Protein AF-A0A1F9MCH3-F1 (afdb_monomer_lite)

Foldseek 3Di:
DAPDDQDFDQLFDDPNWTFAQFFEFAFAEADFPQQWDWDDDPPDIDIDGLEPFQFGTKTKTFSDRPLVVVLVLQVQLSVQLQVLQVPDPPKAWPDATLQGYTRMYPHVCYPVVSVVSSCVSCVVSPHDFPPRIFMETARLQQSQDPDPQWGQGPNDIDGLVRLLVVVVVVVVVGQYAYYENSDDLDPVCLLSLLVSCVVCVSRHFYEYPPQLLLALVSLVVSLVSNSGQEYEQALQQQQFLQRSLLSQVSSVVSNGAYEQAADSWHDLDLVSLLSLRLQQIDDPPDRRHRYYHQYHSRDPSSSVNSVVSSVQSVCVNVVPQPDDADDQQKFFQDWFWDWDATPSRDTAIKIWTAIPVGDIFIDTHGDDDDPLPNGAFADPSVLLRVLRVVLCVVVVRGGHGLNRDDALLVSLLSVLLVQLLQCVVVPVDPLPDDLVSSLSSSRNSPGNHSRNSHNVSQSVLVSNCNNHSHDSSVSSNVSSVVCVVVVNSNDVCVSCVVSSVSNVVVPDDPPDPPDDDDDDDDDD

Radius of gyration: 24.43 Å; chains: 1; bounding box: 65×58×86 Å

pLDDT: mean 90.42, std 13.96, range [26.66, 98.81]

Sequence (524 aa):
MSEYSIPLPTTACRDGIEITVPLPVRNTIQGGAHGVIKAKVGNRTLKYVMSDLSIQERHLIPLTYDMRTNQEMANTIQDVAMNLIFSKEGMRVMGTCNEGGIGAFFRSWGELGAWKILAEAVEEAGYTLGREVCFGVDGAADRFYKGNGVYELDGRSFDTMQLMEYYESMLDTYPILYAEDLFASRKEAWRHWSEFTSRFGERVFVSLDDVATTNARLVRPLIAEKTGNMLLLKMNQIGTMLEGWRAAETAHHAGWLTISSHRSTSSIDFMEVEVALALSLRRPGLGRCVFAKWGGAKLIERAMRYAMAQQWVEDFAAGVALFEPLSPDTRIQMFKGYPAPLNTGDLTLGVRIRLSNGFEINAVVPAGTSTGETEACLVPVVDAVRNVDQLVSELHLVGMRLGDVPDQLTLTQRLLATELQEASRIGQIKPDDSVGKLQEAAELKRCLGANTLLGITVAYNRLIAVKEGKPSWLSLREAGQKLDRDGLTLCDEAFYEPIIASLRQTHHPSSRGTRLFGAAGTEL

Secondary structure (DSSP, 8-state):
--S-PPP----EEETTEEE-PPEE-EEEEE-GGGGEEEEEETTEEEEEE----SSSEEEEEE--S-HHHHHHHHHHHHHHHHHHHHHSTT-EEEEE-TTSSEEEE-GGGHHHHHHHHHHHHHHHTT--BTTTEEEEEE--GGGTEEETTEEEETTEEEEHHHHHHHHHHHHHHS-EEEEE--S--SGGGHHHHHHHHHHHTTTSEEEESTTTTT-HHHHHHHHHTT--SEEEE-HHHH-SHHHHHHHHHHHHHTT-EEEEE--SS--S--HHHHHHHHHHPBBTTB-SEEEEE---SS-HHHHHHHHHHHHHHHHHHHT--SSPPPPTT-BEEEEEEEEEE-TTS-EEEEEEEEETTS-EEEEE-------SSSSPPPPPHHHHHHHHHHHHHHTT-TT-BGGGPPPHHHHHHHHHHHHHHHHHHTTS--TTS-HHHHHHHHHHTTTT-HHHHHHHHHHHHHHHHHHHTS-HHHHHHHHHHHHHHTT-SS-HHHHHHHHHHHHHHHH---S-------------

Structure (mmCIF, N/CA/C/O backbone):
data_AF-A0A1F9MCH3-F1
#
_entry.id   AF-A0A1F9MCH3-F1
#
loop_
_atom_site.group_PDB
_atom_site.id
_atom_site.type_symbol
_atom_site.label_atom_id
_atom_site.label_alt_id
_atom_site.label_comp_id
_atom_site.label_asym_id
_atom_site.label_entity_id
_atom_site.label_seq_id
_atom_site.pdbx_PDB_ins_code
_atom_site.Cartn_x
_atom_site.Cartn_y
_atom_site.Cartn_z
_atom_site.occupancy
_atom_site.B_iso_or_equiv
_atom_site.auth_seq_id
_atom_site.auth_comp_id
_atom_site.auth_asym_id
_atom_site.auth_atom_id
_atom_site.pdbx_PDB_model_num
ATOM 1 N N . MET A 1 1 ? -10.302 -9.631 -26.297 1.00 28.20 1 MET A N 1
ATOM 2 C CA . MET A 1 1 ? -9.765 -10.440 -25.183 1.00 28.20 1 MET A CA 1
ATOM 3 C C . MET A 1 1 ? -8.267 -10.250 -25.242 1.00 28.20 1 MET A C 1
ATOM 5 O O . MET A 1 1 ? -7.679 -10.692 -26.220 1.00 28.20 1 MET A O 1
ATOM 9 N N . SER A 1 2 ? -7.705 -9.455 -24.332 1.00 36.19 2 SER A N 1
ATOM 10 C CA . SER A 1 2 ? -6.273 -9.150 -24.331 1.00 36.19 2 SER A CA 1
ATOM 11 C C . SER A 1 2 ? -5.467 -10.428 -24.084 1.00 36.19 2 SER A C 1
ATOM 13 O O . SER A 1 2 ? -5.915 -11.311 -23.356 1.00 36.19 2 SER A O 1
ATOM 15 N N . GLU A 1 3 ? -4.284 -10.537 -24.693 1.00 37.62 3 GLU A N 1
ATOM 16 C CA . GLU A 1 3 ? -3.355 -11.668 -24.502 1.00 37.62 3 GLU A CA 1
ATOM 17 C C . GLU A 1 3 ? -2.856 -11.805 -23.048 1.00 37.62 3 GLU A C 1
ATOM 19 O O . GLU A 1 3 ? -2.223 -12.797 -22.701 1.00 37.62 3 GLU A O 1
ATOM 24 N N . TYR A 1 4 ? -3.198 -10.853 -22.173 1.00 48.34 4 TYR A N 1
ATOM 25 C CA . TYR A 1 4 ? -2.735 -10.759 -20.794 1.00 48.34 4 TYR A CA 1
ATOM 26 C C . TYR A 1 4 ? -3.910 -10.723 -19.804 1.00 48.34 4 TYR A C 1
ATOM 28 O O . TYR A 1 4 ? -4.140 -9.736 -19.108 1.00 48.34 4 TYR A O 1
ATOM 36 N N . SER A 1 5 ? -4.684 -11.806 -19.721 1.00 56.81 5 SER A N 1
ATOM 37 C CA . SER A 1 5 ? -5.561 -12.023 -18.565 1.00 56.81 5 SER A CA 1
ATOM 38 C C . SER A 1 5 ? -4.737 -12.627 -17.430 1.00 56.81 5 SER A C 1
ATOM 40 O O . SER A 1 5 ? -4.220 -13.731 -17.594 1.00 56.81 5 SER A O 1
ATOM 42 N N . ILE A 1 6 ? -4.635 -11.958 -16.277 1.00 62.38 6 ILE A N 1
ATOM 43 C CA . ILE A 1 6 ? -4.077 -12.603 -15.081 1.00 62.38 6 ILE A CA 1
ATOM 44 C C . ILE A 1 6 ? -5.036 -13.730 -14.687 1.00 62.38 6 ILE A C 1
ATOM 46 O O . ILE A 1 6 ? -6.193 -13.444 -14.352 1.00 62.38 6 ILE A O 1
ATOM 50 N N . PRO A 1 7 ? -4.611 -15.004 -14.720 1.00 61.69 7 PRO A N 1
ATOM 51 C CA . PRO A 1 7 ? -5.435 -16.066 -14.180 1.00 61.69 7 PRO A CA 1
ATOM 52 C C . PRO A 1 7 ? -5.555 -15.815 -12.681 1.00 61.69 7 PRO A C 1
ATOM 54 O O . PRO A 1 7 ? -4.545 -15.800 -12.002 1.00 61.69 7 PRO A O 1
ATOM 57 N N . LEU A 1 8 ? -6.764 -15.611 -12.160 1.00 67.38 8 LEU A N 1
ATOM 58 C CA . LEU A 1 8 ? -7.015 -15.494 -10.720 1.00 67.38 8 LEU A CA 1
ATOM 59 C C . LEU A 1 8 ? -7.551 -16.841 -10.205 1.00 67.38 8 LEU A C 1
ATOM 61 O O . LEU A 1 8 ? -8.775 -17.005 -10.109 1.00 67.38 8 LEU A O 1
ATOM 65 N N . PRO A 1 9 ? -6.694 -17.849 -9.945 1.00 70.75 9 PRO A N 1
ATOM 66 C CA . PRO A 1 9 ? -7.133 -19.094 -9.345 1.00 70.75 9 PRO A CA 1
ATOM 67 C C . PRO A 1 9 ? -7.581 -18.833 -7.910 1.00 70.75 9 PRO A C 1
ATOM 69 O O . PRO A 1 9 ? -7.033 -17.985 -7.204 1.00 70.75 9 PRO A O 1
ATOM 72 N N . THR A 1 10 ? -8.569 -19.591 -7.461 1.00 72.19 10 THR A N 1
ATOM 73 C CA . THR A 1 10 ? -8.873 -19.681 -6.035 1.00 72.19 10 THR A CA 1
ATOM 74 C C . THR A 1 10 ? -7.747 -20.487 -5.384 1.00 72.19 10 THR A C 1
ATOM 76 O O . THR A 1 10 ? -7.558 -21.650 -5.731 1.00 72.19 10 THR A O 1
ATOM 79 N N . THR A 1 11 ? -6.965 -19.869 -4.494 1.00 75.69 11 THR A N 1
ATOM 80 C CA . THR A 1 11 ? -5.840 -20.547 -3.820 1.00 75.69 11 THR A CA 1
ATOM 81 C C . THR A 1 11 ? -6.299 -21.322 -2.590 1.00 75.69 11 THR A C 1
ATOM 83 O O . THR A 1 11 ? -5.688 -22.326 -2.249 1.00 75.69 11 THR A O 1
ATOM 86 N N . ALA A 1 12 ? -7.393 -20.903 -1.947 1.00 82.81 12 ALA A N 1
ATOM 87 C CA . ALA A 1 12 ? -8.096 -21.718 -0.961 1.00 82.81 12 ALA A CA 1
ATOM 88 C C . ALA A 1 12 ? -9.597 -21.426 -0.927 1.00 82.81 12 ALA A C 1
ATOM 90 O O . ALA A 1 12 ? -10.050 -20.343 -1.296 1.00 82.81 12 ALA A O 1
ATOM 91 N N . CYS A 1 13 ? -10.364 -22.396 -0.434 1.00 84.06 13 CYS A N 1
ATOM 92 C CA . CYS A 1 13 ? -11.791 -22.257 -0.192 1.00 84.06 13 CYS A CA 1
ATOM 93 C C . CYS A 1 13 ? -12.176 -22.968 1.105 1.00 84.06 13 CYS A C 1
ATOM 95 O O . CYS A 1 13 ? -11.816 -24.128 1.305 1.00 84.06 13 CYS A O 1
ATOM 97 N N . ARG A 1 14 ? -12.951 -22.297 1.956 1.00 84.94 14 ARG A N 1
ATOM 98 C CA . ARG A 1 14 ? -13.562 -22.889 3.149 1.00 84.94 14 ARG A CA 1
ATOM 99 C C . ARG A 1 14 ? -14.854 -22.159 3.489 1.00 84.94 14 ARG A C 1
ATOM 101 O O . ARG A 1 14 ? -14.906 -20.945 3.370 1.00 84.94 14 ARG A O 1
ATOM 108 N N . ASP A 1 15 ? -15.892 -22.889 3.896 1.00 83.94 15 ASP A N 1
ATOM 109 C CA . ASP A 1 15 ? -17.178 -22.320 4.340 1.00 83.94 15 ASP A CA 1
ATOM 110 C C . ASP A 1 15 ? -17.803 -21.323 3.333 1.00 83.94 15 ASP A C 1
ATOM 112 O O . ASP A 1 15 ? -18.439 -20.340 3.704 1.00 83.94 15 ASP A O 1
ATOM 116 N N . GLY A 1 16 ? -17.604 -21.565 2.029 1.00 81.69 16 GLY A N 1
ATOM 117 C CA . GLY A 1 16 ? -18.075 -20.690 0.943 1.00 81.69 16 GLY A CA 1
ATOM 118 C C . GLY A 1 16 ? -17.246 -19.414 0.732 1.00 81.69 16 GLY A C 1
ATOM 119 O O . GLY A 1 16 ? -17.613 -18.573 -0.086 1.00 81.69 16 GLY A O 1
ATOM 120 N N . ILE A 1 17 ? -16.135 -19.268 1.452 1.00 82.44 17 ILE A N 1
ATOM 121 C CA . ILE A 1 17 ? -15.179 -18.169 1.340 1.00 82.44 17 ILE A CA 1
ATOM 122 C C . ILE A 1 17 ? -14.028 -18.625 0.441 1.00 82.44 17 ILE A C 1
ATOM 124 O O . ILE A 1 17 ? -13.216 -19.461 0.837 1.00 82.44 17 ILE A O 1
ATOM 128 N N . GLU A 1 18 ? -13.954 -18.062 -0.764 1.00 85.38 18 GLU A N 1
ATOM 129 C CA . GLU A 1 18 ? -12.861 -18.276 -1.715 1.00 85.38 18 GLU A CA 1
ATOM 130 C C . GLU A 1 18 ? -11.826 -17.155 -1.618 1.00 85.38 18 GLU A C 1
ATOM 132 O O . GLU A 1 18 ? -12.166 -15.979 -1.778 1.00 85.38 18 GLU A O 1
ATOM 137 N N . ILE A 1 19 ? -10.562 -17.516 -1.410 1.00 85.69 19 ILE A N 1
ATOM 138 C CA . ILE A 1 19 ? -9.448 -16.581 -1.259 1.00 85.69 19 ILE A CA 1
ATOM 139 C C . ILE A 1 19 ? -8.332 -16.879 -2.258 1.00 85.69 19 ILE A C 1
ATOM 141 O O . ILE A 1 19 ? -8.078 -18.037 -2.598 1.00 85.69 19 ILE A O 1
ATOM 145 N N . THR A 1 20 ? -7.665 -15.821 -2.713 1.00 85.88 20 THR A N 1
ATOM 146 C CA . THR A 1 20 ? -6.521 -15.875 -3.625 1.00 85.88 20 THR A CA 1
ATOM 147 C C . THR A 1 20 ? -5.362 -15.102 -3.012 1.00 85.88 20 THR A C 1
ATOM 149 O O . THR A 1 20 ? -5.500 -13.916 -2.727 1.00 85.88 20 THR A O 1
ATOM 152 N N . VAL A 1 21 ? -4.202 -15.735 -2.835 1.00 91.31 21 VAL A N 1
ATOM 153 C CA . VAL A 1 21 ? -2.968 -15.000 -2.518 1.00 91.31 21 VAL A CA 1
ATOM 154 C C . VAL A 1 21 ? -2.639 -14.069 -3.699 1.00 91.31 21 VAL A C 1
ATOM 156 O O . VAL A 1 21 ? -2.574 -14.554 -4.827 1.00 91.31 21 VAL A O 1
ATOM 159 N N . PRO A 1 22 ? -2.443 -12.753 -3.499 1.00 92.69 22 PRO A N 1
ATOM 160 C CA . PRO A 1 22 ? -2.123 -11.843 -4.599 1.00 92.69 22 PRO A CA 1
ATOM 161 C C . PRO A 1 22 ? -0.779 -12.177 -5.258 1.00 92.69 22 PRO A C 1
ATOM 163 O O . PRO A 1 22 ? 0.162 -12.593 -4.578 1.00 92.69 22 PRO A O 1
ATOM 166 N N . LEU A 1 23 ? -0.656 -11.937 -6.567 1.00 93.38 23 LEU A N 1
ATOM 167 C CA . LEU A 1 23 ? 0.608 -12.143 -7.274 1.00 93.38 23 LEU A CA 1
ATOM 168 C C . LEU A 1 23 ? 1.670 -11.128 -6.816 1.00 93.38 23 LEU A C 1
ATOM 170 O O . LEU A 1 23 ? 1.394 -9.927 -6.751 1.00 93.38 23 LEU A O 1
ATOM 174 N N . PRO A 1 24 ? 2.902 -11.568 -6.532 1.00 96.38 24 PRO A N 1
ATOM 175 C CA . PRO A 1 24 ? 3.982 -10.664 -6.161 1.00 96.38 24 PRO A CA 1
ATOM 176 C C . PRO A 1 24 ? 4.469 -9.782 -7.313 1.00 96.38 24 PRO A C 1
ATOM 178 O O . PRO A 1 24 ? 4.864 -10.284 -8.364 1.00 96.38 24 PRO A O 1
ATOM 181 N N . VAL A 1 25 ? 4.545 -8.476 -7.062 1.00 97.56 25 VAL A N 1
ATOM 182 C CA . VAL A 1 25 ? 5.267 -7.493 -7.880 1.00 97.56 25 VAL A CA 1
ATOM 183 C C . VAL A 1 25 ? 6.598 -7.219 -7.175 1.00 97.56 25 VAL A C 1
ATOM 185 O O . VAL A 1 25 ? 6.687 -6.425 -6.235 1.00 97.56 25 VAL A O 1
ATOM 188 N N . ARG A 1 26 ? 7.634 -7.980 -7.550 1.00 97.38 26 ARG A N 1
ATOM 189 C CA . ARG A 1 26 ? 8.919 -8.047 -6.836 1.00 97.38 26 ARG A CA 1
ATOM 190 C C . ARG A 1 26 ? 9.861 -6.967 -7.336 1.00 97.38 26 ARG A C 1
ATOM 192 O O . ARG A 1 26 ? 10.309 -7.040 -8.471 1.00 97.38 26 ARG A O 1
ATOM 199 N N . ASN A 1 27 ? 10.215 -6.002 -6.492 1.00 96.56 27 ASN A N 1
ATOM 200 C CA . ASN A 1 27 ? 11.208 -4.988 -6.856 1.00 96.56 27 ASN A CA 1
ATOM 201 C C . ASN A 1 27 ? 12.592 -5.634 -7.050 1.00 96.56 27 ASN A C 1
ATOM 203 O O . ASN A 1 27 ? 13.122 -6.247 -6.122 1.00 96.56 27 ASN A O 1
ATOM 207 N N . THR A 1 28 ? 13.167 -5.524 -8.250 1.00 97.75 28 THR A N 1
ATOM 208 C CA . THR A 1 28 ? 14.389 -6.249 -8.631 1.00 97.75 28 THR A CA 1
ATOM 209 C C . THR A 1 28 ? 15.549 -5.331 -8.990 1.00 97.75 28 THR A C 1
ATOM 211 O O . THR A 1 28 ? 16.670 -5.646 -8.604 1.00 97.75 28 THR A O 1
ATOM 214 N N . ILE A 1 29 ? 15.328 -4.195 -9.658 1.00 97.94 29 ILE A N 1
ATOM 215 C CA . ILE A 1 29 ? 16.367 -3.175 -9.911 1.00 97.94 29 ILE A CA 1
ATOM 216 C C . ILE A 1 29 ? 15.822 -1.805 -9.501 1.00 97.94 29 ILE A C 1
ATOM 218 O O . ILE A 1 29 ? 14.765 -1.390 -9.982 1.00 97.94 29 ILE A O 1
ATOM 222 N N . GLN A 1 30 ? 16.559 -1.098 -8.639 1.00 96.50 30 GLN A N 1
ATOM 223 C CA . GLN A 1 30 ? 16.132 0.168 -8.034 1.00 96.50 30 GLN A CA 1
ATOM 224 C C . GLN A 1 30 ? 16.917 1.360 -8.585 1.00 96.50 30 GLN A C 1
ATOM 226 O O . GLN A 1 30 ? 18.144 1.325 -8.669 1.00 96.50 30 GLN A O 1
ATOM 231 N N . GLY A 1 31 ? 16.192 2.431 -8.902 1.00 95.69 31 GLY A N 1
ATOM 232 C CA . GLY A 1 31 ? 16.708 3.735 -9.314 1.00 95.69 31 GLY A CA 1
ATOM 233 C C . GLY A 1 31 ? 16.027 4.871 -8.549 1.00 95.69 31 GLY A C 1
ATOM 234 O O . GLY A 1 31 ? 15.468 4.672 -7.465 1.00 95.69 31 GLY A O 1
ATOM 235 N N . GLY A 1 32 ? 16.088 6.085 -9.089 1.00 93.88 32 GLY A N 1
ATOM 236 C CA . GLY A 1 32 ? 15.402 7.253 -8.541 1.00 93.88 32 GLY A CA 1
ATOM 237 C C . GLY A 1 32 ? 15.717 7.499 -7.059 1.00 93.88 32 GLY A C 1
ATOM 238 O O . GLY A 1 32 ? 16.860 7.392 -6.607 1.00 93.88 32 GLY A O 1
ATOM 239 N N . ALA A 1 33 ? 14.690 7.821 -6.267 1.00 90.94 33 ALA A N 1
ATOM 240 C CA . ALA A 1 33 ? 14.856 8.055 -4.831 1.00 90.94 33 ALA A CA 1
ATOM 241 C C . ALA A 1 33 ? 15.245 6.783 -4.055 1.00 90.94 33 ALA A C 1
ATOM 243 O O . ALA A 1 33 ? 15.881 6.884 -3.003 1.00 90.94 33 ALA A O 1
ATOM 244 N N . HIS A 1 34 ? 14.886 5.607 -4.571 1.00 91.25 34 HIS A N 1
ATOM 245 C CA . HIS A 1 34 ? 15.158 4.315 -3.943 1.00 91.25 34 HIS A CA 1
ATOM 246 C C . HIS A 1 34 ? 16.593 3.825 -4.195 1.00 91.25 34 HIS A C 1
ATOM 248 O O . HIS A 1 34 ? 17.137 3.053 -3.406 1.00 91.25 34 HIS A O 1
ATOM 254 N N . GLY A 1 35 ? 17.256 4.368 -5.217 1.00 90.88 35 GLY A N 1
ATOM 255 C CA . GLY A 1 35 ? 18.688 4.225 -5.466 1.00 90.88 35 GLY A CA 1
ATOM 256 C C . GLY A 1 35 ? 19.572 5.119 -4.588 1.00 90.88 35 GLY A C 1
ATOM 257 O O . GLY A 1 35 ? 20.766 5.220 -4.856 1.00 90.88 35 GLY A O 1
ATOM 258 N N . VAL A 1 36 ? 19.040 5.796 -3.559 1.00 89.81 36 VAL A N 1
ATOM 259 C CA . VAL A 1 36 ? 19.819 6.685 -2.678 1.00 89.81 36 VAL A CA 1
ATOM 260 C C . VAL A 1 36 ? 19.619 6.329 -1.208 1.00 89.81 36 VAL A C 1
ATOM 262 O O . VAL A 1 36 ? 18.553 6.550 -0.636 1.00 89.81 36 VAL A O 1
ATOM 265 N N . ILE A 1 37 ? 20.691 5.893 -0.547 1.00 84.94 37 ILE A N 1
ATOM 266 C CA . ILE A 1 37 ? 20.712 5.708 0.907 1.00 84.94 37 ILE A CA 1
ATOM 267 C C . ILE A 1 37 ? 21.066 7.037 1.575 1.00 84.94 37 ILE A C 1
ATOM 269 O O . ILE A 1 37 ? 22.016 7.723 1.186 1.00 84.94 37 ILE A O 1
ATOM 273 N N . LYS A 1 38 ? 20.300 7.414 2.601 1.00 84.12 38 LYS A N 1
ATOM 274 C CA . LYS A 1 38 ? 20.529 8.627 3.394 1.00 84.12 38 LYS A CA 1
ATOM 275 C C . LYS A 1 38 ? 20.913 8.242 4.816 1.00 84.12 38 LYS A C 1
ATOM 277 O O . LYS A 1 38 ? 20.255 7.404 5.418 1.00 84.12 38 LYS A O 1
ATOM 282 N N . ALA A 1 39 ? 21.930 8.899 5.364 1.00 80.12 39 ALA A N 1
ATOM 283 C CA . ALA A 1 39 ? 22.324 8.749 6.763 1.00 80.12 39 ALA A CA 1
ATOM 284 C C . ALA A 1 39 ? 22.441 10.124 7.426 1.00 80.12 39 ALA A C 1
ATOM 286 O O . ALA A 1 39 ? 23.048 11.042 6.868 1.00 80.12 39 ALA A O 1
ATOM 287 N N . LYS A 1 40 ? 21.869 10.279 8.623 1.00 79.56 40 LYS A N 1
ATOM 288 C CA . LYS A 1 40 ? 22.028 11.496 9.428 1.00 79.56 40 LYS A CA 1
ATOM 289 C C . LYS A 1 40 ? 23.280 11.381 10.297 1.00 79.56 40 LYS A C 1
ATOM 291 O O . LYS A 1 40 ? 23.423 10.425 11.050 1.00 79.56 40 LYS A O 1
ATOM 296 N N . VAL A 1 41 ? 24.170 12.368 10.209 1.00 78.62 41 VAL A N 1
ATOM 297 C CA . VAL A 1 41 ? 25.375 12.489 11.043 1.00 78.62 41 VAL A CA 1
ATOM 298 C C . VAL A 1 41 ? 25.389 13.889 11.651 1.00 78.62 41 VAL A C 1
ATOM 300 O O . VAL A 1 41 ? 25.722 14.873 10.983 1.00 78.62 41 VAL A O 1
ATOM 303 N N . GLY A 1 42 ? 24.958 13.989 12.911 1.00 84.62 42 GLY A N 1
ATOM 304 C CA . GLY A 1 42 ? 24.634 15.274 13.535 1.00 84.62 42 GLY A CA 1
ATOM 305 C C . GLY A 1 42 ? 23.578 16.023 12.713 1.00 84.62 42 GLY A C 1
ATOM 306 O O . GLY A 1 42 ? 22.545 15.459 12.359 1.00 84.62 42 GLY A O 1
ATOM 307 N N . ASN A 1 43 ? 23.873 17.269 12.337 1.00 86.75 43 ASN A N 1
ATOM 308 C CA . ASN A 1 43 ? 22.985 18.101 11.512 1.00 86.75 43 ASN A CA 1
ATOM 309 C C . ASN A 1 43 ? 23.170 17.897 9.994 1.00 86.75 43 ASN A C 1
ATOM 311 O O . ASN A 1 43 ? 22.543 18.593 9.197 1.00 86.75 43 ASN A O 1
ATOM 315 N N . ARG A 1 44 ? 24.047 16.979 9.562 1.00 85.56 44 ARG A N 1
ATOM 316 C CA . ARG A 1 44 ? 24.317 16.716 8.140 1.00 85.56 44 ARG A CA 1
ATOM 317 C C . ARG A 1 44 ? 23.581 15.463 7.680 1.00 85.56 44 ARG A C 1
ATOM 319 O O . ARG A 1 44 ? 23.518 14.474 8.402 1.00 85.56 44 ARG A O 1
ATOM 326 N N . THR A 1 45 ? 23.082 15.483 6.446 1.00 84.88 45 THR A N 1
ATOM 327 C CA . THR A 1 45 ? 22.590 14.278 5.762 1.00 84.88 45 THR A CA 1
ATOM 328 C C . THR A 1 45 ? 23.620 13.845 4.728 1.00 84.88 45 THR A C 1
ATOM 330 O O . THR A 1 45 ? 23.849 14.552 3.747 1.00 84.88 45 THR A O 1
ATOM 333 N N . LEU A 1 46 ? 24.252 12.697 4.957 1.00 86.69 46 LEU A N 1
ATOM 334 C CA . LEU A 1 46 ? 25.066 12.017 3.957 1.00 86.69 46 LEU A CA 1
ATOM 335 C C . LEU A 1 46 ? 24.139 11.318 2.960 1.00 86.69 46 LEU A C 1
ATOM 337 O O . LEU A 1 46 ? 23.113 10.759 3.352 1.00 86.69 46 LEU A O 1
ATOM 341 N N . LYS A 1 47 ? 24.498 11.362 1.676 1.00 89.00 47 LYS A N 1
ATOM 342 C CA . LYS A 1 47 ? 23.794 10.663 0.597 1.00 89.00 47 LYS A CA 1
ATOM 343 C C . LYS A 1 47 ? 24.768 9.707 -0.073 1.00 89.00 47 LYS A C 1
ATOM 345 O O . LYS A 1 47 ? 25.827 10.138 -0.523 1.00 89.00 47 LYS A O 1
ATOM 350 N N . TYR A 1 48 ? 24.395 8.440 -0.142 1.00 88.50 48 TYR A N 1
ATOM 351 C CA . TYR A 1 48 ? 25.120 7.410 -0.864 1.00 88.50 48 TYR A CA 1
ATOM 352 C C . TYR A 1 48 ? 24.274 6.958 -2.052 1.00 88.50 48 TYR A C 1
ATOM 354 O O . TYR A 1 48 ? 23.183 6.417 -1.873 1.00 88.50 48 TYR A O 1
ATOM 362 N N . VAL A 1 49 ? 24.750 7.249 -3.263 1.00 93.31 49 VAL A N 1
ATOM 363 C CA . VAL A 1 49 ? 24.053 6.924 -4.512 1.00 93.31 49 VAL A CA 1
ATOM 364 C C . VAL A 1 49 ? 24.426 5.504 -4.925 1.00 93.31 49 VAL A C 1
ATOM 366 O O . VAL A 1 49 ? 25.595 5.206 -5.169 1.00 93.31 49 VAL A O 1
ATOM 369 N N . MET A 1 50 ? 23.422 4.638 -4.978 1.00 94.88 50 MET A N 1
ATOM 370 C CA . MET A 1 50 ? 23.525 3.227 -5.342 1.00 94.88 50 MET A CA 1
ATOM 371 C C . MET A 1 50 ? 23.125 2.947 -6.789 1.00 94.88 50 MET A C 1
ATOM 373 O O . MET A 1 50 ? 23.469 1.883 -7.295 1.00 94.88 50 MET A O 1
ATOM 377 N N . SER A 1 51 ? 22.437 3.876 -7.454 1.00 95.56 51 SER A N 1
ATOM 378 C CA . SER A 1 51 ? 22.090 3.758 -8.870 1.00 95.56 51 SER A CA 1
ATOM 379 C C . SER A 1 51 ? 22.082 5.111 -9.578 1.00 95.56 51 SER A C 1
ATOM 381 O O . SER A 1 51 ? 21.808 6.137 -8.958 1.00 95.56 51 SER A O 1
ATOM 383 N N . ASP A 1 52 ? 22.404 5.096 -10.871 1.00 94.75 52 ASP A N 1
ATOM 384 C CA . ASP A 1 52 ? 22.295 6.225 -11.801 1.00 94.75 52 ASP A CA 1
ATOM 385 C C . ASP A 1 52 ? 20.994 6.223 -12.619 1.00 94.75 52 ASP A C 1
ATOM 387 O O . ASP A 1 52 ? 20.776 7.130 -13.418 1.00 94.75 52 ASP A O 1
ATOM 391 N N . LEU A 1 53 ? 20.125 5.236 -12.402 1.00 95.81 53 LEU A N 1
ATOM 392 C CA . LEU A 1 53 ? 18.850 5.103 -13.093 1.00 95.81 53 LEU A CA 1
ATOM 393 C C . LEU A 1 53 ? 17.816 6.106 -12.573 1.00 95.81 53 LEU A C 1
ATOM 395 O O . LEU A 1 53 ? 17.748 6.391 -11.374 1.00 95.81 53 LEU A O 1
ATOM 399 N N . SER A 1 54 ? 16.971 6.599 -13.474 1.00 95.12 54 SER A N 1
ATOM 400 C CA . SER A 1 54 ? 15.965 7.623 -13.180 1.00 95.12 54 SER A CA 1
ATOM 401 C C . SER A 1 54 ? 14.624 7.010 -12.756 1.00 95.12 54 SER A C 1
ATOM 403 O O . SER A 1 54 ? 14.035 7.477 -11.781 1.00 95.12 54 SER A O 1
ATOM 405 N N . ILE A 1 55 ? 14.174 5.939 -13.428 1.00 96.44 55 ILE A N 1
ATOM 406 C CA . ILE A 1 55 ? 12.972 5.171 -13.054 1.00 96.44 55 ILE A CA 1
ATOM 407 C C . ILE A 1 55 ? 13.207 4.470 -11.715 1.00 96.44 55 ILE A C 1
ATOM 409 O O . ILE A 1 55 ? 14.234 3.799 -11.524 1.00 96.44 55 ILE A O 1
ATOM 413 N N . GLN A 1 56 ? 12.241 4.612 -10.805 1.00 96.44 56 GLN A N 1
ATOM 414 C CA . GLN A 1 56 ? 12.375 4.219 -9.407 1.00 96.44 56 GLN A CA 1
ATOM 415 C C . GLN A 1 56 ? 12.474 2.706 -9.217 1.00 96.44 56 GLN A C 1
ATOM 417 O O . GLN A 1 56 ? 13.368 2.248 -8.500 1.00 96.44 56 GLN A O 1
ATOM 422 N N . GLU A 1 57 ? 11.617 1.923 -9.873 1.00 97.69 57 GLU A N 1
ATOM 423 C CA . GLU A 1 57 ? 11.605 0.469 -9.695 1.00 97.69 57 GLU A CA 1
ATOM 424 C C . GLU A 1 57 ? 11.319 -0.282 -10.993 1.00 97.69 57 GLU A C 1
ATOM 426 O O . GLU A 1 57 ? 10.507 0.129 -11.825 1.00 97.69 57 GLU A O 1
ATOM 431 N N . ARG A 1 58 ? 11.994 -1.424 -11.135 1.00 98.12 58 ARG A N 1
ATOM 432 C CA . ARG A 1 58 ? 11.747 -2.427 -12.175 1.00 98.12 58 ARG A CA 1
ATOM 433 C C . ARG A 1 58 ? 11.456 -3.740 -11.489 1.00 98.12 58 ARG A C 1
ATOM 435 O O . ARG A 1 58 ? 12.273 -4.213 -10.688 1.00 98.12 58 ARG A O 1
ATOM 442 N N . HIS A 1 59 ? 10.301 -4.310 -11.794 1.00 98.50 59 HIS A N 1
ATOM 443 C CA . HIS A 1 59 ? 9.788 -5.472 -11.093 1.00 98.50 59 HIS A CA 1
ATOM 444 C C . HIS A 1 59 ? 9.868 -6.734 -11.931 1.00 98.50 59 HIS A C 1
ATOM 446 O O . HIS A 1 59 ? 9.625 -6.710 -13.137 1.00 98.50 59 HIS A O 1
ATOM 452 N N . LEU A 1 60 ? 10.112 -7.849 -11.251 1.00 98.12 60 LEU A N 1
ATOM 453 C CA . LEU A 1 60 ? 9.756 -9.177 -11.731 1.00 98.12 60 LEU A CA 1
ATOM 454 C C . LEU A 1 60 ? 8.370 -9.551 -11.205 1.00 98.12 60 LEU A C 1
ATOM 456 O O . LEU A 1 60 ? 8.058 -9.344 -10.031 1.00 98.12 60 LEU A O 1
ATOM 460 N N . ILE A 1 61 ? 7.566 -10.171 -12.058 1.00 97.75 61 ILE A N 1
ATOM 461 C CA . ILE A 1 61 ? 6.261 -10.736 -11.714 1.00 97.75 61 ILE A CA 1
ATOM 462 C C . ILE A 1 61 ? 6.273 -12.209 -12.137 1.00 97.75 61 ILE A C 1
ATOM 464 O O . ILE A 1 61 ? 5.858 -12.525 -13.255 1.00 97.75 61 ILE A O 1
ATOM 468 N N . PRO A 1 62 ? 6.792 -13.126 -11.298 1.00 97.06 62 PRO A N 1
ATOM 469 C CA . PRO A 1 62 ? 6.685 -14.555 -11.566 1.00 97.06 62 PRO A CA 1
ATOM 470 C C . PRO A 1 62 ? 5.213 -14.985 -11.509 1.00 97.06 62 PRO A C 1
ATOM 472 O O . PRO A 1 62 ? 4.538 -14.780 -10.498 1.00 97.06 62 PRO A O 1
ATOM 475 N N . LEU A 1 63 ? 4.711 -15.585 -12.588 1.00 94.69 63 LEU A N 1
ATOM 476 C CA . LEU A 1 63 ? 3.302 -15.940 -12.788 1.00 94.69 63 LEU A CA 1
ATOM 477 C C . LEU A 1 63 ? 2.941 -17.272 -12.111 1.00 94.69 63 LEU A C 1
ATOM 479 O O . LEU A 1 63 ? 2.397 -18.187 -12.727 1.00 94.69 63 LEU A O 1
ATOM 483 N N . THR A 1 64 ? 3.249 -17.377 -10.819 1.00 93.31 64 THR A N 1
ATOM 484 C CA . THR A 1 64 ? 2.893 -18.514 -9.964 1.00 93.31 64 THR A CA 1
ATOM 485 C C . THR A 1 64 ? 2.325 -18.039 -8.631 1.00 93.31 64 THR A C 1
ATOM 487 O O . THR A 1 64 ? 2.821 -17.086 -8.025 1.00 93.31 64 THR A O 1
ATOM 490 N N . TYR A 1 65 ? 1.279 -18.733 -8.182 1.00 91.62 65 TYR A N 1
ATOM 491 C CA . TYR A 1 65 ? 0.584 -18.490 -6.917 1.00 91.62 65 TYR A CA 1
ATOM 492 C C . TYR A 1 65 ? 1.163 -19.295 -5.746 1.00 91.62 65 TYR A C 1
ATOM 494 O O . TYR A 1 65 ? 0.761 -19.077 -4.606 1.00 91.62 65 TYR A O 1
ATOM 502 N N . ASP A 1 66 ? 2.125 -20.185 -6.005 1.00 94.06 66 ASP A N 1
ATOM 503 C CA . ASP A 1 66 ? 2.925 -20.806 -4.951 1.00 94.06 66 ASP A CA 1
ATOM 504 C C . ASP A 1 66 ? 4.050 -19.845 -4.544 1.00 94.06 66 ASP A C 1
ATOM 506 O O . ASP A 1 66 ? 4.981 -19.593 -5.314 1.00 94.06 66 ASP A O 1
ATOM 510 N N . MET A 1 67 ? 3.961 -19.261 -3.347 1.00 95.44 67 MET A N 1
ATOM 511 C CA . MET A 1 67 ? 4.880 -18.208 -2.900 1.00 95.44 67 MET A CA 1
ATOM 512 C C . MET A 1 67 ? 6.286 -18.737 -2.623 1.00 95.44 67 MET A C 1
ATOM 514 O O . MET A 1 67 ? 7.242 -17.963 -2.718 1.00 95.44 67 MET A O 1
ATOM 518 N N . ARG A 1 68 ? 6.438 -20.040 -2.349 1.00 94.75 68 ARG A N 1
ATOM 519 C CA . ARG A 1 68 ? 7.751 -20.697 -2.304 1.00 94.75 68 ARG A CA 1
ATOM 520 C C . ARG A 1 68 ? 8.423 -20.669 -3.675 1.00 94.75 68 ARG A C 1
ATOM 522 O O . ARG A 1 68 ? 9.494 -20.078 -3.797 1.00 94.75 68 ARG A O 1
ATOM 529 N N . THR A 1 69 ? 7.775 -21.220 -4.699 1.00 97.19 69 THR A N 1
ATOM 530 C CA . THR A 1 69 ? 8.286 -21.206 -6.077 1.00 97.19 69 THR A CA 1
ATOM 531 C C . THR A 1 69 ? 8.497 -19.771 -6.560 1.00 97.19 69 THR A C 1
ATOM 533 O O . THR A 1 69 ? 9.548 -19.454 -7.105 1.00 97.19 69 THR A O 1
ATOM 536 N N . ASN A 1 70 ? 7.557 -18.856 -6.289 1.00 97.19 70 ASN A N 1
ATOM 537 C CA . ASN A 1 70 ? 7.695 -17.438 -6.637 1.00 97.19 70 ASN A CA 1
ATOM 538 C C . ASN A 1 70 ? 8.969 -16.815 -6.037 1.00 97.19 70 ASN A C 1
ATOM 540 O O . ASN A 1 70 ? 9.699 -16.095 -6.719 1.00 97.19 70 ASN A O 1
ATOM 544 N N . GLN A 1 71 ? 9.241 -17.094 -4.758 1.00 97.25 71 GLN A N 1
ATOM 545 C CA . GLN A 1 71 ? 10.418 -16.598 -4.050 1.00 97.25 71 GLN A CA 1
ATOM 546 C C . GLN A 1 71 ? 11.718 -17.197 -4.603 1.00 97.25 71 GLN A C 1
ATOM 548 O O . GLN A 1 71 ? 12.710 -16.474 -4.708 1.00 97.25 71 GLN A O 1
ATOM 553 N N . GLU A 1 72 ? 11.724 -18.483 -4.957 1.00 97.75 72 GLU A N 1
ATOM 554 C CA . GLU A 1 72 ? 12.859 -19.156 -5.600 1.00 97.75 72 GLU A CA 1
ATOM 555 C C . GLU A 1 72 ? 13.146 -18.553 -6.980 1.00 97.75 72 GLU A C 1
ATOM 557 O O . GLU A 1 72 ? 14.268 -18.110 -7.219 1.00 97.75 72 GLU A O 1
ATOM 562 N N . MET A 1 73 ? 12.125 -18.414 -7.834 1.00 98.50 73 MET A N 1
ATOM 563 C CA . MET A 1 73 ? 12.238 -17.765 -9.146 1.00 98.50 73 MET A CA 1
ATOM 564 C C . MET A 1 73 ? 12.819 -16.353 -9.025 1.00 98.50 73 MET A C 1
ATOM 566 O O . MET A 1 73 ? 13.825 -16.037 -9.659 1.00 98.50 73 MET A O 1
ATOM 570 N N . ALA A 1 74 ? 12.227 -15.510 -8.172 1.00 98.12 74 ALA A N 1
ATOM 571 C CA . ALA A 1 74 ? 12.671 -14.130 -7.991 1.00 98.12 74 ALA A CA 1
ATOM 572 C C . ALA A 1 74 ? 14.109 -14.045 -7.451 1.00 98.12 74 ALA A C 1
ATOM 574 O O . ALA A 1 74 ? 14.882 -13.200 -7.900 1.00 98.12 74 ALA A O 1
ATOM 575 N N . ASN A 1 75 ? 14.489 -14.928 -6.520 1.00 97.56 75 ASN A N 1
ATOM 576 C CA . ASN A 1 75 ? 15.854 -14.991 -6.001 1.00 97.56 75 ASN A CA 1
ATOM 577 C C . ASN A 1 75 ? 16.864 -15.387 -7.078 1.00 97.56 75 ASN A C 1
ATOM 579 O O . ASN A 1 75 ? 17.889 -14.715 -7.190 1.00 97.56 75 ASN A O 1
ATOM 583 N N . THR A 1 76 ? 16.574 -16.442 -7.843 1.00 98.56 76 THR A N 1
ATOM 584 C CA . THR A 1 76 ? 17.463 -16.947 -8.894 1.00 98.56 76 THR A CA 1
ATOM 585 C C . THR A 1 76 ? 17.659 -15.899 -9.983 1.00 98.56 76 THR A C 1
ATOM 587 O O . THR A 1 76 ? 18.796 -15.573 -10.309 1.00 98.56 76 THR A O 1
ATOM 590 N N . ILE A 1 77 ? 16.576 -15.302 -10.492 1.00 98.75 77 ILE A N 1
ATOM 591 C CA . ILE A 1 77 ? 16.666 -14.271 -11.539 1.00 98.75 77 ILE A CA 1
ATOM 592 C C . ILE A 1 77 ? 17.440 -13.052 -11.025 1.00 98.75 77 ILE A C 1
ATOM 594 O O . ILE A 1 77 ? 18.277 -12.508 -11.741 1.00 98.75 77 ILE A O 1
ATOM 598 N N . GLN A 1 78 ? 17.215 -12.630 -9.776 1.00 98.31 78 GLN A N 1
ATOM 599 C CA . GLN A 1 78 ? 17.954 -11.508 -9.199 1.00 98.31 78 GLN A CA 1
ATOM 600 C C . GLN A 1 78 ? 19.455 -11.817 -9.040 1.00 98.31 78 GLN A C 1
ATOM 602 O O . GLN A 1 78 ? 20.278 -10.934 -9.279 1.00 98.31 78 GLN A O 1
ATOM 607 N N . ASP A 1 79 ? 19.834 -13.047 -8.677 1.00 97.94 79 ASP A N 1
ATOM 608 C CA . ASP A 1 79 ? 21.244 -13.459 -8.594 1.00 97.94 79 ASP A CA 1
ATOM 609 C C . ASP A 1 79 ? 21.919 -13.478 -9.969 1.00 97.94 79 ASP A C 1
ATOM 611 O O . ASP A 1 79 ? 23.025 -12.950 -10.123 1.00 97.94 79 ASP A O 1
ATOM 615 N N . VAL A 1 80 ? 21.232 -14.007 -10.984 1.00 98.56 80 VAL A N 1
ATOM 616 C CA . VAL A 1 80 ? 21.703 -13.987 -12.376 1.00 98.56 80 VAL A CA 1
ATOM 617 C C . VAL A 1 80 ? 21.840 -12.547 -12.877 1.00 98.56 80 VAL A C 1
ATOM 619 O O . VAL A 1 80 ? 22.882 -12.187 -13.419 1.00 98.56 80 VAL A O 1
ATOM 622 N N . ALA A 1 81 ? 20.857 -11.680 -12.613 1.00 98.44 81 ALA A N 1
ATOM 623 C CA . ALA A 1 81 ? 20.926 -10.265 -12.971 1.00 98.44 81 ALA A CA 1
ATOM 624 C C . ALA A 1 81 ? 22.129 -9.566 -12.318 1.00 98.44 81 ALA A C 1
ATOM 626 O O . ALA A 1 81 ? 22.843 -8.822 -12.986 1.00 98.44 81 ALA A O 1
ATOM 627 N N . MET A 1 82 ? 22.407 -9.825 -11.034 1.00 97.56 82 MET A N 1
ATOM 628 C CA . MET A 1 82 ? 23.602 -9.287 -10.370 1.00 97.56 82 MET A CA 1
ATOM 629 C C . MET A 1 82 ? 24.896 -9.770 -11.033 1.00 97.56 82 MET A C 1
ATOM 631 O O . MET A 1 82 ? 25.804 -8.962 -11.236 1.00 97.56 82 MET A O 1
ATOM 635 N N . ASN A 1 83 ? 24.982 -11.053 -11.395 1.00 98.00 83 ASN A N 1
ATOM 636 C CA . ASN A 1 83 ? 26.146 -11.609 -12.088 1.00 98.00 83 ASN A CA 1
ATOM 637 C C . ASN A 1 83 ? 26.343 -10.968 -13.473 1.00 98.00 83 ASN A C 1
ATOM 639 O O . ASN A 1 83 ? 27.443 -10.530 -13.815 1.00 98.00 83 ASN A O 1
ATOM 643 N N . LEU A 1 84 ? 25.261 -10.815 -14.240 1.00 98.38 84 LEU A N 1
ATOM 644 C CA . LEU A 1 84 ? 25.284 -10.141 -15.535 1.00 98.38 84 LEU A CA 1
ATOM 645 C C . LEU A 1 84 ? 25.778 -8.696 -15.403 1.00 98.38 84 LEU A C 1
ATOM 647 O O . LEU A 1 84 ? 26.741 -8.330 -16.073 1.00 98.38 84 LEU A O 1
ATOM 651 N N . ILE A 1 85 ? 25.218 -7.904 -14.483 1.00 98.19 85 ILE A N 1
ATOM 652 C CA . ILE A 1 85 ? 25.663 -6.519 -14.224 1.00 98.19 85 ILE A CA 1
ATOM 653 C C . ILE A 1 85 ? 27.144 -6.481 -13.833 1.00 98.19 85 ILE A C 1
ATOM 655 O O . ILE A 1 85 ? 27.865 -5.573 -14.236 1.00 98.19 85 ILE A O 1
ATOM 659 N N . PHE A 1 86 ? 27.613 -7.446 -13.041 1.00 96.31 86 PHE A N 1
ATOM 660 C CA . PHE A 1 86 ? 29.014 -7.517 -12.631 1.00 96.31 86 PHE A CA 1
ATOM 661 C C . PHE A 1 86 ? 29.958 -7.856 -13.797 1.00 96.31 86 PHE A C 1
ATOM 663 O O . PHE A 1 86 ? 31.082 -7.359 -13.842 1.00 96.31 86 PHE A O 1
ATOM 670 N N . SER A 1 87 ? 29.508 -8.688 -14.738 1.00 95.94 87 SER A N 1
ATOM 671 C CA . SER A 1 87 ? 30.321 -9.179 -15.858 1.00 95.94 87 SER A CA 1
ATOM 672 C C . SER A 1 87 ? 30.409 -8.223 -17.056 1.00 95.94 87 SER A C 1
ATOM 674 O O . SER A 1 87 ? 31.364 -8.303 -17.831 1.00 95.94 87 SER A O 1
ATOM 676 N N . LYS A 1 88 ? 29.431 -7.327 -17.242 1.00 95.81 88 LYS A N 1
ATOM 677 C CA . LYS A 1 88 ? 29.360 -6.442 -18.416 1.00 95.81 88 LYS A CA 1
ATOM 678 C C . LYS A 1 88 ? 30.207 -5.188 -18.206 1.00 95.81 88 LYS A C 1
ATOM 680 O O . LYS A 1 88 ? 30.079 -4.472 -17.211 1.00 95.81 88 LYS A O 1
ATOM 685 N N . GLU A 1 89 ? 31.046 -4.875 -19.189 1.00 94.94 89 GLU A N 1
ATOM 686 C CA . GLU A 1 89 ? 31.865 -3.664 -19.160 1.00 94.94 89 GLU A CA 1
ATOM 687 C C . GLU A 1 89 ? 30.993 -2.397 -19.084 1.00 94.94 89 GLU A C 1
ATOM 689 O O . GLU A 1 89 ? 29.988 -2.247 -19.786 1.00 94.94 89 GLU A O 1
ATOM 694 N N . GLY A 1 90 ? 31.387 -1.468 -18.210 1.00 92.81 90 GLY A N 1
ATOM 695 C CA . GLY A 1 90 ? 30.686 -0.201 -17.996 1.00 92.81 90 GLY A CA 1
ATOM 696 C C . GLY A 1 90 ? 29.569 -0.253 -16.952 1.00 92.81 90 GLY A C 1
ATOM 697 O O . GLY A 1 90 ? 29.085 0.809 -16.562 1.00 92.81 90 GLY A O 1
ATOM 698 N N . MET A 1 91 ? 29.214 -1.433 -16.440 1.00 97.19 91 MET A N 1
ATOM 699 C CA . MET A 1 91 ? 28.259 -1.588 -15.343 1.00 97.19 91 MET A CA 1
ATOM 700 C C . MET A 1 91 ? 28.957 -1.804 -13.994 1.00 97.19 91 MET A C 1
ATOM 702 O O . MET A 1 91 ? 30.147 -2.117 -13.926 1.00 97.19 91 MET A O 1
ATOM 706 N N . ARG A 1 92 ? 28.237 -1.578 -12.888 1.00 96.56 92 ARG A N 1
ATOM 707 C CA . ARG A 1 92 ? 28.742 -1.865 -11.535 1.00 96.56 92 ARG A CA 1
ATOM 708 C C . ARG A 1 92 ? 27.613 -2.132 -10.548 1.00 96.56 92 ARG A C 1
ATOM 710 O O . ARG A 1 92 ? 26.799 -1.245 -10.304 1.00 96.56 92 ARG A O 1
ATOM 717 N N . VAL A 1 93 ? 27.644 -3.292 -9.897 1.00 96.56 93 VAL A N 1
ATOM 718 C CA . VAL A 1 93 ? 26.783 -3.603 -8.745 1.00 96.56 93 VAL A CA 1
ATOM 719 C C . VAL A 1 93 ? 27.252 -2.819 -7.518 1.00 96.56 93 VAL A C 1
ATOM 721 O O . VAL A 1 93 ? 28.441 -2.802 -7.201 1.00 96.56 93 VAL A O 1
ATOM 724 N N . MET A 1 94 ? 26.316 -2.180 -6.820 1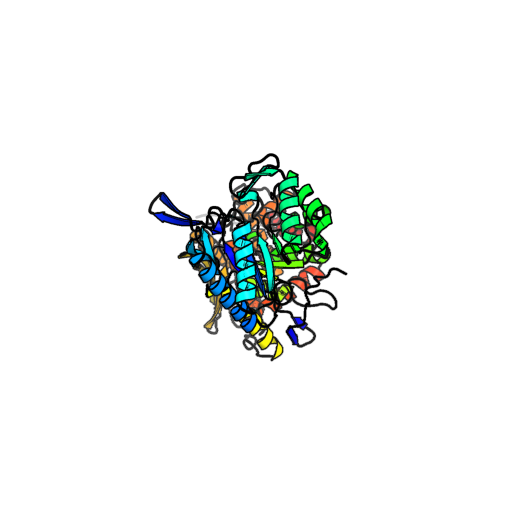.00 95.44 94 MET A N 1
ATOM 725 C CA . MET A 1 94 ? 26.566 -1.460 -5.567 1.00 95.44 94 MET A CA 1
ATOM 726 C C . MET A 1 94 ? 26.062 -2.230 -4.344 1.00 95.44 94 MET A C 1
ATOM 728 O O . MET A 1 94 ? 26.566 -2.018 -3.244 1.00 95.44 94 MET A O 1
ATOM 732 N N . GLY A 1 95 ? 25.081 -3.117 -4.528 1.00 93.12 95 GLY A N 1
ATOM 733 C CA . GLY A 1 95 ? 24.523 -3.968 -3.480 1.00 93.12 95 GLY A CA 1
ATOM 734 C C . GLY A 1 95 ? 23.002 -4.044 -3.558 1.00 93.12 95 GLY A C 1
ATOM 735 O O . GLY A 1 95 ? 22.409 -3.842 -4.617 1.00 93.12 95 GLY A O 1
ATOM 736 N N . THR A 1 96 ? 22.377 -4.328 -2.421 1.00 92.25 96 THR A N 1
ATOM 737 C CA . THR A 1 96 ? 20.919 -4.376 -2.267 1.00 92.25 96 THR A CA 1
ATOM 738 C C . THR A 1 96 ? 20.415 -3.071 -1.654 1.00 92.25 96 THR A C 1
ATOM 740 O O . THR A 1 96 ? 20.941 -2.615 -0.641 1.00 92.25 96 THR A O 1
ATOM 743 N N . CYS A 1 97 ? 19.407 -2.464 -2.274 1.00 91.81 97 CYS A N 1
ATOM 744 C CA . CYS A 1 97 ? 18.750 -1.250 -1.795 1.00 91.81 97 CYS A CA 1
ATOM 745 C C . CYS A 1 97 ? 17.665 -1.573 -0.741 1.00 91.81 97 CYS A C 1
ATOM 747 O O . CYS A 1 97 ? 17.352 -2.734 -0.480 1.00 91.81 97 CYS A O 1
ATOM 749 N N . ASN A 1 98 ? 17.073 -0.542 -0.123 1.00 86.88 98 ASN A N 1
ATOM 750 C CA . ASN A 1 98 ? 16.186 -0.668 1.052 1.00 86.88 98 ASN A CA 1
ATOM 751 C C . ASN A 1 98 ? 14.906 -1.499 0.836 1.00 86.88 98 ASN A C 1
ATOM 753 O O . ASN A 1 98 ? 14.239 -1.868 1.807 1.00 86.88 98 ASN A O 1
ATOM 757 N N . GLU A 1 99 ? 14.526 -1.770 -0.411 1.00 91.00 99 GLU A N 1
ATOM 758 C CA . GLU A 1 99 ? 13.345 -2.582 -0.730 1.00 91.00 99 GLU A CA 1
ATOM 759 C C . GLU A 1 99 ? 13.708 -3.962 -1.262 1.00 91.00 99 GLU A C 1
ATOM 761 O O . GLU A 1 99 ? 12.813 -4.747 -1.554 1.00 91.00 99 GLU A O 1
ATOM 766 N N . GLY A 1 100 ? 14.998 -4.291 -1.327 1.00 92.38 100 GLY A N 1
ATOM 767 C CA . GLY A 1 100 ? 15.482 -5.619 -1.676 1.00 92.38 100 GLY A CA 1
ATOM 768 C C . GLY A 1 100 ? 15.841 -5.805 -3.142 1.00 92.38 100 GLY A C 1
ATOM 769 O O . GLY A 1 100 ? 16.236 -6.911 -3.502 1.00 92.38 100 GLY A O 1
ATOM 770 N N . GLY A 1 101 ? 15.744 -4.760 -3.966 1.00 95.62 101 GLY A N 1
ATOM 771 C CA . GLY A 1 101 ? 16.234 -4.768 -5.340 1.00 95.62 101 GLY A CA 1
ATOM 772 C C . GLY A 1 101 ? 17.720 -4.409 -5.435 1.00 95.62 101 GLY A C 1
ATOM 773 O O . GLY A 1 101 ? 18.358 -3.980 -4.470 1.00 95.62 101 GLY A O 1
ATOM 774 N N . ILE A 1 102 ? 18.287 -4.609 -6.618 1.00 97.62 102 ILE A N 1
ATOM 775 C CA . ILE A 1 102 ? 19.683 -4.333 -6.947 1.00 97.62 102 ILE A CA 1
ATOM 776 C C . ILE A 1 102 ? 19.867 -2.824 -7.124 1.00 97.62 102 ILE A C 1
ATOM 778 O O . ILE A 1 102 ? 19.194 -2.204 -7.948 1.00 97.62 102 ILE A O 1
ATOM 782 N N . GLY A 1 103 ? 20.821 -2.250 -6.395 1.00 97.06 103 GLY A N 1
ATOM 783 C CA . GLY A 1 103 ? 21.408 -0.955 -6.722 1.00 97.06 103 GLY A CA 1
ATOM 784 C C . GLY A 1 103 ? 22.611 -1.160 -7.635 1.00 97.06 103 GLY A C 1
ATOM 785 O O . GLY A 1 103 ? 23.556 -1.867 -7.265 1.00 97.06 103 GLY A O 1
ATOM 786 N N . ALA A 1 104 ? 22.588 -0.566 -8.825 1.00 97.25 104 ALA A N 1
ATOM 787 C CA . ALA A 1 104 ? 23.687 -0.651 -9.778 1.00 97.25 104 ALA A CA 1
ATOM 788 C C . ALA A 1 104 ? 23.811 0.603 -10.649 1.00 97.25 104 ALA A C 1
ATOM 790 O O . ALA A 1 104 ? 22.833 1.313 -10.887 1.00 97.25 104 ALA A O 1
ATOM 791 N N . PHE A 1 105 ? 25.030 0.831 -11.140 1.00 97.44 105 PHE A N 1
ATOM 792 C CA . PHE A 1 105 ? 25.330 1.821 -12.169 1.00 97.44 105 PHE A CA 1
ATOM 793 C C . PHE A 1 105 ? 25.310 1.165 -13.547 1.00 97.44 105 PHE A C 1
ATOM 795 O O . PHE A 1 105 ? 26.036 0.192 -13.763 1.00 97.44 105 PHE A O 1
ATOM 802 N N . PHE A 1 106 ? 24.541 1.736 -14.470 1.00 96.69 106 PHE A N 1
ATOM 803 C CA . PHE A 1 106 ? 24.436 1.288 -15.862 1.00 96.69 106 PHE A CA 1
ATOM 804 C C . PHE A 1 106 ? 25.196 2.201 -16.834 1.00 96.69 106 PHE A C 1
ATOM 806 O O . PHE A 1 106 ? 25.532 1.786 -17.944 1.00 96.69 106 PHE A O 1
ATOM 813 N N . ARG A 1 107 ? 25.548 3.423 -16.416 1.00 92.12 107 ARG A N 1
ATOM 814 C CA . ARG A 1 107 ? 26.322 4.402 -17.192 1.00 92.12 107 ARG A CA 1
ATOM 815 C C . ARG A 1 107 ? 25.751 4.587 -18.601 1.00 92.12 107 ARG A C 1
ATOM 817 O O . ARG A 1 107 ? 24.588 4.930 -18.758 1.00 92.12 107 ARG A O 1
ATOM 824 N N . SER A 1 108 ? 26.553 4.340 -19.638 1.00 90.81 108 SER A N 1
ATOM 825 C CA . SER A 1 108 ? 26.153 4.485 -21.041 1.00 90.81 108 SER A CA 1
ATOM 826 C C . SER A 1 108 ? 25.052 3.517 -21.477 1.00 90.81 108 SER A C 1
ATOM 828 O O . SER A 1 108 ? 24.470 3.725 -22.538 1.00 90.81 108 SER A O 1
ATOM 830 N N . TRP A 1 109 ? 24.773 2.464 -20.701 1.00 94.56 109 TRP A N 1
ATOM 831 C CA . TRP A 1 109 ? 23.666 1.553 -20.979 1.00 94.56 109 TRP A CA 1
ATOM 832 C C . TRP A 1 109 ? 22.303 2.131 -20.568 1.00 94.56 109 TRP A C 1
ATOM 834 O O . TRP A 1 109 ? 21.306 1.811 -21.218 1.00 94.56 109 TRP A O 1
ATOM 844 N N . GLY A 1 110 ? 22.266 2.974 -19.529 1.00 94.31 110 GLY A N 1
ATOM 845 C CA . GLY A 1 110 ? 21.058 3.642 -19.035 1.00 94.31 110 GLY A CA 1
ATOM 846 C C . GLY A 1 110 ? 19.885 2.709 -18.701 1.00 94.31 110 GLY A C 1
ATOM 847 O O . GLY A 1 110 ? 20.046 1.510 -18.454 1.00 94.31 110 GLY A O 1
ATOM 848 N N . GLU A 1 111 ? 18.687 3.280 -18.744 1.00 95.00 111 GLU A N 1
ATOM 849 C CA . GLU A 1 111 ? 17.382 2.660 -18.518 1.00 95.00 111 GLU A CA 1
ATOM 850 C C . GLU A 1 111 ? 17.170 1.402 -19.364 1.00 95.00 111 GLU A C 1
ATOM 852 O O . GLU A 1 111 ? 16.858 0.331 -18.840 1.00 95.00 111 GLU A O 1
ATOM 857 N N . LEU A 1 112 ? 17.395 1.505 -20.678 1.00 94.19 112 LEU A N 1
ATOM 858 C CA . LEU A 1 112 ? 17.231 0.382 -21.606 1.00 94.19 112 LEU A CA 1
ATOM 859 C C . LEU A 1 112 ? 18.192 -0.766 -21.289 1.00 94.19 112 LEU A C 1
ATOM 861 O O . LEU A 1 112 ? 17.850 -1.930 -21.487 1.00 94.19 112 LEU A O 1
ATOM 865 N N . GLY A 1 113 ? 19.389 -0.454 -20.792 1.00 96.50 113 GLY A N 1
ATOM 866 C CA . GLY A 1 113 ? 20.343 -1.442 -20.313 1.00 96.50 113 GLY A CA 1
ATOM 867 C C . GLY A 1 113 ? 19.815 -2.267 -19.152 1.00 96.50 113 GLY A C 1
ATOM 868 O O . GLY A 1 113 ? 19.942 -3.488 -19.173 1.00 96.50 113 GLY A O 1
ATOM 869 N N . ALA A 1 114 ? 19.186 -1.613 -18.176 1.00 97.44 114 ALA A N 1
ATOM 870 C CA . ALA A 1 114 ? 18.595 -2.292 -17.028 1.00 97.44 114 ALA A CA 1
ATOM 871 C C . ALA A 1 114 ? 17.508 -3.290 -17.447 1.00 97.44 114 ALA A C 1
ATOM 873 O O . ALA A 1 114 ? 17.489 -4.418 -16.959 1.00 97.44 114 ALA A O 1
ATOM 874 N N . TRP A 1 115 ? 16.659 -2.915 -18.405 1.00 98.06 115 TRP A N 1
ATOM 875 C CA . TRP A 1 115 ? 15.627 -3.803 -18.944 1.00 98.06 115 TRP A CA 1
ATOM 876 C C . TRP A 1 115 ? 16.193 -4.972 -19.753 1.00 98.06 115 TRP A C 1
ATOM 878 O O . TRP A 1 115 ? 15.746 -6.104 -19.581 1.00 98.06 115 TRP A O 1
ATOM 888 N N . LYS A 1 116 ? 17.222 -4.726 -20.575 1.00 97.88 116 LYS A N 1
ATOM 889 C CA . LYS A 1 116 ? 17.920 -5.786 -21.323 1.00 97.88 116 LYS A CA 1
ATOM 890 C C . LYS A 1 116 ? 18.548 -6.815 -20.393 1.00 97.88 116 LYS A C 1
ATOM 892 O O . LYS A 1 116 ? 18.392 -8.006 -20.621 1.00 97.88 116 LYS A O 1
ATOM 897 N N . ILE A 1 117 ? 19.216 -6.352 -19.337 1.00 98.50 117 ILE A N 1
ATOM 898 C CA . ILE A 1 117 ? 19.803 -7.225 -18.319 1.00 98.50 117 ILE A CA 1
ATOM 899 C C . ILE A 1 117 ? 18.727 -8.036 -17.608 1.00 98.50 117 ILE A C 1
ATOM 901 O O . ILE A 1 117 ? 18.922 -9.223 -17.380 1.00 98.50 117 ILE A O 1
ATOM 905 N N . LEU A 1 118 ? 17.593 -7.420 -17.265 1.00 98.31 118 LEU A N 1
ATOM 906 C CA . LEU A 1 118 ? 16.509 -8.134 -16.599 1.00 98.31 118 LEU A CA 1
ATOM 907 C C . LEU A 1 118 ? 15.926 -9.235 -17.498 1.00 98.31 118 LEU A C 1
ATOM 909 O O . LEU A 1 118 ? 15.683 -10.338 -17.021 1.00 98.31 118 LEU A O 1
ATOM 913 N N . ALA A 1 119 ? 15.753 -8.962 -18.795 1.00 98.62 119 ALA A N 1
ATOM 914 C CA . ALA A 1 119 ? 15.313 -9.957 -19.772 1.00 98.62 119 ALA A CA 1
ATOM 915 C C . ALA A 1 119 ? 16.346 -11.081 -19.969 1.00 98.62 119 ALA A C 1
ATOM 917 O O . ALA A 1 119 ? 15.980 -12.251 -19.904 1.00 98.62 119 ALA A O 1
ATOM 918 N N . GLU A 1 120 ? 17.631 -10.743 -20.133 1.00 98.56 120 GLU A N 1
ATOM 919 C CA . GLU A 1 120 ? 18.732 -11.719 -20.224 1.00 98.56 120 GLU A CA 1
ATOM 920 C C . GLU A 1 120 ? 18.786 -12.604 -18.966 1.00 98.56 120 GLU A C 1
ATOM 922 O O . GLU A 1 120 ? 18.925 -13.819 -19.072 1.00 98.56 120 GLU A O 1
ATOM 927 N N . ALA A 1 121 ? 18.571 -12.020 -17.782 1.00 98.75 121 ALA A N 1
ATOM 928 C CA . ALA A 1 121 ? 18.573 -12.745 -16.517 1.00 98.75 121 ALA A CA 1
ATOM 929 C C . ALA A 1 121 ? 17.408 -13.731 -16.366 1.00 98.75 121 ALA A C 1
ATOM 931 O O . ALA A 1 121 ? 17.591 -14.784 -15.761 1.00 98.75 121 ALA A O 1
ATOM 932 N N . VAL A 1 122 ? 16.218 -13.402 -16.881 1.00 98.81 122 VAL A N 1
ATOM 933 C CA . VAL A 1 122 ? 15.063 -14.318 -16.870 1.00 98.81 122 VAL A CA 1
ATOM 934 C C . VAL A 1 122 ? 15.377 -15.571 -17.688 1.00 98.81 122 VAL A C 1
ATOM 936 O O . VAL A 1 122 ? 15.208 -16.683 -17.186 1.00 98.81 122 VAL A O 1
ATOM 939 N N . GLU A 1 123 ? 15.900 -15.385 -18.900 1.00 98.50 123 GLU A N 1
ATOM 940 C CA . GLU A 1 123 ? 16.219 -16.482 -19.818 1.00 98.50 123 GLU A CA 1
ATOM 941 C C . GLU A 1 123 ? 17.413 -17.318 -19.323 1.00 98.50 123 GLU A C 1
ATOM 943 O O . GLU A 1 123 ? 17.354 -18.547 -19.326 1.00 98.50 123 GLU A O 1
ATOM 948 N N . GLU A 1 124 ? 18.483 -16.686 -18.822 1.00 98.69 124 GLU A N 1
ATOM 949 C CA . GLU A 1 124 ? 19.646 -17.399 -18.266 1.00 98.69 124 GLU A CA 1
ATOM 950 C C . GLU A 1 124 ? 19.310 -18.140 -16.958 1.00 98.69 124 GLU A C 1
ATOM 952 O O . GLU A 1 124 ? 19.875 -19.199 -16.681 1.00 98.69 124 GLU A O 1
ATOM 957 N N . ALA A 1 125 ? 18.331 -17.653 -16.187 1.00 98.56 125 ALA A N 1
ATOM 958 C CA . ALA A 1 125 ? 17.778 -18.375 -15.042 1.00 98.56 125 ALA A CA 1
ATOM 959 C C . ALA A 1 125 ? 16.898 -19.581 -15.439 1.00 98.56 125 ALA A C 1
ATOM 961 O O . ALA A 1 125 ? 16.468 -20.327 -14.557 1.00 98.56 125 ALA A O 1
ATOM 962 N N . GLY A 1 126 ? 16.650 -19.793 -16.737 1.00 98.38 126 GLY A N 1
ATOM 963 C CA . GLY A 1 126 ? 15.893 -20.927 -17.266 1.00 98.38 126 GLY A CA 1
ATOM 964 C C . GLY A 1 126 ? 14.376 -20.729 -17.290 1.00 98.38 126 GLY A C 1
ATOM 965 O O . GLY A 1 126 ? 13.651 -21.718 -17.390 1.00 98.38 126 GLY A O 1
ATOM 966 N N . TYR A 1 127 ? 13.891 -19.486 -17.201 1.00 98.56 127 TYR A N 1
ATOM 967 C CA . TYR A 1 127 ? 12.465 -19.152 -17.258 1.00 98.56 127 TYR A CA 1
ATOM 968 C C . TYR A 1 127 ? 12.118 -18.433 -18.561 1.00 98.56 127 TYR A C 1
ATOM 970 O O . TYR A 1 127 ? 12.950 -17.740 -19.133 1.00 98.56 127 TYR A O 1
ATOM 978 N N . THR A 1 128 ? 10.866 -18.551 -19.006 1.00 97.88 128 THR A N 1
ATOM 979 C CA . THR A 1 128 ? 10.402 -17.890 -20.237 1.00 97.88 128 THR A CA 1
ATOM 980 C C . THR A 1 128 ? 9.748 -16.539 -19.942 1.00 97.88 128 THR A C 1
ATOM 982 O O . THR A 1 128 ? 8.694 -16.481 -19.288 1.00 97.88 128 THR A O 1
ATOM 985 N N . LEU A 1 129 ? 10.313 -15.452 -20.475 1.00 96.38 129 LEU A N 1
ATOM 986 C CA . LEU A 1 129 ? 9.727 -14.113 -20.384 1.00 96.38 129 LEU A CA 1
ATOM 987 C C . LEU A 1 129 ? 8.368 -14.047 -21.117 1.00 96.38 129 LEU A C 1
ATOM 989 O O . LEU A 1 129 ? 8.203 -14.562 -22.219 1.00 96.38 129 LEU A O 1
ATOM 993 N N . GLY A 1 130 ? 7.359 -13.447 -20.484 1.00 93.31 130 GLY A N 1
ATOM 994 C CA . GLY A 1 130 ? 5.985 -13.333 -20.993 1.00 93.31 130 GLY A CA 1
ATOM 995 C C . GLY A 1 130 ? 5.093 -14.551 -20.735 1.00 93.31 130 GLY A C 1
ATOM 996 O O . GLY A 1 130 ? 3.876 -14.440 -20.856 1.00 93.31 130 GLY A O 1
ATOM 997 N N . ARG A 1 131 ? 5.665 -15.695 -20.329 1.00 93.12 131 ARG A N 1
ATOM 998 C CA . ARG A 1 131 ? 4.906 -16.910 -19.976 1.00 93.12 131 ARG A CA 1
ATOM 999 C C . ARG A 1 131 ? 5.025 -17.282 -18.503 1.00 93.12 131 ARG A C 1
ATOM 1001 O O . ARG A 1 131 ? 4.025 -17.602 -17.874 1.00 93.12 131 ARG A O 1
ATOM 1008 N N . GLU A 1 132 ? 6.239 -17.269 -17.965 1.00 96.38 132 GLU A N 1
ATOM 1009 C CA . GLU A 1 132 ? 6.521 -17.642 -16.571 1.00 96.38 132 GLU A CA 1
ATOM 1010 C C . GLU A 1 132 ? 6.843 -16.417 -15.719 1.00 96.38 132 GLU A C 1
ATOM 1012 O O . GLU A 1 132 ? 6.588 -16.406 -14.516 1.00 96.38 132 GLU A O 1
ATOM 1017 N N . VAL A 1 133 ? 7.374 -15.366 -16.343 1.00 97.38 133 VAL A N 1
ATOM 1018 C CA . VAL A 1 133 ? 7.721 -14.108 -15.686 1.00 97.38 133 VAL A CA 1
ATOM 1019 C C . VAL A 1 133 ? 7.297 -12.952 -16.577 1.00 97.38 133 VAL A C 1
ATOM 1021 O O . VAL A 1 133 ? 7.576 -12.958 -17.770 1.00 97.38 133 VAL A O 1
ATOM 1024 N N . CYS A 1 134 ? 6.642 -11.954 -16.004 1.00 97.56 134 CYS A N 1
ATOM 1025 C CA . CYS A 1 134 ? 6.395 -10.663 -16.641 1.00 97.56 134 CYS A CA 1
ATOM 1026 C C . CYS A 1 134 ? 7.104 -9.548 -15.872 1.00 97.56 134 CYS A C 1
ATOM 1028 O O . CYS A 1 134 ? 7.670 -9.784 -14.802 1.00 97.56 134 CYS A O 1
ATOM 1030 N N . PHE A 1 135 ? 7.061 -8.330 -16.401 1.00 98.31 135 PHE A N 1
ATOM 1031 C CA . PHE A 1 135 ? 7.655 -7.163 -15.761 1.00 98.31 135 PHE A CA 1
ATOM 1032 C C . PHE A 1 135 ? 6.619 -6.194 -15.198 1.00 98.31 135 PHE A C 1
ATOM 1034 O O . PHE A 1 135 ? 5.458 -6.164 -15.612 1.00 98.31 135 PHE A O 1
ATOM 1041 N N . GLY A 1 136 ? 7.073 -5.387 -14.246 1.00 98.06 136 GLY A N 1
ATOM 1042 C CA . GLY A 1 136 ? 6.377 -4.200 -13.767 1.00 98.06 136 GLY A CA 1
ATOM 1043 C C . GLY A 1 136 ? 7.315 -2.999 -13.731 1.00 98.06 136 GLY A C 1
ATOM 1044 O O . GLY A 1 136 ? 8.536 -3.167 -13.694 1.00 98.06 136 GLY A O 1
ATOM 1045 N N . VAL A 1 137 ? 6.755 -1.795 -13.758 1.00 98.19 137 VAL A N 1
ATOM 1046 C CA . VAL A 1 137 ? 7.506 -0.543 -13.646 1.00 98.19 137 VAL A CA 1
ATOM 1047 C C . VAL A 1 137 ? 6.831 0.401 -12.659 1.00 98.19 137 VAL A C 1
ATOM 1049 O O . VAL A 1 137 ? 5.618 0.579 -12.702 1.00 98.19 137 VAL A O 1
ATOM 1052 N N . ASP A 1 138 ? 7.629 1.029 -11.800 1.00 98.06 138 ASP A N 1
ATOM 1053 C CA . ASP A 1 138 ? 7.244 2.222 -11.042 1.00 98.06 138 ASP A CA 1
ATOM 1054 C C . ASP A 1 138 ? 8.135 3.375 -11.500 1.00 98.06 138 ASP A C 1
ATOM 1056 O O . ASP A 1 138 ? 9.349 3.396 -11.252 1.00 98.06 138 ASP A O 1
ATOM 1060 N N . GLY A 1 139 ? 7.521 4.298 -12.240 1.00 96.19 139 GLY A N 1
ATOM 1061 C CA . GLY A 1 139 ? 8.178 5.486 -12.756 1.00 96.19 139 GLY A CA 1
ATOM 1062 C C . GLY A 1 139 ? 8.548 6.459 -11.644 1.00 96.19 139 GLY A C 1
ATOM 1063 O O . GLY A 1 139 ? 9.655 6.997 -11.663 1.00 96.19 139 GLY A O 1
ATOM 1064 N N . ALA A 1 140 ? 7.651 6.677 -10.680 1.00 94.75 140 ALA A N 1
ATOM 1065 C CA . ALA A 1 140 ? 7.681 7.810 -9.759 1.00 94.75 140 ALA A CA 1
ATOM 1066 C C . ALA A 1 140 ? 7.990 9.134 -10.487 1.00 94.75 140 ALA A C 1
ATOM 1068 O O . ALA A 1 140 ? 8.912 9.872 -10.121 1.00 94.75 140 ALA A O 1
ATOM 1069 N N . ALA A 1 141 ? 7.254 9.420 -11.565 1.00 94.88 141 ALA A N 1
ATOM 1070 C CA . ALA A 1 141 ? 7.611 10.441 -12.548 1.00 94.88 141 ALA A CA 1
ATOM 1071 C C . ALA A 1 141 ? 7.755 11.860 -11.982 1.00 94.88 141 ALA A C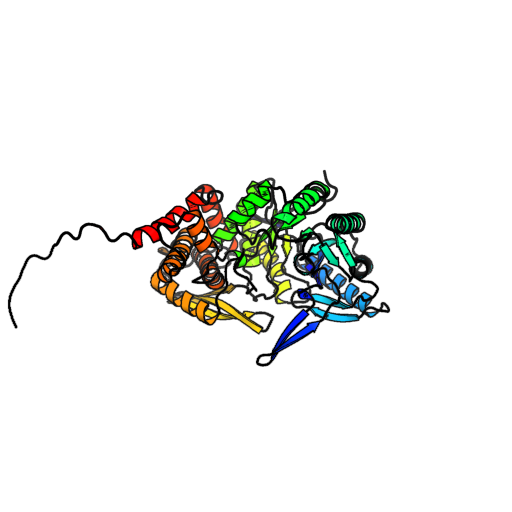 1
ATOM 1073 O O . ALA A 1 141 ? 8.543 12.654 -12.502 1.00 94.88 141 ALA A O 1
ATOM 1074 N N . ASP A 1 142 ? 7.094 12.180 -10.867 1.00 92.81 142 ASP A N 1
ATOM 1075 C CA . ASP A 1 142 ? 7.301 13.446 -10.154 1.00 92.81 142 ASP A CA 1
ATOM 1076 C C . ASP A 1 142 ? 8.754 13.663 -9.699 1.00 92.81 142 ASP A C 1
ATOM 1078 O O . ASP A 1 142 ? 9.183 14.804 -9.511 1.00 92.81 142 ASP A O 1
ATOM 1082 N N . ARG A 1 143 ? 9.554 12.597 -9.554 1.00 91.44 143 ARG A N 1
ATOM 1083 C CA . ARG A 1 143 ? 10.982 12.682 -9.204 1.00 91.44 143 ARG A CA 1
ATOM 1084 C C . ARG A 1 143 ? 11.845 13.245 -10.322 1.00 91.44 143 ARG A C 1
ATOM 1086 O O . ARG A 1 143 ? 12.892 13.825 -10.029 1.00 91.44 143 ARG A O 1
ATOM 1093 N N . PHE A 1 144 ? 11.418 13.093 -11.568 1.00 93.44 144 PHE A N 1
ATOM 1094 C CA . PHE A 1 144 ? 12.144 13.580 -12.735 1.00 93.44 144 PHE A CA 1
ATOM 1095 C C . PHE A 1 144 ? 11.345 14.573 -13.589 1.00 93.44 144 PHE A C 1
ATOM 1097 O O . PHE A 1 144 ? 11.848 15.065 -14.599 1.00 93.44 144 PHE A O 1
ATOM 1104 N N . TYR A 1 145 ? 10.143 14.947 -13.158 1.00 93.75 145 TYR A N 1
ATOM 1105 C CA . TYR A 1 145 ? 9.372 16.037 -13.738 1.00 93.75 145 TYR A CA 1
ATOM 1106 C C . TYR A 1 145 ? 10.001 17.404 -13.420 1.00 93.75 145 TYR A C 1
ATOM 1108 O O . TYR A 1 145 ? 10.285 17.734 -12.267 1.00 93.75 145 TYR A O 1
ATOM 1116 N N . LYS A 1 146 ? 10.205 18.234 -14.446 1.00 93.69 146 LYS A N 1
ATOM 1117 C CA . LYS A 1 146 ? 10.820 19.572 -14.342 1.00 93.69 146 LYS A CA 1
ATOM 1118 C C . LYS A 1 146 ? 9.815 20.718 -14.420 1.00 93.69 146 LYS A C 1
ATOM 1120 O O . LYS A 1 146 ? 10.204 21.878 -14.292 1.00 93.69 146 LYS A O 1
ATOM 1125 N N . GLY A 1 147 ? 8.531 20.405 -14.580 1.00 90.19 147 GLY A N 1
ATOM 1126 C CA . GLY A 1 147 ? 7.478 21.389 -14.813 1.00 90.19 147 GLY A CA 1
ATOM 1127 C C . GLY A 1 147 ? 7.152 21.551 -16.296 1.00 90.19 147 GLY A C 1
ATOM 1128 O O . GLY A 1 147 ? 7.909 21.136 -17.169 1.00 90.19 147 GLY A O 1
ATOM 1129 N N . ASN A 1 148 ? 6.003 22.169 -16.578 1.00 88.56 148 ASN A N 1
ATOM 1130 C CA . ASN A 1 148 ? 5.535 22.492 -17.931 1.00 88.56 148 ASN A CA 1
ATOM 1131 C C . ASN A 1 148 ? 5.488 21.298 -18.908 1.00 88.56 148 ASN A C 1
ATOM 1133 O O . ASN A 1 148 ? 5.737 21.471 -20.096 1.00 88.56 148 ASN A O 1
ATOM 1137 N N . GLY A 1 149 ? 5.176 20.091 -18.425 1.00 89.75 149 GLY A N 1
ATOM 1138 C CA . GLY A 1 149 ? 5.116 18.888 -19.266 1.00 89.75 149 GLY A CA 1
ATOM 1139 C C . GLY A 1 149 ? 6.479 18.303 -19.655 1.00 89.75 149 GLY A C 1
ATOM 1140 O O . GLY A 1 149 ? 6.521 17.457 -20.540 1.00 89.75 149 GLY A O 1
ATOM 1141 N N . VAL A 1 150 ? 7.577 18.743 -19.025 1.00 94.56 150 VAL A N 1
ATOM 1142 C CA . VAL A 1 150 ? 8.940 18.270 -19.318 1.00 94.56 150 VAL A CA 1
ATOM 1143 C C . VAL A 1 150 ? 9.441 17.318 -18.233 1.00 94.56 150 VAL A C 1
ATOM 1145 O O . VAL A 1 150 ? 9.350 17.613 -17.040 1.00 94.56 150 VAL A O 1
ATOM 1148 N N . TYR A 1 151 ? 10.032 16.207 -18.659 1.00 95.62 151 TYR A N 1
ATOM 1149 C CA . TYR A 1 151 ? 10.601 15.138 -17.842 1.00 95.62 151 TYR A CA 1
ATOM 1150 C C . TYR A 1 151 ? 12.078 14.935 -18.204 1.00 95.62 151 TYR A C 1
ATOM 1152 O O . TYR A 1 151 ? 12.438 15.021 -19.374 1.00 95.62 151 TYR A O 1
ATOM 1160 N N . GLU A 1 152 ? 12.944 14.675 -17.223 1.00 94.69 152 GLU A N 1
ATOM 1161 C CA . GLU A 1 152 ? 14.376 14.418 -17.450 1.00 94.69 152 GLU A CA 1
ATOM 1162 C C . GLU A 1 152 ? 14.736 12.972 -17.094 1.00 94.69 152 GLU A C 1
ATOM 1164 O O . GLU A 1 152 ? 14.910 12.638 -15.926 1.00 94.69 152 GLU A O 1
ATOM 1169 N N . LEU A 1 153 ? 14.879 12.121 -18.104 1.00 91.00 153 LEU A N 1
ATOM 1170 C CA . LEU A 1 153 ? 15.174 10.699 -17.951 1.00 91.00 153 LEU A CA 1
ATOM 1171 C C . LEU A 1 153 ? 16.528 10.400 -18.609 1.00 91.00 153 LEU A C 1
ATOM 1173 O O . LEU A 1 153 ? 16.733 10.746 -19.772 1.00 91.00 153 LEU A O 1
ATOM 1177 N N . ASP A 1 154 ? 17.469 9.791 -17.880 1.00 86.62 154 ASP A N 1
ATOM 1178 C CA . ASP A 1 154 ? 18.821 9.469 -18.386 1.00 86.62 154 ASP A CA 1
ATOM 1179 C C . ASP A 1 154 ? 19.584 10.669 -18.980 1.00 86.62 154 ASP A C 1
ATOM 1181 O O . ASP A 1 154 ? 20.290 10.573 -19.989 1.00 86.62 154 ASP A O 1
ATOM 1185 N N . GLY A 1 155 ? 19.418 11.847 -18.373 1.00 86.56 155 GLY A N 1
ATOM 1186 C CA . GLY A 1 155 ? 20.034 13.087 -18.856 1.00 86.56 155 GLY A CA 1
ATOM 1187 C C . GLY A 1 155 ? 19.480 13.574 -20.201 1.00 86.56 155 GLY A C 1
ATOM 1188 O O . GLY A 1 155 ? 20.088 14.435 -20.839 1.00 86.56 155 GLY A O 1
ATOM 1189 N N . ARG A 1 156 ? 18.340 13.034 -20.647 1.00 92.12 156 ARG A N 1
ATOM 1190 C CA . ARG A 1 156 ? 17.589 13.495 -21.818 1.00 92.12 156 ARG A CA 1
ATOM 1191 C C . ARG A 1 156 ? 16.279 14.128 -21.373 1.00 92.12 156 ARG A C 1
ATOM 1193 O O . ARG A 1 156 ? 15.636 13.653 -20.440 1.00 92.12 156 ARG A O 1
ATOM 1200 N N . SER A 1 157 ? 15.874 15.179 -22.074 1.00 96.25 157 SER A N 1
ATOM 1201 C CA . SER A 1 157 ? 14.575 15.813 -21.867 1.00 96.25 157 SER A CA 1
ATOM 1202 C C . SER A 1 157 ? 13.524 15.172 -22.762 1.00 96.25 157 SER A C 1
ATOM 1204 O O . SER A 1 157 ? 13.750 15.018 -23.961 1.00 96.25 157 SER A O 1
ATOM 1206 N N . PHE A 1 158 ? 12.378 14.862 -22.174 1.00 96.75 158 PHE A N 1
ATOM 1207 C CA . PHE A 1 158 ? 11.184 14.365 -22.840 1.00 96.75 158 PHE A CA 1
ATOM 1208 C C . PHE A 1 158 ? 10.040 15.333 -22.559 1.00 96.75 158 PHE A C 1
ATOM 1210 O O . PHE A 1 158 ? 9.828 15.721 -21.408 1.00 96.75 158 PHE A O 1
ATOM 1217 N N . ASP A 1 159 ? 9.285 15.718 -23.581 1.00 95.94 159 ASP A N 1
ATOM 1218 C CA . ASP A 1 159 ? 7.919 16.180 -23.345 1.00 95.94 159 ASP A CA 1
ATOM 1219 C C . ASP A 1 159 ? 6.996 14.988 -23.020 1.00 95.94 159 ASP A C 1
ATOM 1221 O O . ASP A 1 159 ? 7.394 13.822 -23.108 1.00 95.94 159 ASP A O 1
ATOM 1225 N N . THR A 1 160 ? 5.754 15.258 -22.614 1.00 93.44 160 THR A N 1
ATOM 1226 C CA . THR A 1 160 ? 4.833 14.181 -22.230 1.00 93.44 160 THR A CA 1
ATOM 1227 C C . THR A 1 160 ? 4.537 13.188 -23.361 1.00 93.44 160 THR A C 1
ATOM 1229 O O . THR A 1 160 ? 4.367 12.002 -23.080 1.00 93.44 160 THR A O 1
ATOM 1232 N N . MET A 1 161 ? 4.472 13.636 -24.621 1.00 94.38 161 MET A N 1
ATOM 1233 C CA . MET A 1 161 ? 4.199 12.737 -25.749 1.00 94.38 161 MET A CA 1
ATOM 1234 C C . MET A 1 161 ? 5.399 11.837 -26.015 1.00 94.38 161 MET A C 1
ATOM 1236 O O . MET A 1 161 ? 5.238 10.628 -26.142 1.00 94.38 161 MET A O 1
ATOM 1240 N N . GLN A 1 162 ? 6.606 12.399 -25.985 1.00 96.88 162 GLN A N 1
ATOM 1241 C CA . GLN A 1 162 ? 7.846 11.637 -26.113 1.00 96.88 162 GLN A CA 1
ATOM 1242 C C . GLN A 1 162 ? 8.010 10.619 -24.976 1.00 96.88 162 GLN A C 1
ATOM 1244 O O . GLN A 1 162 ? 8.473 9.503 -25.204 1.00 96.88 162 GLN A O 1
ATOM 1249 N N . LEU A 1 163 ? 7.622 10.976 -23.745 1.00 96.31 163 LEU A N 1
ATOM 1250 C CA . LEU A 1 163 ? 7.637 10.041 -22.618 1.00 96.31 163 LEU A CA 1
ATOM 1251 C C . LEU A 1 163 ? 6.588 8.927 -22.790 1.00 96.31 163 LEU A C 1
ATOM 1253 O O . LEU A 1 163 ? 6.855 7.770 -22.475 1.00 96.31 163 LEU A O 1
ATOM 1257 N N . MET A 1 164 ? 5.409 9.250 -23.326 1.00 96.12 164 MET A N 1
ATOM 1258 C CA . MET A 1 164 ? 4.382 8.258 -23.648 1.00 96.12 164 MET A CA 1
ATOM 1259 C C . MET A 1 164 ? 4.855 7.277 -24.728 1.00 96.12 164 MET A C 1
ATOM 1261 O O . MET A 1 164 ? 4.706 6.072 -24.549 1.00 96.12 164 MET A O 1
ATOM 1265 N N . GLU A 1 165 ? 5.464 7.775 -25.807 1.00 96.69 165 GLU A N 1
ATOM 1266 C CA . GLU A 1 165 ? 6.074 6.961 -26.870 1.00 96.69 165 GLU A CA 1
ATOM 1267 C C . GLU A 1 165 ? 7.213 6.084 -26.329 1.00 96.69 165 GLU A C 1
ATOM 1269 O O . GLU A 1 165 ? 7.353 4.923 -26.716 1.00 96.69 165 GLU A O 1
ATOM 1274 N N . TYR A 1 166 ? 8.002 6.602 -25.382 1.00 96.06 166 TYR A N 1
ATOM 1275 C CA . TYR A 1 166 ? 9.010 5.811 -24.682 1.00 96.06 166 TYR A CA 1
ATOM 1276 C C . TYR A 1 166 ? 8.373 4.619 -23.950 1.00 96.06 166 TYR A C 1
ATOM 1278 O O . TYR A 1 166 ? 8.805 3.482 -24.150 1.00 96.06 166 TYR A O 1
ATOM 1286 N N . TYR A 1 167 ? 7.314 4.836 -23.163 1.00 96.44 167 TYR A N 1
ATOM 1287 C CA . TYR A 1 167 ? 6.617 3.743 -22.477 1.00 96.44 167 TYR A CA 1
ATOM 1288 C C . TYR A 1 167 ? 5.879 2.794 -23.430 1.00 96.44 167 TYR A C 1
ATOM 1290 O O . TYR A 1 167 ? 5.862 1.591 -23.183 1.00 96.44 167 TYR A O 1
ATOM 1298 N N . GLU A 1 168 ? 5.322 3.290 -24.534 1.00 96.38 168 GLU A N 1
ATOM 1299 C CA . GLU A 1 168 ? 4.752 2.449 -25.594 1.00 96.38 168 GLU A CA 1
ATOM 1300 C C . GLU A 1 168 ? 5.809 1.503 -26.173 1.00 96.38 168 GLU A C 1
ATOM 1302 O O . GLU A 1 168 ? 5.603 0.291 -26.197 1.00 96.38 168 GLU A O 1
ATOM 1307 N N . SER A 1 169 ? 6.990 2.024 -26.523 1.00 96.00 169 SER A N 1
ATOM 1308 C CA . SER A 1 169 ? 8.087 1.194 -27.035 1.00 96.00 169 SER A CA 1
ATOM 1309 C C . SER A 1 169 ? 8.529 0.118 -26.035 1.00 96.00 169 SER A C 1
ATOM 1311 O O . SER A 1 169 ? 8.882 -0.999 -26.420 1.00 96.00 169 SER A O 1
ATOM 1313 N N . MET A 1 170 ? 8.460 0.427 -24.737 1.00 96.06 170 MET A N 1
ATOM 1314 C CA . MET A 1 170 ? 8.743 -0.514 -23.657 1.00 96.06 170 MET A CA 1
ATOM 1315 C C . MET A 1 170 ? 7.683 -1.615 -23.562 1.00 96.06 170 MET A C 1
ATOM 1317 O O . MET A 1 170 ? 8.049 -2.783 -23.447 1.00 96.06 170 MET A O 1
ATOM 1321 N N . LEU A 1 171 ? 6.397 -1.262 -23.656 1.00 95.31 171 LEU A N 1
ATOM 1322 C CA . LEU A 1 171 ? 5.273 -2.207 -23.670 1.00 95.31 171 LEU A CA 1
ATOM 1323 C C . LEU A 1 171 ? 5.271 -3.119 -24.903 1.00 95.31 171 LEU A C 1
ATOM 1325 O O . LEU A 1 171 ? 4.759 -4.236 -24.841 1.00 95.31 171 LEU A O 1
ATOM 1329 N N . ASP A 1 172 ? 5.801 -2.640 -26.027 1.00 95.19 172 ASP A N 1
ATOM 1330 C CA . ASP A 1 172 ? 5.925 -3.423 -27.259 1.00 95.19 172 ASP A CA 1
ATOM 1331 C C . ASP A 1 172 ? 7.157 -4.339 -27.250 1.00 95.19 172 ASP A C 1
ATOM 1333 O O . ASP A 1 172 ? 7.161 -5.381 -27.902 1.00 95.19 172 ASP A O 1
ATOM 1337 N N . THR A 1 173 ? 8.199 -3.973 -26.496 1.00 96.12 173 THR A N 1
ATOM 1338 C CA . THR A 1 173 ? 9.446 -4.750 -26.408 1.00 96.12 173 THR A CA 1
ATOM 1339 C C . THR A 1 173 ? 9.408 -5.801 -25.300 1.00 96.12 173 THR A C 1
ATOM 1341 O O . THR A 1 173 ? 9.970 -6.884 -25.461 1.00 96.12 173 THR A O 1
ATOM 1344 N N . TYR A 1 174 ? 8.775 -5.494 -24.166 1.00 96.88 174 TYR A N 1
ATOM 1345 C CA . TYR A 1 174 ? 8.771 -6.345 -22.979 1.00 96.88 174 TYR A CA 1
ATOM 1346 C C . TYR A 1 174 ? 7.343 -6.613 -22.489 1.00 96.88 174 TYR A C 1
ATOM 1348 O O . TYR A 1 174 ? 6.498 -5.719 -22.550 1.00 96.88 174 TYR A O 1
ATOM 1356 N N . PRO A 1 175 ? 7.067 -7.801 -21.917 1.00 95.88 175 PRO A N 1
ATOM 1357 C CA . PRO A 1 175 ? 5.760 -8.121 -21.353 1.00 95.88 175 PRO A CA 1
ATOM 1358 C C . PRO A 1 175 ? 5.584 -7.437 -19.992 1.00 95.88 175 PRO A C 1
ATOM 1360 O O . PRO A 1 175 ? 5.739 -8.047 -18.931 1.00 95.88 175 PRO A O 1
ATOM 1363 N N . ILE A 1 176 ? 5.307 -6.134 -20.021 1.00 96.62 176 ILE A N 1
ATOM 1364 C CA . ILE A 1 176 ? 5.022 -5.329 -18.832 1.00 96.62 176 ILE A CA 1
ATOM 1365 C C . ILE A 1 176 ? 3.530 -5.449 -18.514 1.00 96.62 176 ILE A C 1
ATOM 1367 O O . ILE A 1 176 ? 2.684 -4.985 -19.275 1.00 96.62 176 ILE A O 1
ATOM 1371 N N . LEU A 1 177 ? 3.212 -6.057 -17.370 1.00 95.00 177 LEU A N 1
ATOM 1372 C CA . LEU A 1 177 ? 1.839 -6.205 -16.878 1.00 95.00 177 LEU A CA 1
ATOM 1373 C C . LEU A 1 177 ? 1.423 -5.080 -15.934 1.00 95.00 177 LEU A C 1
ATOM 1375 O O . LEU A 1 177 ? 0.238 -4.793 -15.822 1.00 95.00 177 LEU A O 1
ATOM 1379 N N . TYR A 1 178 ? 2.374 -4.449 -15.252 1.00 96.81 178 TYR A N 1
ATOM 1380 C CA . TYR A 1 178 ? 2.113 -3.470 -14.200 1.00 96.81 178 TYR A CA 1
ATOM 1381 C C . TYR A 1 178 ? 2.866 -2.167 -14.469 1.00 96.81 178 TYR A C 1
ATOM 1383 O O . TYR A 1 178 ? 4.069 -2.198 -14.725 1.00 96.81 178 TYR A O 1
ATOM 1391 N N . ALA A 1 179 ? 2.178 -1.032 -14.386 1.00 97.69 179 ALA A N 1
ATOM 1392 C CA . ALA A 1 179 ? 2.766 0.290 -14.547 1.00 97.69 179 ALA A CA 1
ATOM 1393 C C . ALA A 1 179 ? 2.219 1.267 -13.501 1.00 97.69 179 ALA A C 1
ATOM 1395 O O . ALA A 1 179 ? 1.011 1.449 -13.390 1.00 97.69 179 ALA A O 1
ATOM 1396 N N . GLU A 1 180 ? 3.112 1.913 -12.761 1.00 97.81 180 GLU A N 1
ATOM 1397 C CA . GLU A 1 180 ? 2.815 2.825 -11.654 1.00 97.81 180 GLU A CA 1
ATOM 1398 C C . GLU A 1 180 ? 3.494 4.177 -11.885 1.00 97.81 180 GLU A C 1
ATOM 1400 O O . GLU A 1 180 ? 4.636 4.227 -12.348 1.00 97.81 180 GLU A O 1
ATOM 1405 N N . ASP A 1 181 ? 2.778 5.266 -11.589 1.00 95.31 181 ASP A N 1
ATOM 1406 C CA . ASP A 1 181 ? 3.309 6.638 -11.527 1.00 95.31 181 ASP A CA 1
ATOM 1407 C C . ASP A 1 181 ? 4.185 7.042 -12.727 1.00 95.31 181 ASP A C 1
ATOM 1409 O O . ASP A 1 181 ? 5.265 7.618 -12.589 1.00 95.31 181 ASP A O 1
ATOM 1413 N N . LEU A 1 182 ? 3.686 6.750 -13.939 1.00 95.94 182 LEU A N 1
ATOM 1414 C CA . LEU A 1 182 ? 4.358 7.035 -15.217 1.00 95.94 182 LEU A CA 1
ATOM 1415 C C . LEU A 1 182 ? 4.394 8.528 -15.584 1.00 95.94 182 LEU A C 1
ATOM 1417 O O . LEU A 1 182 ? 5.265 8.958 -16.339 1.00 95.94 182 LEU A O 1
ATOM 1421 N N . PHE A 1 183 ? 3.452 9.324 -15.077 1.00 95.75 183 PHE A N 1
ATOM 1422 C CA . PHE A 1 183 ? 3.355 10.761 -15.345 1.00 95.75 183 PHE A CA 1
ATOM 1423 C C . PHE A 1 183 ? 3.192 11.540 -14.039 1.00 95.75 183 PHE A C 1
ATOM 1425 O O . PHE A 1 183 ? 2.862 10.972 -13.002 1.00 95.75 183 PHE A O 1
ATOM 1432 N N . ALA A 1 184 ? 3.419 12.854 -14.084 1.00 93.38 184 ALA A N 1
ATOM 1433 C CA . ALA A 1 184 ? 3.305 13.714 -12.907 1.00 93.38 184 ALA A CA 1
ATOM 1434 C C . ALA A 1 184 ? 1.918 13.605 -12.238 1.00 93.38 184 ALA A C 1
ATOM 1436 O O . ALA A 1 184 ? 0.895 13.499 -12.923 1.00 93.38 184 ALA A O 1
ATOM 1437 N N . SER A 1 185 ? 1.869 13.698 -10.906 1.00 90.06 185 SER A N 1
ATOM 1438 C CA . SER A 1 185 ? 0.632 13.547 -10.119 1.00 90.06 185 SER A CA 1
ATOM 1439 C C . SER A 1 185 ? -0.285 14.779 -10.122 1.00 90.06 185 SER A C 1
ATOM 1441 O O . SER A 1 185 ? -1.424 14.753 -9.644 1.00 90.06 185 SER A O 1
ATOM 1443 N N . ARG A 1 186 ? 0.185 15.894 -10.682 1.00 87.56 186 ARG A N 1
ATOM 1444 C CA . ARG A 1 186 ? -0.553 17.162 -10.682 1.00 87.56 186 ARG A CA 1
ATOM 1445 C C . ARG A 1 186 ? -1.806 17.078 -11.548 1.00 87.56 186 ARG A C 1
ATOM 1447 O O . ARG A 1 186 ? -1.807 16.443 -12.601 1.00 87.56 186 ARG A O 1
ATOM 1454 N N . LYS A 1 187 ? -2.856 17.802 -11.154 1.00 86.38 187 LYS A N 1
ATOM 1455 C CA . LYS A 1 187 ? -4.160 17.773 -11.833 1.00 86.38 187 LYS A CA 1
ATOM 1456 C C . LYS A 1 187 ? -4.078 18.121 -13.323 1.00 86.38 187 LYS A C 1
ATOM 1458 O O . LYS A 1 187 ? -4.798 17.543 -14.130 1.00 86.38 187 LYS A O 1
ATOM 1463 N N . GLU A 1 188 ? -3.177 19.021 -13.713 1.00 86.38 188 GLU A N 1
ATOM 1464 C CA . GLU A 1 188 ? -2.996 19.410 -15.120 1.00 86.38 188 GLU A CA 1
ATOM 1465 C C . GLU A 1 188 ? -2.446 18.262 -15.985 1.00 86.38 188 GLU A C 1
ATOM 1467 O O . GLU A 1 188 ? -2.621 18.266 -17.206 1.00 86.38 188 GLU A O 1
ATOM 1472 N N . ALA A 1 189 ? -1.792 17.277 -15.360 1.00 88.44 189 ALA A N 1
ATOM 1473 C CA . ALA A 1 189 ? -1.215 16.116 -16.021 1.00 88.44 189 ALA A CA 1
ATOM 1474 C C . ALA A 1 189 ? -2.176 14.919 -16.112 1.00 88.44 189 ALA A C 1
ATOM 1476 O O . ALA A 1 189 ? -1.890 13.984 -16.857 1.00 88.44 189 ALA A O 1
ATOM 1477 N N . TRP A 1 190 ? -3.336 14.944 -15.441 1.00 93.56 190 TRP A N 1
ATOM 1478 C CA . TRP A 1 190 ? -4.300 13.830 -15.445 1.00 93.56 190 TRP A CA 1
ATOM 1479 C C . TRP A 1 190 ? -4.761 13.432 -16.851 1.00 93.56 190 TRP A C 1
ATOM 1481 O O . TRP A 1 190 ? -4.929 12.252 -17.129 1.00 93.56 190 TRP A O 1
ATOM 1491 N N . ARG A 1 191 ? -4.859 14.385 -17.785 1.00 94.19 191 ARG A N 1
ATOM 1492 C CA . ARG A 1 191 ? -5.173 14.086 -19.194 1.00 94.19 191 ARG A CA 1
ATOM 1493 C C . ARG A 1 191 ? -4.203 13.082 -19.835 1.00 94.19 191 ARG A C 1
ATOM 1495 O O . ARG A 1 191 ? -4.614 12.303 -20.684 1.00 94.19 191 ARG A O 1
ATOM 1502 N N . HIS A 1 192 ? -2.932 13.098 -19.430 1.00 93.88 192 HIS A N 1
ATOM 1503 C CA . HIS A 1 192 ? -1.896 12.212 -19.966 1.00 93.88 192 HIS A CA 1
ATOM 1504 C C . HIS A 1 192 ? -2.065 10.787 -19.439 1.00 93.88 192 HIS A C 1
ATOM 1506 O O . HIS A 1 192 ? -1.919 9.824 -20.186 1.00 93.88 192 HIS A O 1
ATOM 1512 N N . TRP A 1 193 ? -2.472 10.666 -18.175 1.00 96.44 193 TRP A N 1
ATOM 1513 C CA . TRP A 1 193 ? -2.891 9.408 -17.573 1.00 96.44 193 TRP A CA 1
ATOM 1514 C C . TRP A 1 193 ? -4.121 8.816 -18.267 1.00 96.44 193 TRP A C 1
ATOM 1516 O O . TRP A 1 193 ? -4.128 7.632 -18.602 1.00 96.44 193 TRP A O 1
ATOM 1526 N N . SER A 1 194 ? -5.140 9.639 -18.536 1.00 97.25 194 SER A N 1
ATOM 1527 C CA . SER A 1 194 ? -6.350 9.221 -19.254 1.00 97.25 194 SER A CA 1
ATOM 1528 C C . SER A 1 194 ? -6.048 8.760 -20.680 1.00 97.25 194 SER A C 1
ATOM 1530 O O . SER A 1 194 ? -6.574 7.744 -21.129 1.00 97.25 194 SER A O 1
ATOM 1532 N N . GLU A 1 195 ? -5.179 9.480 -21.392 1.00 97.00 195 GLU A N 1
ATOM 1533 C CA . GLU A 1 195 ? -4.741 9.115 -22.741 1.00 97.00 195 GLU A CA 1
ATOM 1534 C C . GLU A 1 195 ? -3.968 7.791 -22.744 1.00 97.00 195 GLU A C 1
ATOM 1536 O O . GLU A 1 195 ? -4.305 6.886 -23.509 1.00 97.00 195 GLU A O 1
ATOM 1541 N N . PHE A 1 196 ? -2.993 7.630 -21.843 1.00 97.38 196 PHE A N 1
ATOM 1542 C CA . PHE A 1 196 ? -2.241 6.382 -21.706 1.00 97.38 196 PHE A CA 1
ATOM 1543 C C . PHE A 1 196 ? -3.158 5.204 -21.359 1.00 97.38 196 PHE A C 1
ATOM 1545 O O . PHE A 1 196 ? -3.101 4.158 -22.004 1.00 97.38 196 PHE A O 1
ATOM 1552 N N . THR A 1 197 ? -4.061 5.383 -20.394 1.00 97.38 197 THR A N 1
ATOM 1553 C CA . THR A 1 197 ? -5.022 4.349 -19.987 1.00 97.38 197 THR A CA 1
ATOM 1554 C C . THR A 1 197 ? -5.983 4.000 -21.118 1.00 97.38 197 THR A C 1
ATOM 1556 O O . THR A 1 197 ? -6.261 2.824 -21.340 1.00 97.38 197 THR A O 1
ATOM 1559 N N . SER A 1 198 ? -6.444 4.983 -21.896 1.00 97.38 198 SER A N 1
ATOM 1560 C CA . SER A 1 198 ? -7.292 4.727 -23.064 1.00 97.38 198 SER A CA 1
ATOM 1561 C C . SER A 1 198 ? -6.576 3.926 -24.151 1.00 97.38 198 SER A C 1
ATOM 1563 O O . SER A 1 198 ? -7.235 3.179 -24.871 1.00 97.38 198 SER A O 1
ATOM 1565 N N . ARG A 1 199 ? -5.260 4.104 -24.313 1.00 96.12 199 ARG A N 1
ATOM 1566 C CA . ARG A 1 199 ? -4.462 3.413 -25.336 1.00 96.12 199 ARG A CA 1
ATOM 1567 C C . ARG A 1 199 ? -4.007 2.024 -24.891 1.00 96.12 199 ARG A C 1
ATOM 1569 O O . ARG A 1 199 ? -4.015 1.096 -25.694 1.00 96.12 199 ARG A O 1
ATOM 1576 N N . PHE A 1 200 ? -3.605 1.883 -23.629 1.00 96.00 200 PHE A N 1
ATOM 1577 C CA . PHE A 1 200 ? -2.866 0.712 -23.148 1.00 96.00 200 PHE A CA 1
ATOM 1578 C C . PHE A 1 200 ? -3.524 -0.006 -21.968 1.00 96.00 200 PHE A C 1
ATOM 1580 O O . PHE A 1 200 ? -3.094 -1.103 -21.626 1.00 96.00 200 PHE A O 1
ATOM 1587 N N . GLY A 1 201 ? -4.587 0.537 -21.371 1.00 94.12 201 GLY A N 1
ATOM 1588 C CA . GLY A 1 201 ? -5.228 -0.023 -20.174 1.00 94.12 201 GLY A CA 1
ATOM 1589 C C . GLY A 1 201 ? -5.864 -1.409 -20.353 1.00 94.12 201 GLY A C 1
ATOM 1590 O O . GLY A 1 201 ? -6.211 -2.044 -19.363 1.00 94.12 201 GLY A O 1
ATOM 1591 N N . GLU A 1 202 ? -6.008 -1.910 -21.585 1.00 90.75 202 GLU A N 1
ATOM 1592 C CA . GLU A 1 202 ? -6.383 -3.313 -21.842 1.00 90.75 202 GLU A CA 1
ATOM 1593 C C . GLU A 1 202 ? -5.179 -4.277 -21.840 1.00 90.75 202 GLU A C 1
ATOM 1595 O O . GLU A 1 202 ? -5.360 -5.490 -21.713 1.00 90.75 202 GLU A O 1
ATOM 1600 N N . ARG A 1 203 ? -3.957 -3.749 -22.000 1.00 89.88 203 ARG A N 1
ATOM 1601 C CA . ARG A 1 203 ? -2.684 -4.493 -22.035 1.00 89.88 203 ARG A CA 1
ATOM 1602 C C . ARG A 1 203 ? -1.943 -4.455 -20.695 1.00 89.88 203 ARG A C 1
ATOM 1604 O O . ARG A 1 203 ? -1.261 -5.421 -20.375 1.00 89.88 203 ARG A O 1
ATOM 1611 N N . VAL A 1 204 ? -2.060 -3.359 -19.941 1.00 93.75 204 VAL A N 1
ATOM 1612 C CA . VAL A 1 204 ? -1.301 -3.109 -18.704 1.00 93.75 204 VAL A CA 1
ATOM 1613 C C . VAL A 1 204 ? -2.205 -2.594 -17.581 1.00 93.75 204 VAL A C 1
ATOM 1615 O O . VAL A 1 204 ? -3.148 -1.830 -17.809 1.00 93.75 204 VAL A O 1
ATOM 1618 N N . PHE A 1 205 ? -1.902 -2.990 -16.346 1.00 95.44 205 PHE A N 1
ATOM 1619 C CA . PHE A 1 205 ? -2.504 -2.412 -15.150 1.00 95.44 205 PHE A CA 1
ATOM 1620 C C . PHE A 1 205 ? -1.833 -1.074 -14.835 1.00 95.44 205 PHE A C 1
ATOM 1622 O O . PHE A 1 205 ? -0.679 -1.040 -14.413 1.00 95.44 205 PHE A O 1
ATOM 1629 N N . VAL A 1 206 ? -2.564 0.015 -15.062 1.00 97.19 206 VAL A N 1
ATOM 1630 C CA . VAL A 1 206 ? -2.170 1.392 -14.762 1.00 97.19 206 VAL A CA 1
ATOM 1631 C C . VAL A 1 206 ? -2.581 1.696 -13.325 1.00 97.19 206 VAL A C 1
ATOM 1633 O O . VAL A 1 206 ? -3.750 1.978 -13.035 1.00 97.19 206 VAL A O 1
ATOM 1636 N N . SER A 1 207 ? -1.603 1.565 -12.438 1.00 97.44 207 SER A N 1
ATOM 1637 C CA . SER A 1 207 ? -1.716 1.716 -10.995 1.00 97.44 207 SER A CA 1
ATOM 1638 C C . SER A 1 207 ? -1.463 3.156 -10.569 1.00 97.44 207 SER A C 1
ATOM 1640 O O . SER A 1 207 ? -0.530 3.799 -11.050 1.00 97.44 207 SER A O 1
ATOM 1642 N N . LEU A 1 208 ? -2.305 3.649 -9.664 1.00 96.38 208 LEU A N 1
ATOM 1643 C CA . LEU A 1 208 ? -2.228 5.003 -9.126 1.00 96.38 208 LEU A CA 1
ATOM 1644 C C . LEU A 1 208 ? -1.795 4.974 -7.656 1.00 96.38 208 LEU A C 1
ATOM 1646 O O . LEU A 1 208 ? -2.518 4.407 -6.831 1.00 96.38 208 LEU A O 1
ATOM 1650 N N . ASP A 1 209 ? -0.670 5.621 -7.336 1.00 93.75 209 ASP A N 1
ATOM 1651 C CA . ASP A 1 209 ? -0.174 5.803 -5.964 1.00 93.75 209 ASP A CA 1
ATOM 1652 C C . ASP A 1 209 ? -0.251 7.275 -5.532 1.00 93.75 209 ASP A C 1
ATOM 1654 O O . ASP A 1 209 ? -1.193 7.654 -4.823 1.00 93.75 209 ASP A O 1
ATOM 1658 N N . ASP A 1 210 ? 0.664 8.129 -6.009 1.00 89.12 210 ASP A N 1
ATOM 1659 C CA . ASP A 1 210 ? 0.817 9.509 -5.518 1.00 89.12 210 ASP A CA 1
ATOM 1660 C C . ASP A 1 210 ? -0.424 10.392 -5.777 1.00 89.12 210 ASP A C 1
ATOM 1662 O O . ASP A 1 210 ? -0.726 11.305 -5.002 1.00 89.12 210 ASP A O 1
ATOM 1666 N N . VAL A 1 211 ? -1.192 10.112 -6.839 1.00 90.31 211 VAL A N 1
ATOM 1667 C CA . VAL A 1 211 ? -2.433 10.850 -7.167 1.00 90.31 211 VAL A CA 1
ATOM 1668 C C . VAL A 1 211 ? -3.634 10.445 -6.313 1.00 90.31 211 VAL A C 1
ATOM 1670 O O . VAL A 1 211 ? -4.572 11.231 -6.166 1.00 90.31 211 VAL A O 1
ATOM 1673 N N . ALA A 1 212 ? -3.640 9.215 -5.794 1.00 93.12 212 ALA A N 1
ATOM 1674 C CA . ALA A 1 212 ? -4.806 8.608 -5.158 1.00 93.12 212 ALA A CA 1
ATOM 1675 C C . ALA A 1 212 ? -4.682 8.532 -3.633 1.00 93.12 212 ALA A C 1
ATOM 1677 O O . ALA A 1 212 ? -5.703 8.583 -2.943 1.00 93.12 212 ALA A O 1
ATOM 1678 N N . THR A 1 213 ? -3.451 8.364 -3.134 1.00 94.25 213 THR A N 1
ATOM 1679 C CA . THR A 1 213 ? -3.062 8.320 -1.714 1.00 94.25 213 THR A CA 1
ATOM 1680 C C . THR A 1 213 ? -3.984 7.481 -0.822 1.00 94.25 213 THR A C 1
ATOM 1682 O O . THR A 1 213 ? -4.245 7.813 0.335 1.00 94.25 213 THR A O 1
ATOM 1685 N N . THR A 1 214 ? -4.507 6.368 -1.351 1.00 96.12 214 THR A N 1
ATOM 1686 C CA . THR A 1 214 ? -5.442 5.484 -0.631 1.00 96.12 214 THR A CA 1
ATOM 1687 C C . THR A 1 214 ? -6.660 6.242 -0.055 1.00 96.12 214 THR A C 1
ATOM 1689 O O . THR A 1 214 ? -7.195 5.886 0.994 1.00 96.12 214 THR A O 1
ATOM 1692 N N . ASN A 1 215 ? -7.126 7.303 -0.724 1.00 96.31 215 ASN A N 1
ATOM 1693 C CA . ASN A 1 215 ? -8.223 8.151 -0.255 1.00 96.31 215 ASN A CA 1
ATOM 1694 C C . ASN A 1 215 ? -9.425 8.095 -1.215 1.00 96.31 215 ASN A C 1
ATOM 1696 O O . ASN A 1 215 ? -9.347 8.545 -2.358 1.00 96.31 215 ASN A O 1
ATOM 1700 N N . ALA A 1 216 ? -10.579 7.612 -0.738 1.00 95.94 216 ALA A N 1
ATOM 1701 C CA . ALA A 1 216 ? -11.803 7.498 -1.539 1.00 95.94 216 ALA A CA 1
ATOM 1702 C C . ALA A 1 216 ? -12.231 8.828 -2.196 1.00 95.94 216 ALA A C 1
ATOM 1704 O O . ALA A 1 216 ? -12.710 8.836 -3.332 1.00 95.94 216 ALA A O 1
ATOM 1705 N N . ARG A 1 217 ? -12.041 9.971 -1.523 1.00 94.81 217 ARG A N 1
ATOM 1706 C CA . ARG A 1 217 ? -12.368 11.300 -2.063 1.00 94.81 217 ARG A CA 1
ATOM 1707 C C . ARG A 1 217 ? -11.488 11.679 -3.256 1.00 94.81 217 ARG A C 1
ATOM 1709 O O . ARG A 1 217 ? -11.984 12.333 -4.170 1.00 94.81 217 ARG A O 1
ATOM 1716 N N . LEU A 1 218 ? -10.225 11.251 -3.271 1.00 94.56 218 LEU A N 1
ATOM 1717 C CA . LEU A 1 218 ? -9.290 11.485 -4.380 1.00 94.56 218 LEU A CA 1
ATOM 1718 C C . LEU A 1 218 ? -9.445 10.447 -5.497 1.00 94.56 218 LEU A C 1
ATOM 1720 O O . LEU A 1 218 ? -9.342 10.785 -6.671 1.00 94.56 218 LEU A O 1
ATOM 1724 N N . VAL A 1 219 ? -9.789 9.205 -5.155 1.00 96.69 219 VAL A N 1
ATOM 1725 C CA . VAL A 1 219 ? -10.018 8.120 -6.123 1.00 96.69 219 VAL A CA 1
ATOM 1726 C C . VAL A 1 219 ? -11.230 8.392 -7.027 1.00 96.69 219 VAL A C 1
ATOM 1728 O O . VAL A 1 219 ? -11.174 8.134 -8.227 1.00 96.69 219 VAL A O 1
ATOM 1731 N N . ARG A 1 220 ? -12.327 8.954 -6.500 1.00 96.06 220 ARG A N 1
ATOM 1732 C CA . ARG A 1 220 ? -13.548 9.232 -7.289 1.00 96.06 220 ARG A CA 1
ATOM 1733 C C . ARG A 1 220 ? -13.328 10.112 -8.530 1.00 96.06 220 ARG A C 1
ATOM 1735 O O . ARG A 1 220 ? -13.770 9.706 -9.605 1.00 96.06 220 ARG A O 1
ATOM 1742 N N . PRO A 1 221 ? -12.690 11.296 -8.445 1.00 95.94 221 PRO A N 1
ATOM 1743 C CA . PRO A 1 221 ? -12.431 12.097 -9.637 1.00 95.94 221 PRO A CA 1
ATOM 1744 C C . PRO A 1 221 ? -11.457 11.411 -10.609 1.00 95.94 221 PRO A C 1
ATOM 1746 O O . PRO A 1 221 ? -11.646 11.532 -11.812 1.00 95.94 221 PRO A O 1
ATOM 1749 N N . LEU A 1 222 ? -10.485 10.628 -10.126 1.00 96.94 222 LEU A N 1
ATOM 1750 C CA . LEU A 1 222 ? -9.576 9.849 -10.983 1.00 96.94 222 LEU A CA 1
ATOM 1751 C C . LEU A 1 222 ? -10.320 8.781 -11.805 1.00 96.94 222 LEU A C 1
ATOM 1753 O O . LEU A 1 222 ? -10.072 8.620 -13.001 1.00 96.94 222 LEU A O 1
ATOM 1757 N N . ILE A 1 223 ? -11.300 8.108 -11.192 1.00 96.62 223 ILE A N 1
ATOM 1758 C CA . ILE A 1 223 ? -12.223 7.198 -11.887 1.00 96.62 223 ILE A CA 1
ATOM 1759 C C . ILE A 1 223 ? -13.020 7.945 -12.960 1.00 96.62 223 ILE A C 1
ATOM 1761 O O . ILE A 1 223 ? -13.124 7.464 -14.089 1.00 96.62 223 ILE A O 1
ATOM 1765 N N . ALA A 1 224 ? -13.580 9.112 -12.625 1.00 97.00 224 ALA A N 1
ATOM 1766 C CA . ALA A 1 224 ? -14.383 9.904 -13.558 1.00 97.00 224 ALA A CA 1
ATOM 1767 C C . ALA A 1 224 ? -13.572 10.340 -14.792 1.00 97.00 224 ALA A C 1
ATOM 1769 O O . ALA A 1 224 ? -14.079 10.297 -15.912 1.00 97.00 224 ALA A O 1
ATOM 1770 N N . GLU A 1 225 ? -12.302 10.684 -14.586 1.00 97.12 225 GLU A N 1
ATOM 1771 C CA . GLU A 1 225 ? -11.354 11.075 -15.633 1.00 97.12 225 GLU A CA 1
ATOM 1772 C C . GLU A 1 225 ? -10.683 9.871 -16.323 1.00 97.12 225 GLU A C 1
ATOM 1774 O O . GLU A 1 225 ? -9.935 10.053 -17.282 1.00 97.12 225 GLU A O 1
ATOM 1779 N N . LYS A 1 226 ? -10.956 8.633 -15.884 1.00 96.94 226 LYS A N 1
ATOM 1780 C CA . LYS A 1 226 ? -10.379 7.386 -16.425 1.00 96.94 226 LYS A CA 1
ATOM 1781 C C . LYS A 1 226 ? -8.844 7.376 -16.432 1.00 96.94 226 LYS A C 1
ATOM 1783 O O . LYS A 1 226 ? -8.231 6.931 -17.399 1.00 96.94 226 LYS A O 1
ATOM 1788 N N . THR A 1 227 ? -8.217 7.874 -15.368 1.00 97.12 227 THR A N 1
ATOM 1789 C CA . THR A 1 227 ? -6.752 8.028 -15.302 1.00 97.12 227 THR A CA 1
ATOM 1790 C C . THR A 1 227 ? -5.991 6.713 -15.116 1.00 97.12 227 THR A C 1
ATOM 1792 O O . THR A 1 227 ? -4.787 6.681 -15.339 1.00 97.12 227 THR A O 1
ATOM 1795 N N . GLY A 1 228 ? -6.662 5.639 -14.702 1.00 96.56 228 GLY A N 1
ATOM 1796 C CA . GLY A 1 228 ? -6.050 4.330 -14.490 1.00 96.56 228 GLY A CA 1
ATOM 1797 C C . GLY A 1 228 ? -7.079 3.204 -14.489 1.00 96.56 228 GLY A C 1
ATOM 1798 O O . GLY A 1 228 ? -8.241 3.397 -14.853 1.00 96.56 228 GLY A O 1
ATOM 1799 N N . ASN A 1 229 ? -6.640 2.017 -14.082 1.00 95.88 229 ASN A N 1
ATOM 1800 C CA . ASN A 1 229 ? -7.494 0.839 -13.890 1.00 95.88 229 ASN A CA 1
ATOM 1801 C C . ASN A 1 229 ? -7.116 0.034 -12.627 1.00 95.88 229 ASN A C 1
ATOM 1803 O O . ASN A 1 229 ? -7.684 -1.033 -12.374 1.00 95.88 229 ASN A O 1
ATOM 180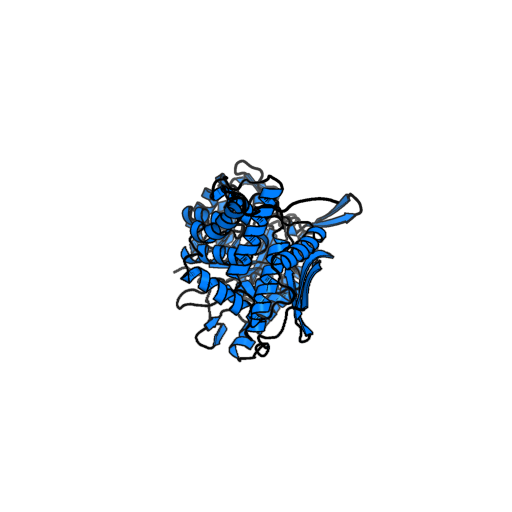7 N N . MET A 1 230 ? -6.173 0.541 -11.826 1.00 95.88 230 MET A N 1
ATOM 1808 C CA . MET A 1 230 ? -5.722 -0.069 -10.583 1.00 95.88 230 MET A CA 1
ATOM 1809 C C . MET A 1 230 ? -5.402 0.994 -9.524 1.00 95.88 230 MET A C 1
ATOM 1811 O O . MET A 1 230 ? -4.858 2.053 -9.828 1.00 95.88 230 MET A O 1
ATOM 1815 N N . LEU A 1 231 ? -5.739 0.709 -8.267 1.00 97.38 231 LEU A N 1
ATOM 1816 C CA . LEU A 1 231 ? -5.405 1.542 -7.112 1.00 97.38 231 LEU A CA 1
ATOM 1817 C C . LEU A 1 231 ? -4.324 0.867 -6.261 1.00 97.38 231 LEU A C 1
ATOM 1819 O O . LEU A 1 231 ? -4.499 -0.274 -5.822 1.00 97.38 231 LEU A O 1
ATOM 1823 N N . LEU A 1 232 ? -3.249 1.595 -5.966 1.00 97.75 232 LEU A N 1
ATOM 1824 C CA . LEU A 1 232 ? -2.256 1.171 -4.992 1.00 97.75 232 LEU A CA 1
ATOM 1825 C C . LEU A 1 232 ? -2.692 1.549 -3.574 1.00 97.75 232 LEU A C 1
ATOM 1827 O O . LEU A 1 232 ? -3.039 2.692 -3.286 1.00 97.75 232 LEU A O 1
ATOM 1831 N N . LEU A 1 233 ? -2.692 0.559 -2.680 1.00 96.75 233 LEU A N 1
ATOM 1832 C CA . LEU A 1 233 ? -3.153 0.692 -1.303 1.00 96.75 233 LEU A CA 1
ATOM 1833 C C . LEU A 1 233 ? -1.970 0.715 -0.336 1.00 96.75 233 LEU A C 1
ATOM 1835 O O . LEU A 1 233 ? -1.292 -0.295 -0.132 1.00 96.75 233 LEU A O 1
ATOM 1839 N N . LYS A 1 234 ? -1.784 1.853 0.329 1.00 95.94 234 LYS A N 1
ATOM 1840 C CA . LYS A 1 234 ? -0.884 2.050 1.470 1.00 95.94 234 LYS A CA 1
ATOM 1841 C C . LYS A 1 234 ? -1.709 2.600 2.624 1.00 95.94 234 LYS A C 1
ATOM 1843 O O . LYS A 1 234 ? -2.005 3.787 2.688 1.00 95.94 234 LYS A O 1
ATOM 1848 N N . MET A 1 235 ? -2.060 1.753 3.589 1.00 95.56 235 MET A N 1
ATOM 1849 C CA . MET A 1 235 ? -2.982 2.148 4.668 1.00 95.56 235 MET A CA 1
ATOM 1850 C C . MET A 1 235 ? -2.497 3.335 5.500 1.00 95.56 235 MET A C 1
ATOM 1852 O O . MET A 1 235 ? -3.311 4.054 6.074 1.00 95.56 235 MET A O 1
ATOM 1856 N N . ASN A 1 236 ? -1.186 3.568 5.571 1.00 93.25 236 ASN A N 1
ATOM 1857 C CA . ASN A 1 236 ? -0.650 4.726 6.274 1.00 93.25 236 ASN A CA 1
ATOM 1858 C C . ASN A 1 236 ? -0.807 6.047 5.507 1.00 93.25 236 ASN A C 1
ATOM 1860 O O . ASN A 1 236 ? -0.668 7.089 6.139 1.00 93.25 236 ASN A O 1
ATOM 1864 N N . GLN A 1 237 ? -1.168 6.012 4.217 1.00 94.94 237 GLN A N 1
ATOM 1865 C CA . GLN A 1 237 ? -1.533 7.208 3.456 1.00 94.94 237 GLN A CA 1
ATOM 1866 C C . GLN A 1 237 ? -2.889 7.794 3.868 1.00 94.94 237 GLN A C 1
ATOM 1868 O O . GLN A 1 237 ? -3.101 8.993 3.714 1.00 94.94 237 GLN A O 1
ATOM 1873 N N . ILE A 1 238 ? -3.787 6.971 4.422 1.00 96.12 238 ILE A N 1
ATOM 1874 C CA . ILE A 1 238 ? -5.110 7.408 4.890 1.00 96.12 238 ILE A CA 1
ATOM 1875 C C . ILE A 1 238 ? -5.269 7.303 6.405 1.00 96.12 238 ILE A C 1
ATOM 1877 O O . ILE A 1 238 ? -5.974 8.102 7.002 1.00 96.12 238 ILE A O 1
ATOM 1881 N N . GLY A 1 239 ? -4.578 6.368 7.059 1.00 95.56 239 GLY A N 1
ATOM 1882 C CA . GLY A 1 239 ? -4.416 6.330 8.512 1.00 95.56 239 GLY A CA 1
ATOM 1883 C C . GLY A 1 239 ? -5.474 5.559 9.302 1.00 95.56 239 GLY A C 1
ATOM 1884 O O . GLY A 1 239 ? -5.391 5.554 10.523 1.00 95.56 239 GLY A O 1
ATOM 1885 N N . THR A 1 240 ? -6.441 4.886 8.672 1.00 98.00 240 THR A N 1
ATOM 1886 C CA . THR A 1 240 ? -7.290 3.884 9.348 1.00 98.00 240 THR A CA 1
ATOM 1887 C C . THR A 1 240 ? -7.598 2.704 8.435 1.00 98.00 240 THR A C 1
ATOM 1889 O O . THR A 1 240 ? -7.627 2.837 7.209 1.00 98.00 240 THR A O 1
ATOM 1892 N N . MET A 1 241 ? -7.866 1.535 9.031 1.00 97.94 241 MET A N 1
ATOM 1893 C CA . MET A 1 241 ? -8.191 0.339 8.250 1.00 97.94 241 MET A CA 1
ATOM 1894 C C . MET A 1 241 ? -9.475 0.483 7.416 1.00 97.94 241 MET A C 1
ATOM 1896 O O . MET A 1 241 ? -9.529 0.020 6.280 1.00 97.94 241 MET A O 1
ATOM 1900 N N . LEU A 1 242 ? -10.509 1.131 7.963 1.00 97.81 242 LEU A N 1
ATOM 1901 C CA . LEU A 1 242 ? -11.797 1.247 7.279 1.00 97.81 242 LEU A CA 1
ATOM 1902 C C . LEU A 1 242 ? -11.825 2.365 6.237 1.00 97.81 242 LEU A C 1
ATOM 1904 O O . LEU A 1 242 ? -12.470 2.187 5.212 1.00 97.81 242 LEU A O 1
ATOM 1908 N N . GLU A 1 243 ? -11.105 3.476 6.417 1.00 98.00 243 GLU A N 1
ATOM 1909 C CA . GLU A 1 243 ? -10.979 4.462 5.333 1.00 98.00 243 GLU A CA 1
ATOM 1910 C C . GLU A 1 243 ? -10.218 3.874 4.132 1.00 98.00 243 GLU A C 1
ATOM 1912 O O . GLU A 1 243 ? -10.620 4.095 2.990 1.00 98.00 243 GLU A O 1
ATOM 1917 N N . GLY A 1 244 ? -9.195 3.041 4.365 1.00 97.44 244 GLY A N 1
ATOM 1918 C CA . GLY A 1 244 ? -8.512 2.338 3.274 1.00 97.44 244 GLY A CA 1
ATOM 1919 C C . GLY A 1 244 ? -9.379 1.268 2.600 1.00 97.44 244 GLY A C 1
ATOM 1920 O O . GLY A 1 244 ? -9.350 1.149 1.376 1.00 97.44 244 GLY A O 1
ATOM 1921 N N . TRP A 1 245 ? -10.233 0.561 3.355 1.00 97.25 245 TRP A N 1
ATOM 1922 C CA . TRP A 1 245 ? -11.276 -0.292 2.765 1.00 97.25 245 TRP A CA 1
ATOM 1923 C C . TRP A 1 245 ? -12.203 0.508 1.844 1.00 97.25 245 TRP A C 1
ATOM 1925 O O . TRP A 1 245 ? -12.485 0.079 0.728 1.00 97.25 245 TRP A O 1
ATOM 1935 N N . ARG A 1 246 ? -12.649 1.697 2.278 1.00 97.19 246 ARG A N 1
ATOM 1936 C CA . ARG A 1 246 ? -13.515 2.569 1.467 1.00 97.19 246 ARG A CA 1
ATOM 1937 C C . ARG A 1 246 ? -12.836 2.996 0.169 1.00 97.19 246 ARG A C 1
ATOM 1939 O O . ARG A 1 246 ? -13.491 2.998 -0.871 1.00 97.19 246 ARG A O 1
ATOM 1946 N N . ALA A 1 247 ? -11.543 3.318 0.201 1.00 97.19 247 ALA A N 1
ATOM 1947 C CA . ALA A 1 247 ? -10.781 3.632 -1.008 1.00 97.19 247 ALA A CA 1
ATOM 1948 C C . ALA A 1 247 ? -10.708 2.432 -1.967 1.00 97.19 247 ALA A C 1
ATOM 1950 O O . ALA A 1 247 ? -11.010 2.578 -3.153 1.00 97.19 247 ALA A O 1
ATOM 1951 N N . ALA A 1 248 ? -10.398 1.242 -1.442 1.00 96.12 248 ALA A N 1
ATOM 1952 C CA . ALA A 1 248 ? -10.358 0.006 -2.219 1.00 96.12 248 ALA A CA 1
ATOM 1953 C C . ALA A 1 248 ? -11.715 -0.311 -2.866 1.00 96.12 248 ALA A C 1
ATOM 1955 O O . ALA A 1 248 ? -11.798 -0.477 -4.081 1.00 96.12 248 ALA A O 1
ATOM 1956 N N . GLU A 1 249 ? -12.801 -0.322 -2.091 1.00 94.81 249 GLU A N 1
ATOM 1957 C CA . GLU A 1 249 ? -14.127 -0.633 -2.629 1.00 94.81 249 GLU A CA 1
ATOM 1958 C C . GLU A 1 249 ? -14.665 0.465 -3.562 1.00 94.81 249 GLU A C 1
ATOM 1960 O O . GLU A 1 249 ? -15.384 0.155 -4.511 1.00 94.81 249 GLU A O 1
ATOM 1965 N N . THR A 1 250 ? -14.263 1.728 -3.386 1.00 95.50 250 THR A N 1
ATOM 1966 C CA . THR A 1 250 ? -14.550 2.792 -4.366 1.00 95.50 250 THR A CA 1
ATOM 1967 C C . THR A 1 250 ? -13.945 2.459 -5.733 1.00 95.50 250 THR A C 1
ATOM 1969 O O . THR A 1 250 ? -14.642 2.552 -6.744 1.00 95.50 250 THR A O 1
ATOM 1972 N N . ALA A 1 251 ? -12.683 2.016 -5.773 1.00 94.62 251 ALA A N 1
ATOM 1973 C CA . ALA A 1 251 ? -12.031 1.561 -7.003 1.00 94.62 251 ALA A CA 1
ATOM 1974 C C . ALA A 1 251 ? -12.730 0.317 -7.578 1.00 94.62 251 ALA A C 1
ATOM 1976 O O . ALA A 1 251 ? -13.105 0.273 -8.752 1.00 94.62 251 ALA A O 1
ATOM 1977 N N . HIS A 1 252 ? -13.004 -0.667 -6.727 1.00 92.31 252 HIS A N 1
ATOM 1978 C CA . HIS A 1 252 ? -13.643 -1.918 -7.116 1.00 92.31 252 HIS A CA 1
ATOM 1979 C C . HIS A 1 252 ? -15.042 -1.744 -7.721 1.00 92.31 252 HIS A C 1
ATOM 1981 O O . HIS A 1 252 ? -15.399 -2.439 -8.674 1.00 92.31 252 HIS A O 1
ATOM 1987 N N . HIS A 1 253 ? -15.845 -0.821 -7.188 1.00 90.75 253 HIS A N 1
ATOM 1988 C CA . HIS A 1 253 ? -17.168 -0.507 -7.729 1.00 90.75 253 HIS A CA 1
ATOM 1989 C C . HIS A 1 253 ? -17.107 0.136 -9.121 1.00 90.75 253 HIS A C 1
ATOM 1991 O O . HIS A 1 253 ? -18.068 0.019 -9.880 1.00 90.75 253 HIS A O 1
ATOM 1997 N N . ALA A 1 254 ? -15.981 0.755 -9.477 1.00 91.88 254 ALA A N 1
ATOM 1998 C CA . ALA A 1 254 ? -15.709 1.265 -10.817 1.00 91.88 254 ALA A CA 1
ATOM 1999 C C . ALA A 1 254 ? -15.050 0.233 -11.752 1.00 91.88 254 ALA A C 1
ATOM 2001 O O . ALA A 1 254 ? -14.690 0.566 -12.879 1.00 91.88 254 ALA A O 1
ATOM 2002 N N . GLY A 1 255 ? -14.890 -1.017 -11.303 1.00 90.19 255 GLY A N 1
ATOM 2003 C CA . GLY A 1 255 ? -14.237 -2.079 -12.068 1.00 90.19 255 GLY A CA 1
ATOM 2004 C C . GLY A 1 255 ? -12.709 -2.016 -12.056 1.00 90.19 255 GLY A C 1
ATOM 2005 O O . GLY A 1 255 ? -12.077 -2.782 -12.779 1.00 90.19 255 GLY A O 1
ATOM 2006 N N . TRP A 1 256 ? -12.110 -1.134 -11.251 1.00 92.44 256 TRP A N 1
ATOM 2007 C CA . TRP A 1 256 ? -10.665 -1.126 -11.042 1.00 92.44 256 TRP A CA 1
ATOM 2008 C C . TRP A 1 256 ? -10.254 -2.260 -10.103 1.00 92.44 256 TRP A C 1
ATOM 2010 O O . TRP A 1 256 ? -11.037 -2.722 -9.268 1.00 92.44 256 TRP A O 1
ATOM 2020 N N . LEU A 1 257 ? -9.002 -2.686 -10.226 1.00 92.69 257 LEU A N 1
ATOM 2021 C CA . LEU A 1 257 ? -8.371 -3.624 -9.301 1.00 92.69 257 LEU A CA 1
ATOM 2022 C C . LEU A 1 257 ? -7.556 -2.869 -8.246 1.00 92.69 257 LEU A C 1
ATOM 2024 O O . LEU A 1 257 ? -7.375 -1.655 -8.321 1.00 92.69 257 LEU A O 1
ATOM 2028 N N . THR A 1 258 ? -7.040 -3.582 -7.254 1.00 94.81 258 THR A N 1
ATOM 2029 C CA . THR A 1 258 ? -6.136 -3.034 -6.244 1.00 94.81 258 THR A CA 1
ATOM 2030 C C . THR A 1 258 ? -4.854 -3.846 -6.118 1.00 94.81 258 THR A C 1
ATOM 2032 O O . THR A 1 258 ? -4.803 -5.046 -6.418 1.00 94.81 258 THR A O 1
ATOM 2035 N N . ILE A 1 259 ? -3.813 -3.161 -5.654 1.00 96.88 259 ILE A N 1
ATOM 2036 C CA . ILE A 1 259 ? -2.534 -3.736 -5.246 1.00 96.88 259 ILE A CA 1
ATOM 2037 C C . ILE A 1 259 ? -2.233 -3.307 -3.810 1.00 96.88 259 ILE A C 1
ATOM 2039 O O . ILE A 1 259 ? -2.243 -2.120 -3.492 1.00 96.88 259 ILE A O 1
ATOM 2043 N N . SER A 1 260 ? -1.970 -4.269 -2.923 1.00 97.25 260 SER A N 1
ATOM 2044 C CA . SER A 1 260 ? -1.487 -3.968 -1.568 1.00 97.25 260 SER A CA 1
ATOM 2045 C C . SER A 1 260 ? -0.002 -3.640 -1.623 1.00 97.25 260 SER A C 1
ATOM 2047 O O . SER A 1 260 ? 0.777 -4.424 -2.168 1.00 97.25 260 SER A O 1
ATOM 2049 N N . SER A 1 261 ? 0.405 -2.508 -1.052 1.00 96.62 261 SER A N 1
ATOM 2050 C CA . SER A 1 261 ? 1.787 -2.044 -1.118 1.00 96.62 261 SER A CA 1
ATOM 2051 C C . SER A 1 261 ? 2.376 -1.753 0.254 1.00 96.62 261 SER A C 1
ATOM 2053 O O . SER A 1 261 ? 1.734 -1.204 1.148 1.00 96.62 261 SER A O 1
ATOM 2055 N N . HIS A 1 262 ? 3.663 -2.061 0.380 1.00 93.38 262 HIS A N 1
ATOM 2056 C CA . HIS A 1 262 ? 4.486 -1.642 1.505 1.00 93.38 262 HIS A CA 1
ATOM 2057 C C . HIS A 1 262 ? 4.849 -0.146 1.436 1.00 93.38 262 HIS A C 1
ATOM 2059 O O . HIS A 1 262 ? 4.481 0.572 0.499 1.00 93.38 262 HIS A O 1
ATOM 2065 N N . ARG A 1 263 ? 5.657 0.309 2.398 1.00 90.62 263 ARG A N 1
ATOM 2066 C CA . ARG A 1 263 ? 6.459 1.539 2.287 1.00 90.62 263 ARG A CA 1
ATOM 2067 C C . ARG A 1 263 ? 7.945 1.202 2.185 1.00 90.62 263 ARG A C 1
ATOM 2069 O O . ARG A 1 263 ? 8.387 0.151 2.667 1.00 90.62 263 ARG A O 1
ATOM 2076 N N . SER A 1 264 ? 8.727 2.127 1.631 1.00 85.44 264 SER A N 1
ATOM 2077 C CA . SER A 1 264 ? 10.182 1.981 1.511 1.00 85.44 264 SER A CA 1
ATOM 2078 C C . SER A 1 264 ? 10.860 1.763 2.868 1.00 85.44 264 SER A C 1
ATOM 2080 O O . SER A 1 264 ? 11.762 0.933 2.971 1.00 85.44 264 SER A O 1
ATOM 2082 N N . THR A 1 265 ? 10.351 2.390 3.934 1.00 85.81 265 THR A N 1
ATOM 2083 C CA . THR A 1 265 ? 10.692 2.081 5.330 1.00 85.81 265 THR A CA 1
ATOM 2084 C C . THR A 1 265 ? 9.614 1.193 5.958 1.00 85.81 265 THR A C 1
ATOM 2086 O O . THR A 1 265 ? 8.512 1.638 6.280 1.00 85.81 265 THR A O 1
ATOM 2089 N N . SER A 1 266 ? 9.912 -0.098 6.111 1.00 85.69 266 SER A N 1
ATOM 2090 C CA . SER A 1 266 ? 8.927 -1.094 6.556 1.00 85.69 266 SER A CA 1
ATOM 2091 C C . SER A 1 266 ? 9.211 -1.653 7.936 1.00 85.69 266 SER A C 1
ATOM 2093 O O . SER A 1 266 ? 10.359 -1.770 8.369 1.00 85.69 266 SER A O 1
ATOM 2095 N N . SER A 1 267 ? 8.126 -2.013 8.617 1.00 89.19 267 SER A N 1
ATOM 2096 C CA . SER A 1 267 ? 8.159 -2.804 9.840 1.00 89.19 267 SER A CA 1
ATOM 2097 C C . SER A 1 267 ? 8.252 -4.298 9.505 1.00 89.19 267 SER A C 1
ATOM 2099 O O . SER A 1 267 ? 8.081 -4.719 8.355 1.00 89.19 267 SER A O 1
ATOM 2101 N N . ILE A 1 268 ? 8.488 -5.110 10.533 1.00 88.38 268 ILE A N 1
ATOM 2102 C CA . ILE A 1 268 ? 8.387 -6.578 10.471 1.00 88.38 268 ILE A CA 1
ATOM 2103 C C . ILE A 1 268 ? 6.937 -7.088 10.575 1.00 88.38 268 ILE A C 1
ATOM 2105 O O . ILE A 1 268 ? 6.711 -8.288 10.666 1.00 88.38 268 ILE A O 1
ATOM 2109 N N . ASP A 1 269 ? 5.965 -6.179 10.639 1.00 94.62 269 ASP A N 1
ATOM 2110 C CA . ASP A 1 269 ? 4.548 -6.500 10.783 1.00 94.62 269 ASP A CA 1
ATOM 2111 C C . ASP A 1 269 ? 3.929 -6.924 9.439 1.00 94.62 269 ASP A C 1
ATOM 2113 O O . ASP A 1 269 ? 4.433 -6.568 8.374 1.00 94.62 269 ASP A O 1
ATOM 2117 N N . PHE A 1 270 ? 2.827 -7.674 9.493 1.00 95.50 270 PHE A N 1
ATOM 2118 C CA . PHE A 1 270 ? 2.143 -8.248 8.331 1.00 95.50 270 PHE A CA 1
ATOM 2119 C C . PHE A 1 270 ? 0.826 -7.538 7.983 1.00 95.50 270 PHE A C 1
ATOM 2121 O O . PHE A 1 270 ? -0.016 -8.109 7.295 1.00 95.50 270 PHE A O 1
ATOM 2128 N N . MET A 1 271 ? 0.624 -6.298 8.436 1.00 96.00 271 MET A N 1
ATOM 2129 C CA . MET A 1 271 ? -0.580 -5.509 8.141 1.00 96.00 271 MET A CA 1
ATOM 2130 C C . MET A 1 271 ? -0.906 -5.453 6.641 1.00 96.00 271 MET A C 1
ATOM 2132 O O . MET A 1 271 ? -2.068 -5.607 6.266 1.00 96.00 271 MET A O 1
ATOM 2136 N N . GLU A 1 272 ? 0.095 -5.314 5.764 1.00 96.50 272 GLU A N 1
ATOM 2137 C CA . GLU A 1 272 ? -0.151 -5.289 4.317 1.00 96.50 272 GLU A CA 1
ATOM 2138 C C . GLU A 1 272 ? -0.727 -6.617 3.792 1.00 96.50 272 GLU A C 1
ATOM 2140 O O . GLU A 1 272 ? -1.541 -6.613 2.863 1.00 96.50 272 GLU A O 1
ATOM 2145 N N . VAL A 1 273 ? -0.349 -7.740 4.417 1.00 96.75 273 VAL A N 1
ATOM 2146 C CA . VAL A 1 273 ? -0.888 -9.079 4.131 1.00 96.75 273 VAL A CA 1
ATOM 2147 C C . VAL A 1 273 ? -2.333 -9.175 4.603 1.00 96.75 273 VAL A C 1
ATOM 2149 O O . VAL A 1 273 ? -3.190 -9.635 3.853 1.00 96.75 273 VAL A O 1
ATOM 2152 N N . GLU A 1 274 ? -2.627 -8.697 5.817 1.00 95.88 274 GLU A N 1
ATOM 2153 C CA . GLU A 1 274 ? -3.987 -8.706 6.368 1.00 95.88 274 GLU A CA 1
ATOM 2154 C C . GLU A 1 274 ? -4.964 -7.951 5.463 1.00 95.88 274 GLU A C 1
ATOM 2156 O O . GLU A 1 274 ? -6.046 -8.445 5.147 1.00 95.88 274 GLU A O 1
ATOM 2161 N N . VAL A 1 275 ? -4.557 -6.762 5.013 1.00 96.19 275 VAL A N 1
ATOM 2162 C CA . VAL A 1 275 ? -5.345 -5.913 4.114 1.00 96.19 275 VAL A CA 1
ATOM 2163 C C . VAL A 1 275 ? -5.532 -6.580 2.757 1.00 96.19 275 VAL A C 1
ATOM 2165 O O . VAL A 1 275 ? -6.648 -6.617 2.241 1.00 96.19 275 VAL A O 1
ATOM 2168 N N . ALA A 1 276 ? -4.465 -7.140 2.184 1.00 95.56 276 ALA A N 1
ATOM 2169 C CA . ALA A 1 276 ? -4.550 -7.780 0.879 1.00 95.56 276 ALA A CA 1
ATOM 2170 C C . ALA A 1 276 ? -5.480 -8.992 0.898 1.00 95.56 276 ALA A C 1
ATOM 2172 O O . ALA A 1 276 ? -6.360 -9.097 0.047 1.00 95.56 276 ALA A O 1
ATOM 2173 N N . LEU A 1 277 ? -5.344 -9.862 1.902 1.00 94.25 277 LEU A N 1
ATOM 2174 C CA . LEU A 1 277 ? -6.197 -11.037 2.050 1.00 94.25 277 LEU A CA 1
ATOM 2175 C C . LEU A 1 277 ? -7.665 -10.643 2.264 1.00 94.25 277 LEU A C 1
ATOM 2177 O O . LEU A 1 277 ? -8.541 -11.192 1.594 1.00 94.25 277 LEU A O 1
ATOM 2181 N N . ALA A 1 278 ? -7.935 -9.621 3.084 1.00 93.50 278 ALA A N 1
ATOM 2182 C CA . ALA A 1 278 ? -9.284 -9.086 3.284 1.00 93.50 278 ALA A CA 1
ATOM 2183 C C . ALA A 1 278 ? -9.927 -8.553 1.986 1.00 93.50 278 ALA A C 1
ATOM 2185 O O . ALA A 1 278 ? -11.149 -8.585 1.837 1.00 93.50 278 ALA A O 1
ATOM 2186 N N . LEU A 1 279 ? -9.129 -8.075 1.030 1.00 91.69 279 LEU A N 1
ATOM 2187 C CA . LEU A 1 279 ? -9.601 -7.539 -0.255 1.00 91.69 279 LEU A CA 1
ATOM 2188 C C . LEU A 1 279 ? -9.514 -8.550 -1.414 1.00 91.69 279 LEU A C 1
ATOM 2190 O O . LEU A 1 279 ? -10.063 -8.312 -2.491 1.00 91.69 279 LEU A O 1
ATOM 2194 N N . SER A 1 280 ? -8.852 -9.688 -1.202 1.00 86.19 280 SER A N 1
ATOM 2195 C CA . SER A 1 280 ? -8.646 -10.738 -2.212 1.00 86.19 280 SER A CA 1
ATOM 2196 C C . SER A 1 280 ? -9.790 -11.758 -2.308 1.00 86.19 280 SER A C 1
ATOM 2198 O O . SER A 1 280 ? -9.822 -12.567 -3.234 1.00 86.19 280 SER A O 1
ATOM 2200 N N . LEU A 1 281 ? -10.747 -11.722 -1.372 1.00 72.94 281 LEU A N 1
ATOM 2201 C CA . LEU A 1 281 ? -11.863 -12.667 -1.324 1.00 72.94 281 LEU A CA 1
ATOM 2202 C C . LEU A 1 281 ? -12.808 -12.524 -2.522 1.00 72.94 281 LEU A C 1
ATOM 2204 O O . LEU A 1 281 ? -13.358 -11.445 -2.775 1.00 72.94 281 LEU A O 1
ATOM 2208 N N . ARG A 1 282 ? -13.049 -13.635 -3.224 1.00 60.62 282 ARG A N 1
ATOM 2209 C CA . ARG A 1 282 ? -13.866 -13.659 -4.439 1.00 60.62 282 ARG A CA 1
ATOM 2210 C C . ARG A 1 282 ? -15.355 -13.612 -4.107 1.00 60.62 282 ARG A C 1
ATOM 2212 O O . ARG A 1 282 ? -15.859 -14.329 -3.248 1.00 60.62 282 ARG A O 1
ATOM 2219 N N . ARG A 1 283 ? -16.089 -12.812 -4.879 1.00 51.81 283 ARG A N 1
ATOM 2220 C CA . ARG A 1 283 ? -17.409 -13.230 -5.374 1.00 51.81 283 ARG A CA 1
ATOM 2221 C C . ARG A 1 283 ? -17.192 -13.834 -6.768 1.00 51.81 283 ARG A C 1
ATOM 2223 O O . ARG A 1 283 ? -16.201 -13.464 -7.408 1.00 51.81 283 ARG A O 1
ATOM 2230 N N . PRO A 1 284 ? -18.075 -14.717 -7.270 1.00 40.38 284 PRO A N 1
ATOM 2231 C CA . PRO A 1 284 ? -17.966 -15.215 -8.638 1.00 40.38 284 PRO A CA 1
ATOM 2232 C C . PRO A 1 284 ? -17.751 -14.049 -9.618 1.00 40.38 284 PRO A C 1
ATOM 2234 O O . PRO A 1 284 ? -18.576 -13.139 -9.684 1.00 40.38 284 PRO A O 1
ATOM 2237 N N . GLY A 1 285 ? -16.610 -14.048 -10.316 1.00 41.56 285 GLY A N 1
ATOM 2238 C CA . GLY A 1 285 ? -16.279 -13.073 -11.362 1.00 41.56 285 GLY A CA 1
ATOM 2239 C C . GLY A 1 285 ? -15.103 -12.120 -11.106 1.00 41.56 285 GLY A C 1
ATOM 2240 O O . GLY A 1 285 ? -14.468 -11.760 -12.086 1.00 41.56 285 GLY A O 1
ATOM 2241 N N . LEU A 1 286 ? -14.745 -11.737 -9.870 1.00 50.84 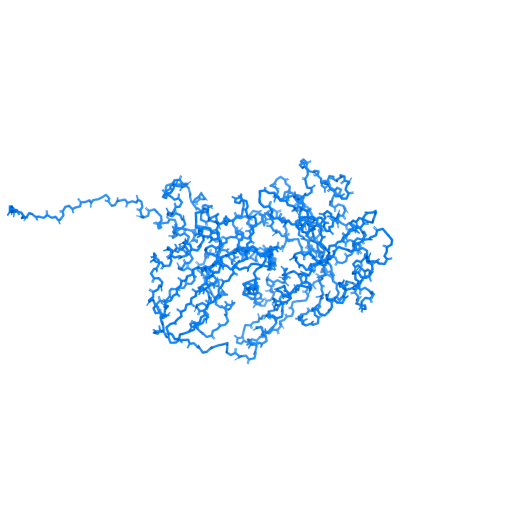286 LEU A N 1
ATOM 2242 C CA . LEU A 1 286 ? -13.690 -10.724 -9.619 1.00 50.84 286 LEU A CA 1
ATOM 2243 C C . LEU A 1 286 ? -12.976 -10.963 -8.270 1.00 50.84 286 LEU A C 1
ATOM 2245 O O . LEU A 1 286 ? -13.578 -10.769 -7.214 1.00 50.84 286 LEU A O 1
ATOM 2249 N N . GLY A 1 287 ? -11.697 -11.357 -8.296 1.00 56.16 287 GLY A N 1
ATOM 2250 C CA . GLY A 1 287 ? -10.767 -11.088 -7.188 1.00 56.16 287 GLY A CA 1
ATOM 2251 C C . GLY A 1 287 ? -10.279 -9.648 -7.338 1.00 56.16 287 GLY A C 1
ATOM 2252 O O . GLY A 1 287 ? -10.002 -9.235 -8.463 1.00 56.16 287 GLY A O 1
ATOM 2253 N N . ARG A 1 288 ? -10.286 -8.856 -6.260 1.00 80.19 288 ARG A N 1
ATOM 2254 C CA . ARG A 1 288 ? -10.218 -7.393 -6.390 1.00 80.19 288 ARG A CA 1
ATOM 2255 C C . ARG A 1 288 ? -8.902 -6.774 -5.918 1.00 80.19 288 ARG A C 1
ATOM 2257 O O . ARG A 1 288 ? -8.452 -5.834 -6.557 1.00 80.19 288 ARG A O 1
ATOM 2264 N N . CYS A 1 289 ? -8.228 -7.369 -4.930 1.00 89.75 289 CYS A N 1
ATOM 2265 C CA . CYS A 1 289 ? -6.785 -7.193 -4.727 1.00 89.75 289 CYS A CA 1
ATOM 2266 C C . CYS A 1 289 ? -6.035 -8.342 -5.409 1.00 89.75 289 CYS A C 1
ATOM 2268 O O . CYS A 1 289 ? -6.143 -9.490 -4.979 1.00 89.75 289 CYS A O 1
ATOM 2270 N N . VAL A 1 290 ? -5.330 -8.044 -6.502 1.00 91.00 290 VAL A N 1
ATOM 2271 C CA . VAL A 1 290 ? -4.739 -9.068 -7.388 1.00 91.00 290 VAL A CA 1
ATOM 2272 C C . VAL A 1 290 ? -3.220 -9.113 -7.333 1.00 91.00 290 VAL A C 1
ATOM 2274 O O . VAL A 1 290 ? -2.627 -10.137 -7.673 1.00 91.00 290 VAL A O 1
ATOM 2277 N N . PHE A 1 291 ? -2.602 -8.031 -6.862 1.00 95.00 291 PHE A N 1
ATOM 2278 C CA . PHE A 1 291 ? -1.161 -7.912 -6.724 1.00 95.00 291 PHE A CA 1
ATOM 2279 C C . PHE A 1 291 ? -0.745 -7.535 -5.301 1.00 95.00 291 PHE A C 1
ATOM 2281 O O . PHE A 1 291 ? -1.497 -6.920 -4.540 1.00 95.00 291 PHE A O 1
ATOM 2288 N N . ALA A 1 292 ? 0.501 -7.864 -4.977 1.00 96.56 292 ALA A N 1
ATOM 2289 C CA . ALA A 1 292 ? 1.189 -7.460 -3.763 1.00 96.56 292 ALA A CA 1
ATOM 2290 C C . ALA A 1 292 ? 2.564 -6.862 -4.107 1.00 96.56 292 ALA A C 1
ATOM 2292 O O . ALA A 1 292 ? 3.444 -7.569 -4.596 1.00 96.56 292 ALA A O 1
ATOM 2293 N N . LYS A 1 293 ? 2.764 -5.570 -3.817 1.00 97.62 293 LYS A N 1
ATOM 2294 C CA . LYS A 1 293 ? 4.051 -4.857 -3.914 1.00 97.62 293 LYS A CA 1
ATOM 2295 C C . LYS A 1 293 ? 4.663 -4.757 -2.517 1.00 97.62 293 LYS A C 1
ATOM 2297 O O . LYS A 1 293 ? 4.617 -3.722 -1.855 1.00 97.62 293 LYS A O 1
ATOM 2302 N N . TRP A 1 294 ? 5.200 -5.871 -2.020 1.00 96.50 294 TRP A N 1
ATOM 2303 C CA . TRP A 1 294 ? 5.820 -5.942 -0.687 1.00 96.50 294 TRP A CA 1
ATOM 2304 C C . TRP A 1 294 ? 7.346 -5.965 -0.718 1.00 96.50 294 TRP A C 1
ATOM 2306 O O . TRP A 1 294 ? 7.976 -6.150 0.324 1.00 96.50 294 TRP A O 1
ATOM 2316 N N . GLY A 1 295 ? 7.946 -5.672 -1.872 1.00 94.81 295 GLY A N 1
ATOM 2317 C CA . GLY A 1 295 ? 9.388 -5.534 -2.061 1.00 94.81 295 GLY A CA 1
ATOM 2318 C C . GLY A 1 295 ? 10.024 -6.712 -2.785 1.00 94.81 295 GLY A C 1
ATOM 2319 O O . GLY A 1 295 ? 9.343 -7.629 -3.253 1.00 94.81 295 GLY A O 1
ATOM 2320 N N . GLY A 1 296 ? 11.345 -6.637 -2.904 1.00 94.75 296 GLY A N 1
ATOM 2321 C CA . GLY A 1 296 ? 12.206 -7.598 -3.575 1.00 94.75 296 GLY A CA 1
ATOM 2322 C C . GLY A 1 296 ? 12.434 -8.887 -2.793 1.00 94.75 296 GLY A C 1
ATOM 2323 O O . GLY A 1 296 ? 11.897 -9.109 -1.707 1.00 94.75 296 GLY A O 1
ATOM 2324 N N . ALA A 1 297 ? 13.241 -9.768 -3.378 1.00 93.06 297 ALA A N 1
ATOM 2325 C CA . ALA A 1 297 ? 13.418 -11.133 -2.897 1.00 93.06 297 ALA A CA 1
ATOM 2326 C C . ALA A 1 297 ? 14.472 -11.264 -1.777 1.00 93.06 297 ALA A C 1
ATOM 2328 O O . ALA A 1 297 ? 14.412 -12.217 -1.001 1.00 93.06 297 ALA A O 1
ATOM 2329 N N . LYS A 1 298 ? 15.411 -10.309 -1.669 1.00 90.50 298 LYS A N 1
ATOM 2330 C CA . LYS A 1 298 ? 16.649 -10.432 -0.869 1.00 90.50 298 LYS A CA 1
ATOM 2331 C C . LYS A 1 298 ? 16.604 -9.810 0.533 1.00 90.50 298 LYS A C 1
ATOM 2333 O O . LYS A 1 298 ? 17.612 -9.822 1.233 1.00 90.50 298 LYS A O 1
ATOM 2338 N N . LEU A 1 299 ? 15.453 -9.293 0.963 1.00 91.50 299 LEU A N 1
ATOM 2339 C CA . LEU A 1 299 ? 15.245 -8.779 2.321 1.00 91.50 299 LEU A CA 1
ATOM 2340 C C . LEU A 1 299 ? 14.203 -9.624 3.050 1.00 91.50 299 LEU A C 1
ATOM 2342 O O . LEU A 1 299 ? 13.086 -9.807 2.560 1.00 91.50 299 LEU A O 1
ATOM 2346 N N . ILE A 1 300 ? 14.569 -10.156 4.218 1.00 90.12 300 ILE A N 1
ATOM 2347 C CA . ILE A 1 300 ? 13.757 -11.155 4.920 1.00 90.12 300 ILE A CA 1
ATOM 2348 C C . ILE A 1 300 ? 12.407 -10.593 5.367 1.00 90.12 300 ILE A C 1
ATOM 2350 O O . ILE A 1 300 ? 11.391 -11.265 5.216 1.00 90.12 300 ILE A O 1
ATOM 2354 N N . GLU A 1 301 ? 12.356 -9.343 5.828 1.00 89.06 301 GLU A N 1
ATOM 2355 C CA . GLU A 1 301 ? 11.110 -8.697 6.236 1.00 89.06 301 GLU A CA 1
ATOM 2356 C C . GLU A 1 301 ? 10.147 -8.509 5.055 1.00 89.06 301 GLU A C 1
ATOM 2358 O O . GLU A 1 301 ? 8.931 -8.482 5.236 1.00 89.06 301 GLU A O 1
ATOM 2363 N N . ARG A 1 302 ? 10.675 -8.417 3.829 1.00 92.88 302 ARG A N 1
ATOM 2364 C CA . ARG A 1 302 ? 9.885 -8.338 2.592 1.00 92.88 302 ARG A CA 1
ATOM 2365 C C . ARG A 1 302 ? 9.406 -9.725 2.178 1.00 92.88 302 ARG A C 1
ATOM 2367 O O . ARG A 1 302 ? 8.208 -9.941 2.010 1.00 92.88 302 ARG A O 1
ATOM 2374 N N . ALA A 1 303 ? 10.331 -10.681 2.091 1.00 92.31 303 ALA A N 1
ATOM 2375 C CA . ALA A 1 303 ? 10.059 -12.060 1.694 1.00 92.31 303 ALA A CA 1
ATOM 2376 C C . ALA A 1 303 ? 9.041 -12.754 2.617 1.00 92.31 303 ALA A C 1
ATOM 2378 O O . ALA A 1 303 ? 8.141 -13.446 2.137 1.00 92.31 303 ALA A O 1
ATOM 2379 N N . MET A 1 304 ? 9.132 -12.521 3.933 1.00 93.94 304 MET A N 1
ATOM 2380 C CA . MET A 1 304 ? 8.227 -13.118 4.921 1.00 93.94 304 MET A CA 1
ATOM 2381 C C . MET A 1 304 ? 6.758 -12.756 4.687 1.00 93.94 304 MET A C 1
ATOM 2383 O O . MET A 1 304 ? 5.903 -13.588 4.961 1.00 93.94 304 MET A O 1
ATOM 2387 N N . ARG A 1 305 ? 6.438 -11.572 4.145 1.00 95.88 305 ARG A N 1
ATOM 2388 C CA . ARG A 1 305 ? 5.043 -11.177 3.872 1.00 95.88 305 ARG A CA 1
ATOM 2389 C C . ARG A 1 305 ? 4.369 -12.119 2.874 1.00 95.88 305 ARG A C 1
ATOM 2391 O O . ARG A 1 305 ? 3.250 -12.562 3.111 1.00 95.88 30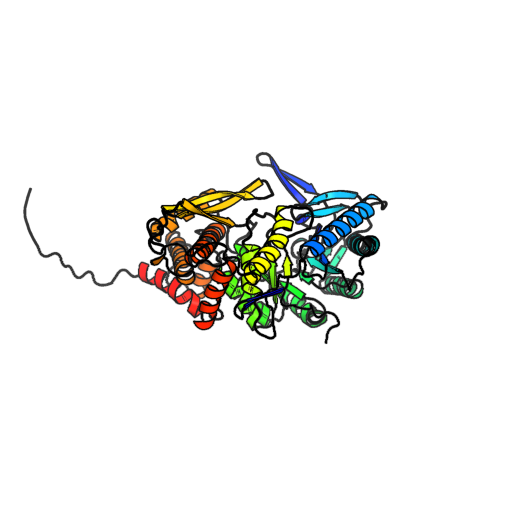5 ARG A O 1
ATOM 2398 N N . TYR A 1 306 ? 5.074 -12.487 1.806 1.00 96.12 306 TYR A N 1
ATOM 2399 C CA . TYR A 1 306 ? 4.566 -13.422 0.799 1.00 96.12 306 TYR A CA 1
ATOM 2400 C C . TYR A 1 306 ? 4.395 -14.834 1.368 1.00 96.12 306 TYR A C 1
ATOM 2402 O O . TYR A 1 306 ? 3.351 -15.451 1.180 1.00 96.12 306 TYR A O 1
ATOM 2410 N N . ALA A 1 307 ? 5.382 -15.320 2.126 1.00 95.06 307 ALA A N 1
ATOM 2411 C CA . ALA A 1 307 ? 5.291 -16.626 2.777 1.00 95.06 307 ALA A CA 1
ATOM 2412 C C . ALA A 1 307 ? 4.140 -16.687 3.799 1.00 95.06 307 ALA A C 1
ATOM 2414 O O . ALA A 1 307 ? 3.388 -17.656 3.815 1.00 95.06 307 ALA A O 1
ATOM 2415 N N . MET A 1 308 ? 3.963 -15.639 4.614 1.00 95.19 308 MET A N 1
ATOM 2416 C CA . MET A 1 308 ? 2.853 -15.553 5.569 1.00 95.19 308 MET A CA 1
ATOM 2417 C C . MET A 1 308 ? 1.495 -15.492 4.871 1.00 95.19 308 MET A C 1
ATOM 2419 O O . MET A 1 308 ? 0.552 -16.109 5.351 1.00 95.19 308 MET A O 1
ATOM 2423 N N . ALA A 1 309 ? 1.387 -14.803 3.731 1.00 95.31 309 ALA A N 1
ATOM 2424 C CA . ALA A 1 309 ? 0.148 -14.768 2.957 1.00 95.31 309 ALA A CA 1
ATOM 2425 C C . ALA A 1 309 ? -0.289 -16.174 2.519 1.00 95.31 309 ALA A C 1
ATOM 2427 O O . ALA A 1 309 ? -1.449 -16.534 2.707 1.00 95.31 309 ALA A O 1
ATOM 2428 N N . GLN A 1 310 ? 0.642 -16.977 1.989 1.00 94.62 310 GLN A N 1
ATOM 2429 C CA . GLN A 1 310 ? 0.371 -18.368 1.622 1.00 94.62 310 GLN A CA 1
ATOM 2430 C C . GLN A 1 310 ? 0.035 -19.219 2.850 1.00 94.62 310 GLN A C 1
ATOM 2432 O O . GLN A 1 310 ? -1.009 -19.866 2.860 1.00 94.62 310 GLN A O 1
ATOM 2437 N N . GLN A 1 311 ? 0.852 -19.148 3.907 1.00 93.75 311 GLN A N 1
ATOM 2438 C CA . GLN A 1 311 ? 0.629 -19.914 5.135 1.00 93.75 311 GLN A CA 1
ATOM 2439 C C . GLN A 1 311 ? -0.757 -19.641 5.735 1.00 93.75 311 GLN A C 1
ATOM 2441 O O . GLN A 1 311 ? -1.488 -20.573 6.041 1.00 93.75 311 GLN A O 1
ATOM 2446 N N . TRP A 1 312 ? -1.160 -18.374 5.866 1.00 93.19 312 TRP A N 1
ATOM 2447 C CA . TRP A 1 312 ? -2.458 -18.017 6.451 1.00 93.19 312 TRP A CA 1
ATOM 2448 C C . TRP A 1 312 ? -3.642 -18.491 5.611 1.00 93.19 312 TRP A C 1
ATOM 2450 O O . TRP A 1 312 ? -4.695 -18.824 6.157 1.00 93.19 312 TRP A O 1
ATOM 2460 N N . VAL A 1 313 ? -3.486 -18.506 4.288 1.00 91.31 313 VAL A N 1
ATOM 2461 C CA . VAL A 1 313 ? -4.490 -19.027 3.360 1.00 91.31 313 VAL A CA 1
ATOM 2462 C C . VAL A 1 313 ? -4.602 -20.552 3.469 1.00 91.31 313 VAL A C 1
ATOM 2464 O O . VAL A 1 313 ? -5.716 -21.075 3.501 1.00 91.31 313 VAL A O 1
ATOM 2467 N N . GLU A 1 314 ? -3.478 -21.259 3.576 1.00 92.0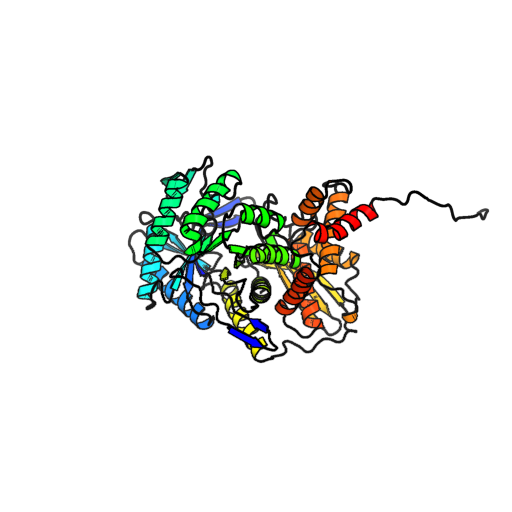0 314 GLU A N 1
ATOM 2468 C CA . GLU A 1 314 ? -3.425 -22.714 3.770 1.00 92.00 314 GLU A CA 1
ATOM 2469 C C . GLU A 1 314 ? -3.988 -23.132 5.138 1.00 92.00 314 GLU A C 1
ATOM 2471 O O . GLU A 1 314 ? -4.827 -24.033 5.208 1.00 92.00 314 GLU A O 1
ATOM 2476 N N . ASP A 1 315 ? -3.610 -22.429 6.209 1.00 91.25 315 ASP A N 1
ATOM 2477 C CA . ASP A 1 315 ? -4.127 -22.634 7.568 1.00 91.25 315 ASP A CA 1
ATOM 2478 C C . ASP A 1 315 ? -5.649 -22.453 7.608 1.00 91.25 315 ASP A C 1
ATOM 2480 O O . ASP A 1 315 ? -6.375 -23.281 8.169 1.00 91.25 315 ASP A O 1
ATOM 2484 N N . PHE A 1 316 ? -6.147 -21.396 6.954 1.00 89.31 316 PHE A N 1
ATOM 2485 C CA . PHE A 1 316 ? -7.578 -21.159 6.810 1.00 89.31 316 PHE A CA 1
ATOM 2486 C C . PHE A 1 316 ? -8.261 -22.308 6.067 1.00 89.31 316 PHE A C 1
ATOM 2488 O O . PHE A 1 316 ? -9.256 -22.829 6.564 1.00 89.31 316 PHE A O 1
ATOM 2495 N N . ALA A 1 317 ? -7.717 -22.756 4.931 1.00 89.25 317 ALA A N 1
ATOM 2496 C CA . ALA A 1 317 ? -8.263 -23.878 4.162 1.00 89.25 317 ALA A CA 1
ATOM 2497 C C . ALA A 1 317 ? -8.373 -25.154 5.012 1.00 89.25 317 ALA A C 1
ATOM 2499 O O . ALA A 1 317 ? -9.417 -25.812 5.047 1.00 89.25 317 ALA A O 1
ATOM 2500 N N . ALA A 1 318 ? -7.306 -25.465 5.749 1.00 90.81 318 ALA A N 1
ATOM 2501 C CA . ALA A 1 318 ? -7.209 -26.633 6.614 1.00 90.81 318 ALA A CA 1
ATOM 2502 C C . ALA A 1 318 ? -8.098 -26.538 7.867 1.00 90.81 318 ALA A C 1
ATOM 2504 O O . ALA A 1 318 ? -8.356 -27.550 8.519 1.00 90.81 318 ALA A O 1
ATOM 2505 N N . GLY A 1 319 ? -8.613 -25.350 8.202 1.00 86.88 319 GLY A N 1
ATOM 2506 C CA . GLY A 1 319 ? -9.379 -25.135 9.431 1.00 86.88 319 GLY A CA 1
ATOM 2507 C C . GLY A 1 319 ? -8.534 -25.134 10.678 1.00 86.88 319 GLY A C 1
ATOM 2508 O O . GLY A 1 319 ? -9.039 -25.471 11.749 1.00 86.88 319 GLY A O 1
ATOM 2509 N N . VAL A 1 320 ? -7.257 -24.794 10.534 1.00 82.56 320 VAL A N 1
ATOM 2510 C CA . VAL A 1 320 ? -6.385 -24.565 11.671 1.00 82.56 320 VAL A CA 1
ATOM 2511 C C . VAL A 1 320 ? -6.938 -23.343 12.394 1.00 82.56 320 VAL A C 1
ATOM 2513 O O . VAL A 1 320 ? -6.850 -22.213 11.913 1.00 82.56 320 VAL A O 1
ATOM 2516 N N . ALA A 1 321 ? -7.571 -23.575 13.542 1.00 67.94 321 ALA A N 1
ATOM 2517 C CA . ALA A 1 321 ? -7.937 -22.490 14.432 1.00 67.94 321 ALA A CA 1
ATOM 2518 C C . ALA A 1 321 ? -6.637 -21.835 14.908 1.00 67.94 321 ALA A C 1
ATOM 2520 O O . ALA A 1 321 ? -5.824 -22.483 15.567 1.00 67.94 321 ALA A O 1
ATOM 2521 N N . LEU A 1 322 ? -6.433 -20.557 14.570 1.00 70.62 322 LEU A N 1
ATOM 2522 C CA . LEU A 1 322 ? -5.268 -19.802 15.047 1.00 70.62 322 LEU A CA 1
ATOM 2523 C C . LEU A 1 322 ? -5.248 -19.750 16.585 1.00 70.62 322 LEU A C 1
ATOM 2525 O O . LEU A 1 322 ? -4.182 -19.725 17.197 1.00 70.62 322 LEU A O 1
ATOM 2529 N N . PHE A 1 323 ? -6.435 -19.732 17.198 1.00 75.69 323 PHE A N 1
ATOM 2530 C CA . PHE A 1 323 ? -6.680 -19.757 18.638 1.00 75.69 323 PHE A CA 1
ATOM 2531 C C . PHE A 1 323 ? -8.170 -20.052 18.895 1.00 75.69 323 PHE A C 1
ATOM 2533 O O . PHE A 1 323 ? -9.020 -19.782 18.044 1.00 75.69 323 PHE A O 1
ATOM 2540 N N . GLU A 1 324 ? -8.500 -20.587 20.072 1.00 82.81 324 GLU A N 1
ATOM 2541 C CA . GLU A 1 324 ? -9.894 -20.666 20.525 1.00 82.81 324 GLU A CA 1
ATOM 2542 C C . GLU A 1 324 ? -10.444 -19.254 20.807 1.00 82.81 324 GLU A C 1
ATOM 2544 O O . GLU A 1 324 ? -9.687 -18.395 21.280 1.00 82.81 324 GLU A O 1
ATOM 2549 N N . PRO A 1 325 ? -11.744 -18.989 20.556 1.00 86.38 325 PRO A N 1
ATOM 2550 C CA . PRO A 1 325 ? -12.370 -17.735 20.958 1.00 86.38 325 PRO A CA 1
ATOM 2551 C C . PRO A 1 325 ? -12.148 -17.464 22.447 1.00 86.38 325 PRO A C 1
ATOM 2553 O O . PRO A 1 325 ? -12.367 -18.329 23.299 1.00 86.38 325 PRO A O 1
ATOM 2556 N N . LEU A 1 326 ? -11.718 -16.249 22.775 1.00 91.81 326 LEU A N 1
ATOM 2557 C CA . LEU A 1 326 ? -11.472 -15.887 24.167 1.00 91.81 326 LEU A CA 1
ATOM 2558 C C . LEU A 1 326 ? -12.782 -15.652 24.926 1.00 91.81 326 LEU A C 1
ATOM 2560 O O . LEU A 1 326 ? -13.759 -15.143 24.379 1.00 91.81 326 LEU A O 1
ATOM 2564 N N . SER A 1 327 ? -12.776 -15.956 26.230 1.00 94.25 327 SER A N 1
ATOM 2565 C CA . SER A 1 327 ? -13.927 -15.695 27.102 1.00 94.25 327 SER A CA 1
ATOM 2566 C C . SER A 1 327 ? -14.356 -14.220 27.018 1.00 94.25 327 SER A C 1
ATOM 2568 O O . SER A 1 327 ? -13.490 -13.345 27.164 1.00 94.25 327 SER A O 1
ATOM 2570 N N . PRO A 1 328 ? -15.664 -13.922 26.872 1.00 94.62 328 PRO A N 1
ATOM 2571 C CA . PRO A 1 328 ? -16.184 -12.555 26.873 1.00 94.62 328 PRO A CA 1
ATOM 2572 C C . PRO A 1 328 ? -15.811 -11.748 28.121 1.00 94.62 328 PRO A C 1
ATOM 2574 O O . PRO A 1 328 ? -15.716 -10.527 28.030 1.00 94.62 328 PRO A O 1
ATOM 2577 N N . ASP A 1 329 ? -15.566 -12.409 29.259 1.00 97.06 329 ASP A N 1
ATOM 2578 C CA . ASP A 1 329 ? -15.167 -11.772 30.521 1.00 97.06 329 ASP A CA 1
ATOM 2579 C C . ASP A 1 329 ? -13.677 -11.416 30.597 1.00 97.06 329 ASP A C 1
ATOM 2581 O O . ASP A 1 329 ? -13.262 -10.692 31.507 1.00 97.06 329 ASP A O 1
ATOM 2585 N N . THR A 1 330 ? -12.869 -11.888 29.641 1.00 97.50 330 THR A N 1
ATOM 2586 C CA . THR A 1 330 ? -11.475 -11.457 29.488 1.00 97.50 330 THR A CA 1
ATOM 2587 C C . THR A 1 330 ? -11.444 -9.941 29.340 1.00 97.50 330 THR A C 1
ATOM 2589 O O . THR A 1 330 ? -12.255 -9.366 28.616 1.00 97.50 330 THR A O 1
ATOM 2592 N N . ARG A 1 331 ? -10.523 -9.267 30.029 1.00 98.25 331 ARG A N 1
ATOM 2593 C CA . ARG A 1 331 ? -10.432 -7.803 30.024 1.00 98.25 331 ARG A CA 1
ATOM 2594 C C . ARG A 1 331 ? -9.182 -7.318 29.320 1.00 98.25 331 ARG A C 1
ATOM 2596 O O . ARG A 1 331 ? -8.134 -7.955 29.411 1.00 98.25 331 ARG A O 1
ATOM 2603 N N . ILE A 1 332 ? -9.269 -6.143 28.709 1.00 98.38 332 ILE A N 1
ATOM 2604 C CA . ILE A 1 332 ? -8.096 -5.388 28.265 1.00 98.38 332 ILE A CA 1
ATOM 2605 C C . ILE A 1 332 ? -7.364 -4.886 29.516 1.00 98.38 332 ILE A C 1
ATOM 2607 O O . ILE A 1 332 ? -7.841 -3.983 30.195 1.00 98.38 332 ILE A O 1
ATOM 2611 N N . GLN A 1 333 ? -6.218 -5.474 29.855 1.00 98.12 333 GLN A N 1
ATOM 2612 C CA . GLN A 1 333 ? -5.398 -5.025 30.988 1.00 98.12 333 GLN A CA 1
ATOM 2613 C C . GLN A 1 333 ? -4.489 -3.856 30.621 1.00 98.12 333 GLN A C 1
ATOM 2615 O O . GLN A 1 333 ? -4.182 -3.018 31.464 1.00 98.12 333 GLN A O 1
ATOM 2620 N N . MET A 1 334 ? -4.027 -3.815 29.374 1.00 98.38 334 MET A N 1
ATOM 2621 C CA . MET A 1 334 ? -3.124 -2.785 28.880 1.00 98.38 334 MET A CA 1
ATOM 2622 C C . MET A 1 334 ? -3.389 -2.549 27.400 1.00 98.38 334 MET A C 1
ATOM 2624 O O . MET A 1 334 ? -3.597 -3.504 26.658 1.00 98.38 334 MET A O 1
ATOM 2628 N N . PHE A 1 335 ? -3.356 -1.286 26.991 1.00 98.19 335 PHE A N 1
ATOM 2629 C CA . PHE A 1 335 ? -3.376 -0.851 25.602 1.00 98.19 335 PHE A CA 1
ATOM 2630 C C . PHE A 1 335 ? -2.425 0.343 25.518 1.00 98.19 335 PHE A C 1
ATOM 2632 O O . PHE A 1 335 ? -2.729 1.389 26.084 1.00 98.19 335 PHE A O 1
ATOM 2639 N N . LYS A 1 336 ? -1.251 0.180 24.898 1.00 98.12 336 LYS A N 1
ATOM 2640 C CA . LYS A 1 336 ? -0.207 1.218 24.881 1.00 98.12 336 LYS A CA 1
ATOM 2641 C C . LYS A 1 336 ? 0.528 1.315 23.558 1.00 98.12 336 LYS A C 1
ATOM 2643 O O . LYS A 1 336 ? 0.761 0.306 22.892 1.00 98.12 336 LYS A O 1
ATOM 2648 N N . GLY A 1 337 ? 0.950 2.533 23.234 1.00 98.12 337 GLY A N 1
ATOM 2649 C CA . GLY A 1 337 ? 1.919 2.797 22.179 1.00 98.12 337 GLY A CA 1
ATOM 2650 C C . GLY A 1 337 ? 3.350 2.547 22.662 1.00 98.12 337 GLY A C 1
ATOM 2651 O O . GLY A 1 337 ? 3.657 2.701 23.844 1.00 98.12 337 GLY A O 1
ATOM 2652 N N . TYR A 1 338 ? 4.243 2.176 21.753 1.00 97.81 338 TYR A N 1
ATOM 2653 C CA . TYR A 1 338 ? 5.681 2.101 21.999 1.00 97.81 338 TYR A CA 1
ATOM 2654 C C . TYR A 1 338 ? 6.467 2.421 20.718 1.00 97.81 338 TYR A C 1
ATOM 2656 O O . TYR A 1 338 ? 5.964 2.180 19.620 1.00 97.81 338 TYR A O 1
ATOM 2664 N N . PRO A 1 339 ? 7.701 2.944 20.807 1.00 96.94 339 PRO A N 1
ATOM 2665 C CA . PRO A 1 339 ? 8.555 3.087 19.634 1.00 96.94 339 PRO A CA 1
ATOM 2666 C C . PRO A 1 339 ? 8.987 1.711 19.118 1.00 96.94 339 PRO A C 1
ATOM 2668 O O . PRO A 1 339 ? 9.542 0.909 19.871 1.00 96.94 339 PRO A O 1
ATOM 2671 N N . ALA A 1 340 ? 8.758 1.443 17.839 1.00 95.19 340 ALA A N 1
ATOM 2672 C CA . ALA A 1 340 ? 9.124 0.196 17.181 1.00 95.19 340 ALA A CA 1
ATOM 2673 C C . ALA A 1 340 ? 10.151 0.456 16.067 1.00 95.19 340 ALA A C 1
ATOM 2675 O O . ALA A 1 340 ? 10.028 1.456 15.361 1.00 95.19 340 ALA A O 1
ATOM 2676 N N . PRO A 1 341 ? 11.162 -0.409 15.889 1.00 92.75 341 PRO A N 1
ATOM 2677 C CA . PRO A 1 341 ? 12.165 -0.224 14.850 1.00 92.75 341 PRO A CA 1
ATOM 2678 C C . PRO A 1 341 ? 11.629 -0.601 13.464 1.00 92.75 341 PRO A C 1
ATOM 2680 O O . PRO A 1 341 ? 10.854 -1.547 13.308 1.00 92.75 341 PRO A O 1
ATOM 2683 N N . LEU A 1 342 ? 12.099 0.124 12.455 1.00 90.38 342 LEU A N 1
ATOM 2684 C CA . LEU A 1 342 ? 11.966 -0.208 11.039 1.00 90.38 342 LEU A CA 1
ATOM 2685 C C . LEU A 1 342 ? 13.270 -0.809 10.508 1.00 90.38 342 LEU A C 1
ATOM 2687 O O . LEU A 1 342 ? 14.320 -0.730 11.150 1.00 90.38 342 LEU A O 1
ATOM 2691 N N . ASN A 1 343 ? 13.223 -1.353 9.296 1.00 85.31 343 ASN A N 1
ATOM 2692 C CA . ASN A 1 343 ? 14.392 -1.919 8.620 1.00 85.31 343 ASN A CA 1
ATOM 2693 C C . ASN A 1 343 ? 15.544 -0.916 8.382 1.00 85.31 343 ASN A C 1
ATOM 2695 O O . ASN A 1 343 ? 16.694 -1.329 8.263 1.00 85.31 343 ASN A O 1
ATOM 2699 N N . THR A 1 344 ? 15.272 0.392 8.367 1.00 82.75 344 THR A N 1
ATOM 2700 C CA . THR A 1 344 ? 16.296 1.451 8.260 1.00 82.75 344 THR A CA 1
ATOM 2701 C C . THR A 1 344 ? 16.910 1.870 9.598 1.00 82.75 344 THR A C 1
ATOM 2703 O O . THR A 1 344 ? 17.804 2.713 9.622 1.00 82.75 344 THR A O 1
ATOM 2706 N N . GLY A 1 345 ? 16.431 1.320 10.718 1.00 85.00 345 GLY A N 1
ATOM 2707 C CA . GLY A 1 345 ? 16.787 1.767 12.068 1.00 85.00 345 GLY A CA 1
ATOM 2708 C C . GLY A 1 345 ? 16.007 2.997 12.548 1.00 85.00 345 GLY A C 1
ATOM 2709 O O . GLY A 1 345 ? 16.129 3.374 13.713 1.00 85.00 345 GLY A O 1
ATOM 2710 N N . ASP A 1 346 ? 15.177 3.599 11.689 1.00 87.19 346 ASP A N 1
ATOM 2711 C CA . ASP A 1 346 ? 14.220 4.625 12.103 1.00 87.19 346 ASP A CA 1
ATOM 2712 C C . ASP A 1 346 ? 13.144 4.026 13.021 1.00 87.19 346 ASP A C 1
ATOM 2714 O O . ASP A 1 346 ? 12.827 2.835 12.955 1.00 87.19 346 ASP A O 1
ATOM 2718 N N . LEU A 1 347 ? 12.560 4.867 13.875 1.00 92.38 347 LEU A N 1
ATOM 2719 C CA . LEU A 1 347 ? 11.474 4.470 14.766 1.00 92.38 347 LEU A CA 1
ATOM 2720 C C . LEU A 1 347 ? 10.112 4.839 14.171 1.00 92.38 347 LEU A C 1
ATOM 2722 O O . LEU A 1 347 ? 9.905 5.950 13.686 1.00 92.38 347 LEU A O 1
ATOM 2726 N N . THR A 1 348 ? 9.170 3.912 14.293 1.00 93.88 348 THR A N 1
ATOM 2727 C CA . THR A 1 348 ? 7.739 4.085 14.028 1.00 93.88 348 THR A CA 1
ATOM 2728 C C . THR A 1 348 ? 6.927 3.794 15.292 1.00 93.88 348 THR A C 1
ATOM 2730 O O . THR A 1 348 ? 7.482 3.496 16.351 1.00 93.88 348 THR A O 1
ATOM 2733 N N . LEU A 1 349 ? 5.601 3.853 15.189 1.00 96.69 349 LEU A N 1
ATOM 2734 C CA . LEU A 1 349 ? 4.697 3.439 16.251 1.00 96.69 349 LEU A CA 1
ATOM 2735 C C . LEU A 1 349 ? 4.428 1.926 16.204 1.00 96.69 349 LEU A C 1
ATOM 2737 O O . LEU A 1 349 ? 3.963 1.385 15.200 1.00 96.69 349 LEU A O 1
ATOM 2741 N N . GLY A 1 350 ? 4.661 1.268 17.334 1.00 97.94 350 GLY A N 1
ATOM 2742 C CA . GLY A 1 350 ? 4.026 0.012 17.704 1.00 97.94 350 GLY A CA 1
ATOM 2743 C C . GLY A 1 350 ? 2.890 0.246 18.700 1.00 97.94 350 GLY A C 1
ATOM 2744 O O . GLY A 1 350 ? 2.926 1.186 19.491 1.00 97.94 350 GLY A O 1
ATOM 2745 N N . VAL A 1 351 ? 1.884 -0.619 18.682 1.00 98.50 351 VAL A N 1
ATOM 2746 C CA . VAL A 1 351 ? 0.769 -0.660 19.629 1.00 98.50 351 VAL A CA 1
ATOM 2747 C C . VAL A 1 351 ? 0.667 -2.070 20.191 1.00 98.50 351 VAL A C 1
ATOM 2749 O O . VAL A 1 351 ? 0.705 -3.048 19.444 1.00 98.50 351 VAL A O 1
ATOM 2752 N N . ARG A 1 352 ? 0.551 -2.181 21.516 1.00 98.38 352 ARG A N 1
ATOM 2753 C CA . ARG A 1 352 ? 0.406 -3.451 22.230 1.00 98.38 352 ARG A CA 1
ATOM 2754 C C . ARG A 1 352 ? -0.863 -3.461 23.063 1.00 98.38 352 ARG A C 1
ATOM 2756 O O . ARG A 1 352 ? -1.122 -2.513 23.803 1.00 98.38 352 ARG A O 1
ATOM 2763 N N . ILE A 1 353 ? -1.592 -4.568 22.992 1.00 98.56 353 ILE A N 1
ATOM 2764 C CA . ILE A 1 353 ? -2.719 -4.878 23.868 1.00 98.56 353 ILE A CA 1
ATOM 2765 C C . ILE A 1 353 ? -2.363 -6.130 24.668 1.00 98.56 353 ILE A C 1
ATOM 2767 O O . ILE A 1 353 ? -1.999 -7.148 24.083 1.00 98.56 353 ILE A O 1
ATOM 2771 N N . ARG A 1 354 ? -2.470 -6.069 25.999 1.00 98.38 354 ARG A N 1
ATOM 2772 C CA . ARG A 1 354 ? -2.371 -7.245 26.878 1.00 98.38 354 ARG A CA 1
ATOM 2773 C C . ARG A 1 354 ? -3.722 -7.514 27.516 1.00 98.38 354 ARG A C 1
ATOM 2775 O O . ARG A 1 354 ? -4.348 -6.603 28.062 1.00 98.38 354 ARG A O 1
ATOM 2782 N N . LEU A 1 355 ? -4.151 -8.765 27.456 1.00 98.06 355 LEU A N 1
ATOM 2783 C CA . LEU A 1 355 ? -5.416 -9.236 28.002 1.00 98.06 355 LEU A CA 1
ATOM 2784 C C . LEU A 1 355 ? -5.239 -9.870 29.385 1.00 98.06 355 LEU A C 1
ATOM 2786 O O . LEU A 1 355 ? -4.141 -10.274 29.763 1.00 98.06 355 LEU A O 1
ATOM 2790 N N . SER A 1 356 ? -6.330 -9.986 30.145 1.00 97.94 356 SER A N 1
ATOM 2791 C CA . SER A 1 356 ? -6.306 -10.489 31.525 1.00 97.94 356 SER A CA 1
ATOM 2792 C C . SER A 1 356 ? -5.914 -11.948 31.694 1.00 97.94 356 SER A C 1
ATOM 2794 O O . SER A 1 356 ? -5.582 -12.362 32.799 1.00 97.94 356 SER A O 1
ATOM 2796 N N . ASN A 1 357 ? -5.932 -12.709 30.607 1.00 94.81 357 ASN A N 1
ATOM 2797 C CA . ASN A 1 357 ? -5.452 -14.084 30.538 1.00 94.81 357 ASN A CA 1
ATOM 2798 C C . ASN A 1 357 ? -3.979 -14.185 30.086 1.00 94.81 357 ASN A C 1
ATOM 2800 O O . ASN A 1 357 ? -3.490 -15.288 29.873 1.00 94.81 357 ASN A O 1
ATOM 2804 N N . GLY A 1 358 ? -3.280 -13.057 29.914 1.00 94.50 358 GLY A N 1
ATOM 2805 C CA . GLY A 1 358 ? -1.881 -13.005 29.487 1.00 94.50 358 GLY A CA 1
ATOM 2806 C C . GLY A 1 358 ? -1.660 -12.970 27.973 1.00 94.50 358 GLY A C 1
ATOM 2807 O O . GLY A 1 358 ? -0.517 -12.817 27.552 1.00 94.50 358 GLY A O 1
ATOM 2808 N N . PHE A 1 359 ? -2.714 -13.065 27.153 1.00 94.44 359 PHE A N 1
ATOM 2809 C CA . PHE A 1 359 ? -2.583 -12.981 25.696 1.00 94.44 359 PHE A CA 1
ATOM 2810 C C . PHE A 1 359 ? -2.126 -11.579 25.266 1.00 94.44 359 PHE A C 1
ATOM 2812 O O . PHE A 1 359 ? -2.613 -10.570 25.790 1.00 94.44 359 PHE A O 1
ATOM 2819 N N . GLU A 1 360 ? -1.206 -11.511 24.303 1.00 95.75 360 GLU A N 1
ATOM 2820 C CA . GLU A 1 360 ? -0.675 -10.255 23.772 1.00 95.75 360 GLU A CA 1
ATOM 2821 C C . GLU A 1 360 ? -0.952 -10.105 22.281 1.00 95.75 360 GLU A C 1
ATOM 2823 O O . GLU A 1 360 ? -0.697 -11.002 21.483 1.00 95.75 360 GLU A O 1
ATOM 2828 N N . ILE A 1 361 ? -1.419 -8.919 21.909 1.00 96.31 361 ILE A N 1
ATOM 2829 C CA . ILE A 1 361 ? -1.629 -8.502 20.528 1.00 96.31 361 ILE A CA 1
ATOM 2830 C C . ILE A 1 361 ? -0.678 -7.345 20.260 1.00 96.31 361 ILE A C 1
ATOM 2832 O O . ILE A 1 361 ? -0.606 -6.398 21.045 1.00 96.31 361 ILE A O 1
ATOM 2836 N N . ASN A 1 362 ? 0.042 -7.413 19.148 1.00 96.12 362 ASN A N 1
ATOM 2837 C CA . ASN A 1 362 ? 0.956 -6.365 18.711 1.00 96.12 362 ASN A CA 1
ATOM 2838 C C . ASN A 1 362 ? 0.534 -5.875 17.329 1.00 96.12 362 ASN A C 1
ATOM 2840 O O . ASN A 1 362 ? 0.020 -6.665 16.541 1.00 96.12 362 ASN A O 1
ATOM 2844 N N . ALA A 1 363 ? 0.771 -4.599 17.042 1.00 96.94 363 ALA A N 1
ATOM 2845 C CA . ALA A 1 363 ? 0.669 -4.008 15.715 1.00 96.94 363 ALA A CA 1
ATOM 2846 C C . ALA A 1 363 ? 1.772 -2.973 15.524 1.00 96.94 363 ALA A C 1
ATOM 2848 O O . ALA A 1 363 ? 1.941 -2.105 16.374 1.00 96.94 363 ALA A O 1
ATOM 2849 N N . VAL A 1 364 ? 2.514 -3.042 14.422 1.00 96.38 364 VAL A N 1
ATOM 2850 C CA . VAL A 1 364 ? 3.532 -2.041 14.076 1.00 96.38 364 VAL A CA 1
ATOM 2851 C C . VAL A 1 364 ? 3.264 -1.490 12.687 1.00 96.38 364 VAL A C 1
ATOM 2853 O O . VAL A 1 364 ? 3.256 -2.231 11.707 1.00 96.38 364 VAL A O 1
ATOM 2856 N N . VAL A 1 365 ? 3.085 -0.176 12.586 1.00 94.00 365 VAL A N 1
ATOM 2857 C CA . VAL A 1 365 ? 2.725 0.474 11.319 1.00 94.00 365 VAL A CA 1
ATOM 2858 C C . VAL A 1 365 ? 3.955 0.976 10.566 1.00 94.00 365 VAL A C 1
ATOM 2860 O O . VAL A 1 365 ? 4.912 1.426 11.201 1.00 94.00 365 VAL A O 1
ATOM 2863 N N . PRO A 1 366 ? 3.964 0.936 9.224 1.00 89.69 366 PRO A N 1
ATOM 2864 C CA . PRO A 1 366 ? 5.070 1.484 8.450 1.00 89.69 366 PRO A CA 1
ATOM 2865 C C . PRO A 1 366 ? 5.163 3.007 8.619 1.00 89.69 366 PRO A C 1
ATOM 2867 O O . PRO A 1 366 ? 4.158 3.690 8.846 1.00 89.69 366 PRO A O 1
ATOM 2870 N N . ALA A 1 367 ? 6.372 3.550 8.472 1.00 83.31 367 ALA A N 1
ATOM 2871 C CA . ALA A 1 367 ? 6.563 4.994 8.379 1.00 83.31 367 ALA A CA 1
ATOM 2872 C C . ALA A 1 367 ? 6.503 5.462 6.917 1.00 83.31 367 ALA A C 1
ATOM 2874 O O . ALA A 1 367 ? 6.339 4.682 5.980 1.00 83.31 367 ALA A O 1
ATOM 2875 N N . GLY A 1 368 ? 6.600 6.771 6.721 1.00 74.81 368 GLY A N 1
ATOM 2876 C CA . GLY A 1 368 ? 6.579 7.394 5.409 1.00 74.81 368 GLY A CA 1
ATOM 2877 C C . GLY A 1 368 ? 7.009 8.852 5.482 1.00 74.81 368 GLY A C 1
ATOM 2878 O O . GLY A 1 368 ? 7.089 9.442 6.557 1.00 74.81 368 GLY A O 1
ATOM 2879 N N . THR A 1 369 ? 7.291 9.443 4.329 1.00 60.88 369 THR A N 1
ATOM 2880 C CA . THR A 1 369 ? 7.507 10.887 4.190 1.00 60.88 369 THR A CA 1
ATOM 2881 C C . THR A 1 369 ? 6.241 11.517 3.622 1.00 60.88 369 THR A C 1
ATOM 2883 O O . THR A 1 369 ? 6.246 11.976 2.485 1.00 60.88 369 THR A O 1
ATOM 2886 N N . SER A 1 370 ? 5.147 11.471 4.382 1.00 66.12 370 SER A N 1
ATOM 2887 C CA . SER A 1 370 ? 3.925 12.186 4.008 1.00 66.12 370 SER A CA 1
ATOM 2888 C C . SER A 1 370 ? 4.159 13.689 4.160 1.00 66.12 370 SER A C 1
ATOM 2890 O O . SER A 1 370 ? 4.584 14.145 5.226 1.00 66.12 370 SER A O 1
ATOM 2892 N N . THR A 1 371 ? 3.912 14.462 3.102 1.00 54.16 371 THR A N 1
ATOM 2893 C CA . THR A 1 371 ? 4.004 15.933 3.120 1.00 54.16 371 THR A CA 1
ATOM 2894 C C . THR A 1 371 ? 2.721 16.596 3.621 1.00 54.16 371 THR A C 1
ATOM 2896 O O . THR A 1 371 ? 2.720 17.799 3.873 1.00 54.16 371 THR A O 1
ATOM 2899 N N . GLY A 1 372 ? 1.634 15.836 3.808 1.00 59.69 372 GLY A N 1
ATOM 2900 C CA . GLY A 1 372 ? 0.364 16.381 4.279 1.00 59.69 372 GLY A CA 1
ATOM 2901 C C . GLY A 1 372 ? -0.391 17.227 3.251 1.00 59.69 372 GLY A C 1
ATOM 2902 O O . GLY A 1 372 ? -1.270 17.984 3.656 1.00 59.69 372 GLY A O 1
ATOM 2903 N N . GLU A 1 373 ? -0.034 17.183 1.964 1.00 73.75 373 GLU A N 1
ATOM 2904 C CA . GLU A 1 373 ? -0.769 17.896 0.904 1.00 73.75 373 GLU A CA 1
ATOM 2905 C C . GLU A 1 373 ? -1.960 17.068 0.403 1.00 73.75 373 GLU A C 1
ATOM 2907 O O . GLU A 1 373 ? -3.081 17.567 0.363 1.00 73.75 373 GLU A O 1
ATOM 2912 N N . THR A 1 374 ? -1.732 15.790 0.095 1.00 79.12 374 THR A N 1
ATOM 2913 C CA . THR A 1 374 ? -2.756 14.832 -0.367 1.00 79.12 374 THR A CA 1
ATOM 2914 C C . THR A 1 374 ? -2.785 13.537 0.453 1.00 79.12 374 THR A C 1
ATOM 2916 O O . THR A 1 374 ? -3.755 12.786 0.385 1.00 79.12 374 THR A O 1
ATOM 2919 N N . GLU A 1 375 ? -1.744 13.276 1.245 1.00 87.50 375 GLU A N 1
ATOM 2920 C CA . GLU A 1 375 ? -1.598 12.117 2.132 1.00 87.50 375 GLU A CA 1
ATOM 2921 C C . GLU A 1 375 ? -1.842 12.533 3.593 1.00 87.50 375 GLU A C 1
ATOM 2923 O O . GLU A 1 375 ? -1.503 13.648 3.997 1.00 87.50 375 GLU A O 1
ATOM 2928 N N . ALA A 1 376 ? -2.383 11.633 4.414 1.00 92.12 376 ALA A N 1
ATOM 2929 C CA . ALA A 1 376 ? -2.514 11.844 5.848 1.00 92.12 376 ALA A CA 1
ATOM 2930 C C . ALA A 1 376 ? -1.148 12.064 6.528 1.00 92.12 376 ALA A C 1
ATOM 2932 O O . ALA A 1 376 ? -0.146 11.422 6.207 1.00 92.12 376 ALA A O 1
ATOM 2933 N N . CYS A 1 377 ? -1.091 12.992 7.480 1.00 93.06 377 CYS A N 1
ATOM 2934 C CA . CYS A 1 377 ? 0.119 13.378 8.190 1.00 93.06 377 CYS A CA 1
ATOM 2935 C C . CYS A 1 377 ? 0.553 12.302 9.186 1.00 93.06 377 CYS A C 1
ATOM 2937 O O . CYS A 1 377 ? -0.252 11.779 9.952 1.00 93.06 377 CYS A O 1
ATOM 2939 N N . LEU A 1 378 ? 1.855 12.033 9.251 1.00 92.06 378 LEU A N 1
ATOM 2940 C CA . LEU A 1 378 ? 2.451 11.289 10.358 1.00 92.06 378 LEU A CA 1
ATOM 2941 C C . LEU A 1 378 ? 2.963 12.277 11.405 1.00 92.06 378 LEU A C 1
ATOM 2943 O O . LEU A 1 378 ? 3.558 13.297 11.055 1.00 92.06 378 LEU A O 1
ATOM 2947 N N . VAL A 1 379 ? 2.778 11.956 12.684 1.00 93.56 379 VAL A N 1
ATOM 2948 C CA . VAL A 1 379 ? 3.371 12.725 13.790 1.00 93.56 379 VAL A CA 1
ATOM 2949 C C . VAL A 1 379 ? 4.646 12.038 14.290 1.00 93.56 379 VAL A C 1
ATOM 2951 O O . VAL A 1 379 ? 4.796 10.822 14.103 1.00 93.56 379 VAL A O 1
ATOM 2954 N N . PRO A 1 380 ? 5.582 12.770 14.929 1.00 94.31 380 PRO A N 1
ATOM 2955 C CA . PRO A 1 380 ? 6.764 12.166 15.537 1.00 94.31 380 PRO A CA 1
ATOM 2956 C C . PRO A 1 380 ? 6.397 10.994 16.454 1.00 94.31 380 PRO A C 1
ATOM 2958 O O . PRO A 1 380 ? 5.399 11.045 17.167 1.00 94.31 380 PRO A O 1
ATOM 2961 N N . VAL A 1 381 ? 7.220 9.941 16.479 1.00 94.69 381 VAL A N 1
ATOM 2962 C CA . VAL A 1 381 ? 6.909 8.702 17.221 1.00 94.69 381 VAL A CA 1
ATOM 2963 C C . VAL A 1 381 ? 6.596 8.942 18.702 1.00 94.69 381 VAL A C 1
ATOM 2965 O O . VAL A 1 381 ? 5.711 8.299 19.253 1.00 94.69 381 VAL A O 1
ATOM 2968 N N . VAL A 1 382 ? 7.278 9.892 19.345 1.00 96.12 382 VAL A N 1
ATOM 2969 C CA . VAL A 1 382 ? 7.040 10.239 20.755 1.00 96.12 382 VAL A CA 1
ATOM 2970 C C . VAL A 1 382 ? 5.648 10.842 20.949 1.00 96.12 382 VAL A C 1
ATOM 2972 O O . VAL A 1 382 ? 4.963 10.506 21.915 1.00 96.12 382 VAL A O 1
ATOM 2975 N N . ASP A 1 383 ? 5.212 11.688 20.016 1.00 97.00 383 ASP A N 1
ATOM 2976 C CA . ASP A 1 383 ? 3.867 12.256 20.029 1.00 97.00 383 ASP A CA 1
ATOM 2977 C C . ASP A 1 383 ? 2.827 11.179 19.722 1.00 97.00 383 ASP A C 1
ATOM 2979 O O . ASP A 1 383 ? 1.831 11.092 20.429 1.00 97.00 383 ASP A O 1
ATOM 2983 N N . ALA A 1 384 ? 3.096 10.292 18.760 1.00 97.25 384 ALA A N 1
ATOM 2984 C CA . ALA A 1 384 ? 2.212 9.173 18.444 1.00 97.25 384 ALA A CA 1
ATOM 2985 C C . ALA A 1 384 ? 1.988 8.255 19.659 1.00 97.25 384 ALA A C 1
ATOM 2987 O O . ALA A 1 384 ? 0.854 7.898 19.966 1.00 97.25 384 ALA A O 1
ATOM 2988 N N . VAL A 1 385 ? 3.051 7.918 20.402 1.00 98.25 385 VAL A N 1
ATOM 2989 C CA . VAL A 1 385 ? 2.959 7.122 21.640 1.00 98.25 385 VAL A CA 1
ATOM 2990 C C . VAL A 1 385 ? 2.090 7.823 22.685 1.00 98.25 385 VAL A C 1
ATOM 2992 O O . VAL A 1 385 ? 1.200 7.193 23.254 1.00 98.25 385 VAL A O 1
ATOM 2995 N N . ARG A 1 386 ? 2.298 9.129 22.902 1.00 98.06 386 ARG A N 1
ATOM 2996 C CA . ARG A 1 386 ? 1.477 9.927 23.827 1.00 98.06 386 ARG A CA 1
ATOM 2997 C C . ARG A 1 386 ? 0.012 9.976 23.386 1.00 98.06 386 ARG A C 1
ATOM 2999 O O . ARG A 1 386 ? -0.879 9.843 24.221 1.00 98.06 386 ARG A O 1
ATOM 3006 N N . ASN A 1 387 ? -0.232 10.134 22.088 1.00 98.12 387 ASN A N 1
ATOM 3007 C CA . ASN A 1 387 ? -1.576 10.194 21.523 1.00 98.12 387 ASN A CA 1
ATOM 3008 C C . ASN A 1 387 ? -2.310 8.851 21.686 1.00 98.12 387 ASN A C 1
ATOM 3010 O O . ASN A 1 387 ? -3.509 8.857 21.953 1.00 98.12 387 ASN A O 1
ATOM 3014 N N . VAL A 1 388 ? -1.616 7.703 21.607 1.00 98.38 388 VAL A N 1
ATOM 3015 C CA . VAL A 1 388 ? -2.223 6.399 21.940 1.00 98.38 388 VAL A CA 1
ATOM 3016 C C . VAL A 1 388 ? -2.702 6.375 23.389 1.00 98.38 388 VAL A C 1
ATOM 3018 O O . VAL A 1 388 ? -3.851 6.012 23.628 1.00 98.38 388 VAL A O 1
ATOM 3021 N N . ASP A 1 389 ? -1.865 6.781 24.348 1.00 96.12 389 ASP A N 1
ATOM 3022 C CA . ASP A 1 389 ? -2.242 6.791 25.769 1.00 96.12 389 ASP A CA 1
ATOM 3023 C C . ASP A 1 389 ? -3.450 7.712 26.031 1.00 96.12 389 ASP A C 1
ATOM 3025 O O . ASP A 1 389 ? -4.374 7.334 26.757 1.00 96.12 389 ASP A O 1
ATOM 3029 N N . GLN A 1 390 ? -3.480 8.888 25.392 1.00 96.00 390 GLN A N 1
ATOM 3030 C CA . GLN A 1 390 ? -4.612 9.815 25.458 1.00 96.00 390 GLN A CA 1
ATOM 3031 C C . GLN A 1 390 ? -5.901 9.169 24.926 1.00 96.00 390 GLN A C 1
ATOM 3033 O O . GLN A 1 390 ? -6.897 9.100 25.646 1.00 96.00 390 GLN A O 1
ATOM 3038 N N . LEU A 1 391 ? -5.876 8.646 23.696 1.00 97.25 391 LEU A N 1
ATOM 3039 C CA . LEU A 1 391 ? -7.052 8.064 23.041 1.00 97.25 391 LEU A CA 1
ATOM 3040 C C . LEU A 1 391 ? -7.575 6.834 23.785 1.00 97.25 391 LEU A C 1
ATOM 3042 O O . LEU A 1 391 ? -8.781 6.668 23.948 1.00 97.25 391 LEU A O 1
ATOM 3046 N N . VAL A 1 392 ? -6.682 5.978 24.281 1.00 94.75 392 VAL A N 1
ATOM 3047 C CA . VAL A 1 392 ? -7.047 4.804 25.087 1.00 94.75 392 VAL A CA 1
ATOM 3048 C C . VAL A 1 392 ? -7.786 5.212 26.362 1.00 94.75 392 VAL A C 1
ATOM 3050 O O . VAL A 1 392 ? -8.756 4.546 26.742 1.00 94.75 392 VAL A O 1
ATOM 3053 N N . SER A 1 393 ? -7.340 6.293 27.010 1.00 95.00 393 SER A N 1
ATOM 3054 C CA . SER A 1 393 ? -7.974 6.838 28.211 1.00 95.00 393 SER A CA 1
ATOM 3055 C C . SER A 1 393 ? -9.341 7.445 27.898 1.00 95.00 393 SER A C 1
ATOM 3057 O O . SER A 1 393 ? -10.323 7.101 28.550 1.00 95.00 393 SER A O 1
ATOM 3059 N N . GLU A 1 394 ? -9.431 8.310 26.886 1.00 93.69 394 GLU A N 1
ATOM 3060 C CA . GLU A 1 394 ? -10.681 8.973 26.485 1.00 93.69 394 GLU A CA 1
ATOM 3061 C C . GLU A 1 394 ? -11.754 7.969 26.038 1.00 93.69 394 GLU A C 1
ATOM 3063 O O . GLU A 1 394 ? -12.934 8.098 26.371 1.00 93.69 394 GLU A O 1
ATOM 3068 N N . LEU A 1 395 ? -11.342 6.914 25.335 1.00 93.44 395 LEU A N 1
ATOM 3069 C CA . LEU A 1 395 ? -12.230 5.855 24.861 1.00 93.44 395 LEU A CA 1
ATOM 3070 C C . LEU A 1 395 ? -12.499 4.768 25.912 1.00 93.44 395 LEU A C 1
ATOM 3072 O O . LEU A 1 395 ? -13.250 3.834 25.626 1.00 93.44 395 LEU A O 1
ATOM 3076 N N . HIS A 1 396 ? -11.924 4.893 27.115 1.00 95.38 396 HIS A N 1
ATOM 3077 C CA . HIS A 1 396 ? -12.098 3.971 28.242 1.00 95.38 396 HIS A CA 1
ATOM 3078 C C . HIS A 1 396 ? -11.839 2.499 27.865 1.00 95.38 396 HIS A C 1
ATOM 3080 O O . HIS A 1 396 ? -12.576 1.598 28.268 1.00 95.38 396 HIS A O 1
ATOM 3086 N N . LEU A 1 397 ? -10.800 2.243 27.059 1.00 95.31 397 LEU A N 1
ATOM 3087 C CA . LEU A 1 397 ? -10.532 0.900 26.525 1.00 95.31 397 LEU A CA 1
ATOM 3088 C C . LEU A 1 397 ? -9.934 -0.044 27.580 1.00 95.31 397 LEU A C 1
ATOM 3090 O O . LEU A 1 397 ? -10.236 -1.235 27.588 1.00 95.31 397 LEU A O 1
ATOM 3094 N N . VAL A 1 398 ? -9.096 0.461 28.490 1.00 97.56 398 VAL A N 1
ATOM 3095 C CA . VAL A 1 398 ? -8.505 -0.363 29.558 1.00 97.56 398 VAL A CA 1
ATOM 3096 C C . VAL A 1 398 ? -9.567 -0.721 30.600 1.00 97.56 398 VAL A C 1
ATOM 3098 O O . VAL A 1 398 ? -10.316 0.127 31.070 1.00 97.56 398 VAL A O 1
ATOM 3101 N N . GLY A 1 399 ? -9.622 -1.998 30.973 1.00 97.31 399 GLY A N 1
ATOM 3102 C CA . GLY A 1 399 ? -10.613 -2.571 31.885 1.00 97.31 399 GLY A CA 1
ATOM 3103 C C . GLY A 1 399 ? -11.873 -3.094 31.191 1.00 97.31 399 GLY A C 1
ATOM 3104 O O . GLY A 1 399 ? -12.608 -3.879 31.800 1.00 97.31 399 GLY A O 1
ATOM 3105 N N . MET A 1 400 ? -12.100 -2.730 29.924 1.00 97.44 400 MET A N 1
ATOM 3106 C CA . MET A 1 400 ? -13.229 -3.202 29.121 1.00 97.44 400 MET A CA 1
ATOM 3107 C C . MET A 1 400 ? -13.170 -4.724 28.946 1.00 97.44 400 MET A C 1
ATOM 3109 O O . MET A 1 400 ? -12.102 -5.289 28.690 1.00 97.44 400 MET A O 1
ATOM 3113 N N . ARG A 1 401 ? -14.315 -5.396 29.109 1.00 97.69 401 ARG A N 1
ATOM 3114 C CA . ARG A 1 401 ? -14.453 -6.825 28.798 1.00 97.69 401 ARG A CA 1
ATOM 3115 C C . ARG A 1 401 ? -14.533 -7.012 27.293 1.00 97.69 401 ARG A C 1
ATOM 3117 O O . ARG A 1 401 ? -15.179 -6.208 26.630 1.00 97.69 401 ARG A O 1
ATOM 3124 N N . LEU A 1 402 ? -13.970 -8.096 26.766 1.00 96.00 402 LEU A N 1
ATOM 3125 C CA . LEU A 1 402 ? -14.051 -8.413 25.338 1.00 96.00 402 LEU A CA 1
ATOM 3126 C C . LEU A 1 402 ? -15.502 -8.465 24.840 1.00 96.00 402 LEU A C 1
ATOM 3128 O O . LEU A 1 402 ? -15.778 -8.015 23.729 1.00 96.00 402 LEU A O 1
ATOM 3132 N N . GLY A 1 403 ? -16.443 -8.940 25.662 1.00 95.00 403 GLY A N 1
ATOM 3133 C CA . GLY A 1 403 ? -17.875 -8.931 25.342 1.00 95.00 403 GLY A CA 1
ATOM 3134 C C . GLY A 1 403 ? -18.459 -7.535 25.087 1.00 95.00 403 GLY A C 1
ATOM 3135 O O . GLY A 1 403 ? -19.357 -7.407 24.262 1.00 95.00 403 GLY A O 1
ATOM 3136 N N . ASP A 1 404 ? -17.896 -6.500 25.717 1.00 96.06 404 ASP A N 1
ATOM 3137 C CA . ASP A 1 404 ? -18.369 -5.109 25.653 1.00 96.06 404 ASP A CA 1
ATOM 3138 C C . ASP A 1 404 ? -17.595 -4.258 24.618 1.00 96.06 404 ASP A C 1
ATOM 3140 O O . ASP A 1 404 ? -17.931 -3.095 24.394 1.00 96.06 404 ASP A O 1
ATOM 3144 N N . VAL A 1 405 ? -16.549 -4.820 23.995 1.00 94.56 405 VAL A N 1
ATOM 3145 C CA . VAL A 1 405 ? -15.733 -4.150 22.967 1.00 94.56 405 VAL A CA 1
ATOM 3146 C C . VAL A 1 405 ? -16.604 -3.830 21.742 1.00 94.56 405 VAL A C 1
ATOM 3148 O O . VAL A 1 405 ? -17.164 -4.768 21.162 1.00 94.56 405 VAL A O 1
ATOM 3151 N N . PRO A 1 406 ? -16.737 -2.544 21.343 1.00 94.31 406 PRO A N 1
ATOM 3152 C CA . PRO A 1 406 ? -17.511 -2.167 20.165 1.00 94.31 406 PRO A CA 1
ATOM 3153 C C . PRO A 1 406 ? -16.864 -2.655 18.862 1.00 94.31 406 PRO A C 1
ATOM 3155 O O . PRO A 1 406 ? -15.723 -3.110 18.832 1.00 94.31 406 PRO A O 1
ATOM 3158 N N . ASP A 1 407 ? -17.606 -2.563 17.760 1.00 94.88 407 ASP A N 1
ATOM 3159 C CA . ASP A 1 407 ? -17.072 -2.933 16.452 1.00 94.88 407 ASP A CA 1
ATOM 3160 C C . ASP A 1 407 ? -16.032 -1.927 15.918 1.00 94.88 407 ASP A C 1
ATOM 3162 O O . ASP A 1 407 ? -15.889 -0.794 16.391 1.00 94.88 407 ASP A O 1
ATOM 3166 N N . GLN A 1 408 ? -15.303 -2.361 14.886 1.00 95.75 408 GLN A N 1
ATOM 3167 C CA . GLN A 1 408 ? -14.249 -1.583 14.232 1.00 95.75 408 GLN A CA 1
ATOM 3168 C C . GLN A 1 408 ? -14.752 -0.232 13.687 1.00 95.75 408 GLN A C 1
ATOM 3170 O O . GLN A 1 408 ? -14.013 0.756 13.716 1.00 95.75 408 GLN A O 1
ATOM 3175 N N . LEU A 1 409 ? -15.995 -0.172 13.189 1.00 96.19 409 LEU A N 1
ATOM 3176 C CA . LEU A 1 409 ? -16.595 1.048 12.637 1.00 96.19 409 LEU A CA 1
ATOM 3177 C C . LEU A 1 409 ? -16.816 2.086 13.734 1.00 96.19 409 LEU A C 1
ATOM 3179 O O . LEU A 1 409 ? -16.381 3.228 13.596 1.00 96.19 409 LEU A O 1
ATOM 3183 N N . THR A 1 410 ? -17.418 1.665 14.842 1.00 96.19 410 THR A N 1
ATOM 3184 C CA . THR A 1 410 ? -17.673 2.511 16.007 1.00 96.19 410 THR A CA 1
ATOM 3185 C C . THR A 1 410 ? -16.368 3.070 16.563 1.00 96.19 410 THR A C 1
ATOM 3187 O O . THR A 1 410 ? -16.285 4.265 16.846 1.00 96.19 410 THR A O 1
ATOM 3190 N N . LEU A 1 411 ? -15.324 2.239 16.689 1.00 97.25 411 LEU A N 1
ATOM 3191 C CA . LEU A 1 411 ? -14.004 2.722 17.095 1.00 97.25 411 LEU A CA 1
ATOM 3192 C C . LEU A 1 411 ? -13.458 3.754 16.101 1.00 97.25 411 LEU A C 1
ATOM 3194 O O . LEU A 1 411 ? -13.024 4.825 16.516 1.00 97.25 411 LEU A O 1
ATOM 3198 N N . THR A 1 412 ? -13.484 3.444 14.804 1.00 97.56 412 THR A N 1
ATOM 3199 C CA . THR A 1 412 ? -12.935 4.323 13.759 1.00 97.56 412 THR A CA 1
ATOM 3200 C C . THR A 1 412 ? -13.619 5.690 13.768 1.00 97.56 412 THR A C 1
ATOM 3202 O O . THR A 1 412 ? -12.941 6.713 13.753 1.00 97.56 412 THR A O 1
ATOM 3205 N N . GLN A 1 413 ? -14.950 5.727 13.875 1.00 96.81 413 GLN A N 1
ATOM 3206 C CA . GLN A 1 413 ? -15.707 6.978 13.957 1.00 96.81 413 GLN A CA 1
ATOM 3207 C C . GLN A 1 413 ? -15.355 7.787 15.208 1.00 96.81 413 GLN A C 1
ATOM 3209 O O . GLN A 1 413 ? -15.211 9.003 15.121 1.00 96.81 413 GLN A O 1
ATOM 3214 N N . ARG A 1 414 ? -15.160 7.132 16.361 1.00 97.19 414 ARG A N 1
ATOM 3215 C CA . ARG A 1 414 ? -14.730 7.818 17.588 1.00 97.19 414 ARG A CA 1
ATOM 3216 C C . ARG A 1 414 ? -13.326 8.405 17.455 1.00 97.19 414 ARG A C 1
ATOM 3218 O O . ARG A 1 414 ? -13.131 9.552 17.828 1.00 97.19 414 ARG A O 1
ATOM 3225 N N . LEU A 1 415 ? -12.379 7.661 16.880 1.00 98.06 415 LEU A N 1
ATOM 3226 C CA . LEU A 1 415 ? -11.017 8.152 16.640 1.00 98.06 415 LEU A CA 1
ATOM 3227 C C . LEU A 1 415 ? -11.004 9.376 15.712 1.00 98.06 415 LEU A C 1
ATOM 3229 O O . LEU A 1 415 ? -10.330 10.361 16.001 1.00 98.06 415 LEU A O 1
ATOM 3233 N N . LEU A 1 416 ? -11.772 9.332 14.620 1.00 97.94 416 LEU A N 1
ATOM 3234 C CA . LEU A 1 416 ? -11.896 10.458 13.690 1.00 97.94 416 LEU A CA 1
ATOM 3235 C C . LEU A 1 416 ? -12.633 11.649 14.322 1.00 97.94 416 LEU A C 1
ATOM 3237 O O . LEU A 1 416 ? -12.301 12.795 14.035 1.00 97.94 416 LEU A O 1
ATOM 3241 N N . ALA A 1 417 ? -13.597 11.406 15.214 1.00 97.31 417 ALA A N 1
ATOM 3242 C CA . ALA A 1 417 ? -14.261 12.476 15.954 1.00 97.31 417 ALA A CA 1
ATOM 3243 C C . ALA A 1 417 ? -13.285 13.175 16.911 1.00 97.31 417 ALA A C 1
ATOM 3245 O O . ALA A 1 417 ? -13.264 14.404 16.950 1.00 97.31 417 ALA A O 1
ATOM 3246 N N . THR A 1 418 ? -12.432 12.420 17.614 1.00 97.06 418 THR A N 1
ATOM 3247 C CA . THR A 1 418 ? -11.376 12.998 18.457 1.00 97.06 418 THR A CA 1
ATOM 3248 C C . THR A 1 418 ? -10.358 13.789 17.630 1.00 97.06 418 THR A C 1
ATOM 3250 O O . THR A 1 418 ? -9.964 14.875 18.047 1.00 97.06 418 THR A O 1
ATOM 3253 N N . GLU A 1 419 ? -9.979 13.316 16.434 1.00 97.50 419 GLU A N 1
ATOM 3254 C CA . GLU A 1 419 ? -9.122 14.081 15.507 1.00 97.50 419 GLU A CA 1
ATOM 3255 C C . GLU A 1 419 ? -9.731 15.453 15.187 1.00 97.50 419 GLU A C 1
ATOM 3257 O O . GLU A 1 419 ? -9.055 16.476 15.295 1.00 97.50 419 GLU A O 1
ATOM 3262 N N . LEU A 1 420 ? -11.025 15.498 14.853 1.00 97.69 420 LEU A N 1
ATOM 3263 C CA . LEU A 1 420 ? -11.715 16.757 14.570 1.00 97.69 420 LEU A CA 1
ATOM 3264 C C . LEU A 1 420 ? -11.852 17.658 15.800 1.00 97.69 420 LEU A C 1
ATOM 3266 O O . LEU A 1 420 ? -11.721 18.879 15.692 1.00 97.69 420 LEU A O 1
ATOM 3270 N N . GLN A 1 421 ? -12.122 17.082 16.969 1.00 96.19 421 GLN A N 1
ATOM 3271 C CA . GLN A 1 421 ? -12.194 17.836 18.221 1.00 96.19 421 GLN A CA 1
ATOM 3272 C C . GLN A 1 421 ? -10.849 18.487 18.541 1.00 96.19 421 GLN A C 1
ATOM 3274 O O . GLN A 1 421 ? -10.812 19.674 18.869 1.00 96.19 421 GLN A O 1
ATOM 3279 N N . GLU A 1 422 ? -9.748 17.756 18.372 1.00 95.62 422 GLU A N 1
ATOM 3280 C CA . GLU A 1 422 ? -8.402 18.279 18.586 1.00 95.62 422 GLU A CA 1
ATOM 3281 C C . GLU A 1 422 ? -8.048 19.358 17.557 1.00 95.62 422 GLU A C 1
ATOM 3283 O O . GLU A 1 422 ? -7.596 20.441 17.937 1.00 95.62 422 GLU A O 1
ATOM 3288 N N . ALA A 1 423 ? -8.350 19.129 16.275 1.00 96.44 423 ALA A N 1
ATOM 3289 C CA . ALA A 1 423 ? -8.170 20.120 15.216 1.00 96.44 423 ALA A CA 1
ATOM 3290 C C . ALA A 1 423 ? -8.969 21.406 15.484 1.00 96.44 423 ALA A C 1
ATOM 3292 O O . ALA A 1 423 ? -8.472 22.513 15.249 1.00 96.44 423 ALA A O 1
ATOM 3293 N N . SER A 1 424 ? -10.184 21.289 16.028 1.00 97.19 424 SER A N 1
ATOM 3294 C CA . SER A 1 424 ? -10.972 22.448 16.447 1.00 97.19 424 SER A CA 1
ATOM 3295 C C . SER A 1 424 ? -10.381 23.141 17.674 1.00 97.19 424 SER A C 1
ATOM 3297 O O . SER A 1 424 ? -10.297 24.370 17.699 1.00 97.19 424 SER A O 1
ATOM 3299 N N . ARG A 1 425 ? -9.910 22.376 18.667 1.00 95.19 425 ARG A N 1
ATOM 3300 C CA . ARG A 1 425 ? -9.294 22.894 19.899 1.00 95.19 425 ARG A CA 1
ATOM 3301 C C . ARG A 1 425 ? -8.062 23.751 19.612 1.00 95.19 425 ARG A C 1
ATOM 3303 O O . ARG A 1 425 ? -7.871 24.774 20.266 1.00 95.19 425 ARG A O 1
ATOM 3310 N N . ILE A 1 426 ? -7.243 23.355 18.638 1.00 94.56 426 ILE A N 1
ATOM 3311 C CA . ILE A 1 426 ? -6.044 24.105 18.227 1.00 94.56 426 ILE A CA 1
ATOM 3312 C C . ILE A 1 426 ? -6.320 25.152 17.135 1.00 94.56 426 ILE A C 1
ATOM 3314 O O . ILE A 1 426 ? -5.390 25.795 16.652 1.00 94.56 426 ILE A O 1
ATOM 3318 N N . GLY A 1 427 ? -7.584 25.336 16.741 1.00 94.62 427 GLY A N 1
ATOM 3319 C CA . GLY A 1 427 ? -8.010 26.377 15.807 1.00 94.62 427 GLY A CA 1
ATOM 3320 C C . GLY A 1 427 ? -7.713 26.107 14.328 1.00 94.62 427 GLY A C 1
ATOM 3321 O O . GLY A 1 427 ? -7.774 27.045 13.535 1.00 94.62 427 GLY A O 1
ATOM 3322 N N . GLN A 1 428 ? -7.411 24.864 13.931 1.00 93.81 428 GLN A N 1
ATOM 3323 C CA . GLN A 1 428 ? -7.254 24.500 12.512 1.00 93.81 428 GLN A CA 1
ATOM 3324 C C . GLN A 1 428 ? -8.599 24.493 11.767 1.00 93.81 428 GLN A C 1
ATOM 3326 O O . GLN A 1 428 ? -8.661 24.843 10.587 1.00 93.81 428 GLN A O 1
ATOM 3331 N N . ILE A 1 429 ? -9.676 24.131 12.465 1.00 96.88 429 ILE A N 1
ATOM 3332 C CA . ILE A 1 429 ? -11.049 24.094 11.947 1.00 96.88 429 ILE A CA 1
ATOM 3333 C C . ILE A 1 429 ? -12.041 24.672 12.962 1.00 96.88 429 ILE A C 1
ATOM 3335 O O . ILE A 1 429 ? -11.737 24.828 14.147 1.00 96.88 429 ILE A O 1
ATOM 3339 N N . LYS A 1 430 ? -13.257 24.957 12.506 1.00 96.25 430 LYS A N 1
ATOM 3340 C CA . LYS A 1 430 ? -14.405 25.329 13.338 1.00 96.25 430 LYS A CA 1
ATOM 3341 C C . LYS A 1 430 ? -15.576 24.376 13.063 1.00 96.25 430 LYS A C 1
ATOM 3343 O O . LYS A 1 430 ? -15.710 23.928 11.931 1.00 96.25 430 LYS A O 1
ATOM 3348 N N . PRO A 1 431 ? -16.456 24.065 14.031 1.00 94.44 431 PRO A N 1
ATOM 3349 C CA . PRO A 1 431 ? -17.566 23.128 13.795 1.00 94.44 431 PRO A CA 1
ATOM 3350 C C . PRO A 1 431 ? -18.585 23.576 12.741 1.00 94.44 431 PRO A C 1
ATOM 3352 O O . PRO A 1 431 ? -19.327 22.748 12.206 1.00 94.44 431 PRO A O 1
ATOM 3355 N N . ASP A 1 432 ? -18.658 24.881 12.486 1.00 94.19 432 ASP A N 1
ATOM 3356 C CA . ASP A 1 432 ? -19.483 25.513 11.459 1.00 94.19 432 ASP A CA 1
ATOM 3357 C C . ASP A 1 432 ? -18.797 25.569 10.083 1.00 94.19 432 ASP A C 1
ATOM 3359 O O . ASP A 1 432 ? -19.420 26.009 9.116 1.00 94.19 432 ASP A O 1
ATOM 3363 N N . ASP A 1 433 ? -17.553 25.085 9.961 1.00 96.56 433 ASP A N 1
ATOM 3364 C CA . ASP A 1 433 ? -16.916 24.874 8.662 1.00 96.56 433 ASP A CA 1
ATOM 3365 C C . ASP A 1 433 ? -17.742 23.908 7.787 1.00 96.56 433 ASP A C 1
ATOM 3367 O O . ASP A 1 433 ? -18.550 23.095 8.259 1.00 96.56 433 ASP A O 1
ATOM 3371 N N . SER A 1 434 ? -17.528 23.994 6.470 1.00 95.31 434 SER A N 1
ATOM 3372 C CA . SER A 1 434 ? -18.204 23.129 5.504 1.00 95.31 434 SER A CA 1
ATOM 3373 C C . SER A 1 434 ? -17.882 21.651 5.746 1.00 95.31 434 SER A C 1
ATOM 3375 O O . SER A 1 434 ? -16.775 21.299 6.155 1.00 95.31 434 SER A O 1
ATOM 3377 N N . VAL A 1 435 ? -18.833 20.766 5.425 1.00 94.38 435 VAL A N 1
ATOM 3378 C CA . VAL A 1 435 ? -18.660 19.305 5.546 1.00 94.38 435 VAL A CA 1
ATOM 3379 C C . VAL A 1 435 ? -17.396 18.836 4.825 1.00 94.38 435 VAL A C 1
ATOM 3381 O O . VAL A 1 435 ? -16.624 18.083 5.401 1.00 94.38 435 VAL A O 1
ATOM 3384 N N . GLY A 1 436 ? -17.128 19.351 3.620 1.00 94.38 436 GLY A N 1
ATOM 3385 C CA . GLY A 1 436 ? -15.919 19.007 2.868 1.00 94.38 436 GLY A CA 1
ATOM 3386 C C . GLY A 1 436 ? -14.619 19.393 3.581 1.00 94.38 436 GLY A C 1
ATOM 3387 O O . GLY A 1 436 ? -13.676 18.610 3.579 1.00 94.38 436 GLY A O 1
ATOM 3388 N N . LYS A 1 437 ? -14.574 20.556 4.247 1.00 95.25 437 LYS A N 1
ATOM 3389 C CA . LYS A 1 437 ? -13.395 20.988 5.017 1.00 95.25 437 LYS A CA 1
ATOM 3390 C C . LYS A 1 437 ? -13.200 20.143 6.279 1.00 95.25 437 LYS A C 1
ATOM 3392 O O . LYS A 1 437 ? -12.072 19.812 6.630 1.00 95.25 437 LYS A O 1
ATOM 3397 N N . LEU A 1 438 ? -14.292 19.776 6.950 1.00 96.88 438 LEU A N 1
ATOM 3398 C CA . LEU A 1 438 ? -14.247 18.890 8.115 1.00 96.88 438 LEU A CA 1
ATOM 3399 C C . LEU A 1 438 ? -13.838 17.464 7.722 1.00 96.88 438 LEU A C 1
ATOM 3401 O O . LEU A 1 438 ? -12.991 16.871 8.380 1.00 96.88 438 LEU A O 1
ATOM 3405 N N . GLN A 1 439 ? -14.372 16.935 6.621 1.00 95.94 439 GLN A N 1
ATOM 3406 C CA . GLN A 1 439 ? -13.957 15.651 6.057 1.00 95.94 439 GLN A CA 1
ATOM 3407 C C . GLN A 1 439 ? -12.460 15.655 5.723 1.00 95.94 439 GLN A C 1
ATOM 3409 O O . GLN A 1 439 ? -11.736 14.762 6.154 1.00 95.94 439 GLN A O 1
ATOM 3414 N N . GLU A 1 440 ? -11.979 16.675 5.010 1.00 95.19 440 GLU A N 1
ATOM 3415 C CA . GLU A 1 440 ? -10.560 16.806 4.673 1.00 95.19 440 GLU A CA 1
ATOM 3416 C C . GLU A 1 440 ? -9.674 16.845 5.929 1.00 95.19 440 GLU A C 1
ATOM 3418 O O . GLU A 1 440 ? -8.644 16.175 5.977 1.00 95.19 440 GLU A O 1
ATOM 3423 N N . ALA A 1 441 ? -10.087 17.557 6.980 1.00 95.50 441 ALA A N 1
ATOM 3424 C CA . ALA A 1 441 ? -9.357 17.568 8.246 1.00 95.50 441 ALA A CA 1
ATOM 3425 C C . ALA A 1 441 ? -9.273 16.168 8.892 1.00 95.50 441 ALA A C 1
ATOM 3427 O O . ALA A 1 441 ? -8.195 15.773 9.341 1.00 95.50 441 ALA A O 1
ATOM 3428 N N . ALA A 1 442 ? -10.368 15.396 8.885 1.00 96.50 442 ALA A N 1
ATOM 3429 C CA . ALA A 1 442 ? -10.391 14.023 9.404 1.00 96.50 442 ALA A CA 1
ATOM 3430 C C . ALA A 1 442 ? -9.516 13.061 8.576 1.00 96.50 442 ALA A C 1
ATOM 3432 O O . ALA A 1 442 ? -8.844 12.184 9.125 1.00 96.50 442 ALA A O 1
ATOM 3433 N N . GLU A 1 443 ? -9.508 13.217 7.252 1.00 95.69 443 GLU A N 1
ATOM 3434 C CA . GLU A 1 443 ? -8.697 12.405 6.340 1.00 95.69 443 GLU A CA 1
ATOM 3435 C C . GLU A 1 443 ? -7.200 12.688 6.516 1.00 95.69 443 GLU A C 1
ATOM 3437 O O . GLU A 1 443 ? -6.402 11.752 6.544 1.00 95.69 443 GLU A O 1
ATOM 3442 N N . LEU A 1 444 ? -6.822 13.960 6.690 1.00 95.25 444 LEU A N 1
ATOM 3443 C CA . LEU A 1 444 ? -5.425 14.395 6.745 1.00 95.25 444 LEU A CA 1
ATOM 3444 C C . LEU A 1 444 ? -4.741 14.159 8.094 1.00 95.25 444 LEU A C 1
ATOM 3446 O O . LEU A 1 444 ? -3.513 14.161 8.139 1.00 95.25 444 LEU A O 1
ATOM 3450 N N . LYS A 1 445 ? -5.491 13.951 9.181 1.00 95.19 445 LYS A N 1
ATOM 3451 C CA . LYS A 1 445 ? -4.965 13.499 10.487 1.00 95.19 445 LYS A CA 1
ATOM 3452 C C . LYS A 1 445 ? -3.800 14.355 11.003 1.00 95.19 445 LYS A C 1
ATOM 3454 O O . LYS A 1 445 ? -2.784 13.836 11.473 1.00 95.19 445 LYS A O 1
ATOM 3459 N N . ARG A 1 446 ? -3.914 15.678 10.848 1.00 94.31 446 ARG A N 1
ATOM 3460 C CA . ARG A 1 446 ? -2.843 16.644 11.151 1.00 94.31 446 ARG A CA 1
ATOM 3461 C C . ARG A 1 446 ? -2.556 16.768 12.648 1.00 94.31 446 ARG A C 1
ATOM 3463 O O . ARG A 1 446 ? -1.491 17.271 13.001 1.00 94.31 446 ARG A O 1
ATOM 3470 N N . CYS A 1 447 ? -3.477 16.339 13.508 1.00 95.06 447 CYS A N 1
ATOM 3471 C CA . CYS A 1 447 ? -3.364 16.480 14.953 1.00 95.06 447 CYS A CA 1
ATOM 3472 C C . CYS A 1 447 ? -2.834 15.209 15.616 1.00 95.06 447 CYS A C 1
ATOM 3474 O O . CYS A 1 447 ? -1.768 15.227 16.235 1.00 95.06 447 CYS A O 1
ATOM 3476 N N . LEU A 1 448 ? -3.560 14.099 15.490 1.00 96.56 448 LEU A N 1
ATOM 3477 C CA . LEU A 1 448 ? -3.227 12.851 16.173 1.00 96.56 448 LEU A CA 1
ATOM 3478 C C . LEU A 1 448 ? -2.242 11.995 15.373 1.00 96.56 448 LEU A C 1
ATOM 3480 O O . LEU A 1 448 ? -1.499 11.213 15.971 1.00 96.56 448 LEU A O 1
ATOM 3484 N N . GLY A 1 449 ? -2.202 12.166 14.051 1.00 95.44 449 GLY A N 1
ATOM 3485 C CA . GLY A 1 449 ? -1.321 11.451 13.135 1.00 95.44 449 GLY A CA 1
ATOM 3486 C C . GLY A 1 449 ? -1.882 10.122 12.632 1.00 95.44 449 GLY A C 1
ATOM 3487 O O . GLY A 1 449 ? -2.446 9.318 13.378 1.00 95.44 449 GLY A O 1
ATOM 3488 N N . ALA A 1 450 ? -1.657 9.849 11.350 1.00 95.56 450 ALA A N 1
ATOM 3489 C CA . ALA A 1 450 ? -2.056 8.619 10.678 1.00 95.56 450 ALA A CA 1
ATOM 3490 C C . ALA A 1 450 ? -1.374 7.372 11.253 1.00 95.56 450 ALA A C 1
ATOM 3492 O O . ALA A 1 450 ? -2.002 6.322 11.322 1.00 95.56 450 ALA A O 1
ATOM 3493 N N . ASN A 1 451 ? -0.131 7.473 11.736 1.00 95.44 451 ASN A N 1
ATOM 3494 C CA . ASN A 1 451 ? 0.529 6.380 12.455 1.00 95.44 451 ASN A CA 1
ATOM 3495 C C . ASN A 1 451 ? -0.215 6.008 13.743 1.00 95.44 451 ASN A C 1
ATOM 3497 O O . ASN A 1 451 ? -0.384 4.820 14.008 1.00 95.44 451 ASN A O 1
ATOM 3501 N N . THR A 1 452 ? -0.696 6.991 14.509 1.00 97.81 452 THR A N 1
ATOM 3502 C CA . THR A 1 452 ? -1.474 6.766 15.738 1.00 97.81 452 THR A CA 1
ATOM 3503 C C . THR A 1 452 ? -2.779 6.040 15.443 1.00 97.81 452 THR A C 1
ATOM 3505 O O . THR A 1 452 ? -3.031 4.964 15.990 1.00 97.81 452 THR A O 1
ATOM 3508 N N . LEU A 1 453 ? -3.598 6.604 14.552 1.00 98.25 453 LEU A N 1
ATOM 3509 C CA . LEU A 1 453 ? -4.913 6.051 14.229 1.00 98.25 453 LEU A CA 1
ATOM 3510 C C . LEU A 1 453 ? -4.793 4.682 13.546 1.00 98.25 453 LEU A C 1
ATOM 3512 O O . LEU A 1 453 ? -5.541 3.756 13.876 1.00 98.25 453 LEU A O 1
ATOM 3516 N N . LEU A 1 454 ? -3.808 4.501 12.662 1.00 97.81 454 LEU A N 1
ATOM 3517 C CA . LEU A 1 454 ? -3.594 3.221 12.001 1.00 97.81 454 LEU A CA 1
ATOM 3518 C C . LEU A 1 454 ? -3.114 2.171 13.003 1.00 97.81 454 LEU A C 1
ATOM 3520 O O . LEU A 1 454 ? -3.637 1.062 13.012 1.00 97.81 454 LEU A O 1
ATOM 3524 N N . GLY A 1 455 ? -2.177 2.521 13.890 1.00 97.88 455 GLY A N 1
ATOM 3525 C CA . GLY A 1 455 ? -1.665 1.602 14.908 1.00 97.88 455 GLY A CA 1
ATOM 3526 C C . GLY A 1 455 ? -2.771 1.090 15.829 1.00 97.88 455 GLY A C 1
ATOM 3527 O O . GLY A 1 455 ? -2.862 -0.114 16.075 1.00 97.88 455 GLY A O 1
ATOM 3528 N N . ILE A 1 456 ? -3.655 1.987 16.278 1.00 98.56 456 ILE A N 1
ATOM 3529 C CA . ILE A 1 456 ? -4.820 1.626 17.093 1.00 98.56 456 ILE A CA 1
ATOM 3530 C C . ILE A 1 456 ? -5.780 0.738 16.296 1.00 98.56 456 ILE A C 1
ATOM 3532 O O . ILE A 1 456 ? -6.176 -0.314 16.792 1.00 98.56 456 ILE A O 1
ATOM 3536 N N . THR A 1 457 ? -6.146 1.121 15.069 1.00 98.50 457 THR A N 1
ATOM 3537 C CA . THR A 1 457 ? -7.139 0.366 14.283 1.00 98.50 457 THR A CA 1
ATOM 3538 C C . THR A 1 457 ? -6.646 -1.019 13.863 1.00 98.50 457 THR A C 1
ATOM 3540 O O . THR A 1 457 ? -7.444 -1.956 13.870 1.00 98.50 457 THR A O 1
ATOM 3543 N N . VAL A 1 458 ? -5.351 -1.198 13.582 1.00 98.50 458 VAL A N 1
ATOM 3544 C CA . VAL A 1 458 ? -4.757 -2.519 13.304 1.00 98.50 458 VAL A CA 1
ATOM 3545 C C . VAL A 1 458 ? -4.746 -3.389 14.561 1.00 98.50 458 VAL A C 1
ATOM 3547 O O . VAL A 1 458 ? -5.225 -4.525 14.526 1.00 98.50 458 VAL A O 1
ATOM 3550 N N . ALA A 1 459 ? -4.266 -2.860 15.693 1.00 98.38 459 ALA A N 1
ATOM 3551 C CA . ALA A 1 459 ? -4.266 -3.596 16.959 1.00 98.38 459 ALA A CA 1
ATOM 3552 C C . ALA A 1 459 ? -5.687 -3.995 17.385 1.00 98.38 459 ALA A C 1
ATOM 3554 O O . ALA A 1 459 ? -5.908 -5.104 17.872 1.00 98.38 459 ALA A O 1
ATOM 3555 N N . TYR A 1 460 ? -6.662 -3.115 17.162 1.00 98.12 460 TYR A N 1
ATOM 3556 C CA . TYR A 1 460 ? -8.055 -3.368 17.501 1.00 98.12 460 TYR A CA 1
ATOM 3557 C C . TYR A 1 460 ? -8.731 -4.378 16.574 1.00 98.12 460 TYR A C 1
ATOM 3559 O O . TYR A 1 460 ? -9.462 -5.243 17.048 1.00 98.12 460 TYR A O 1
ATOM 3567 N N . ASN A 1 461 ? -8.433 -4.353 15.273 1.00 98.00 461 ASN A N 1
ATOM 3568 C CA . ASN A 1 461 ? -8.913 -5.388 14.361 1.00 98.00 461 ASN A CA 1
ATOM 3569 C C . ASN A 1 461 ? -8.404 -6.775 14.787 1.00 98.00 461 ASN A C 1
ATOM 3571 O O . ASN A 1 461 ? -9.159 -7.744 14.805 1.00 98.00 461 ASN A O 1
ATOM 3575 N N . ARG A 1 462 ? -7.135 -6.866 15.207 1.00 97.19 462 ARG A N 1
ATOM 3576 C CA . ARG A 1 462 ? -6.561 -8.100 15.766 1.00 97.19 462 ARG A CA 1
ATOM 3577 C C . ARG A 1 462 ? -7.211 -8.494 17.094 1.00 97.19 462 ARG A C 1
ATOM 3579 O O . ARG A 1 462 ? -7.415 -9.678 17.327 1.00 97.19 462 ARG A O 1
ATOM 3586 N N . LEU A 1 463 ? -7.590 -7.532 17.938 1.00 97.06 463 LEU A N 1
ATOM 3587 C CA . LEU A 1 463 ? -8.358 -7.787 19.163 1.00 97.06 463 LEU A CA 1
ATOM 3588 C C . LEU A 1 463 ? -9.732 -8.405 18.873 1.00 97.06 463 LEU A C 1
ATOM 3590 O O . LEU A 1 463 ? -10.095 -9.383 19.524 1.00 97.06 463 LEU A O 1
ATOM 3594 N N . ILE A 1 464 ? -10.473 -7.863 17.902 1.00 95.94 464 ILE A N 1
ATOM 3595 C CA . ILE A 1 464 ? -11.767 -8.414 17.466 1.00 95.94 464 ILE A CA 1
ATOM 3596 C C . ILE A 1 464 ? -11.574 -9.829 16.908 1.00 95.94 464 ILE A C 1
ATOM 3598 O O . ILE A 1 464 ? -12.289 -10.751 17.291 1.00 95.94 464 ILE A O 1
ATOM 3602 N N . ALA A 1 465 ? -10.557 -10.024 16.069 1.00 94.56 465 ALA A N 1
ATOM 3603 C CA . ALA A 1 465 ? -10.229 -11.328 15.507 1.00 94.56 465 ALA A CA 1
ATOM 3604 C C . ALA A 1 465 ? -9.934 -12.373 16.597 1.00 94.56 465 ALA A C 1
ATOM 3606 O O . ALA A 1 465 ? -10.499 -13.466 16.576 1.00 94.56 465 ALA A O 1
ATOM 3607 N N . VAL A 1 466 ? -9.122 -12.001 17.596 1.00 92.38 466 VAL A N 1
ATOM 3608 C CA . VAL A 1 466 ? -8.775 -12.843 18.751 1.00 92.38 466 VAL A CA 1
ATOM 3609 C C . VAL A 1 466 ? -9.983 -13.165 19.625 1.00 92.38 466 VAL A C 1
ATOM 3611 O O . VAL A 1 466 ? -10.171 -14.315 20.021 1.00 92.38 466 VAL A O 1
ATOM 3614 N N . LYS A 1 467 ? -10.843 -12.176 19.888 1.00 92.44 467 LYS A N 1
ATOM 3615 C CA . LYS A 1 467 ? -12.117 -12.376 20.592 1.00 92.44 467 LYS A CA 1
ATOM 3616 C C . LYS A 1 467 ? -12.972 -13.451 19.912 1.00 92.44 467 LYS A C 1
ATOM 3618 O O . LYS A 1 467 ? -13.611 -14.236 20.603 1.00 92.44 467 LYS A O 1
ATOM 3623 N N . GLU A 1 468 ? -12.974 -13.488 18.585 1.00 90.62 468 GLU A N 1
ATOM 3624 C CA . GLU A 1 468 ? -13.863 -14.343 17.793 1.00 90.62 468 GLU A CA 1
ATOM 3625 C C . GLU A 1 468 ? -13.216 -15.647 17.303 1.00 90.62 468 GLU A C 1
ATOM 3627 O O . GLU A 1 468 ? -13.886 -16.447 16.657 1.00 90.62 468 GLU A O 1
ATOM 3632 N N . GLY A 1 469 ? -11.941 -15.901 17.616 1.00 90.19 469 GLY A N 1
ATOM 3633 C CA . GLY A 1 469 ? -11.274 -17.140 17.200 1.00 90.19 469 GLY A CA 1
ATOM 3634 C C . GLY A 1 469 ? -10.963 -17.215 15.703 1.00 90.19 469 GLY A C 1
ATOM 3635 O O . GLY A 1 469 ? -10.903 -18.312 15.151 1.00 90.19 469 GLY A O 1
ATOM 3636 N N . LYS A 1 470 ? -10.811 -16.072 15.018 1.00 89.88 470 LYS A N 1
ATOM 3637 C CA . LYS A 1 470 ? -10.687 -16.018 13.552 1.00 89.88 470 LYS A CA 1
ATOM 3638 C C . LYS A 1 470 ? -9.467 -15.225 13.070 1.00 89.88 470 LYS A C 1
ATOM 3640 O O . LYS A 1 470 ? -8.920 -14.423 13.825 1.00 89.88 470 LYS A O 1
ATOM 3645 N N . PRO A 1 471 ? -9.043 -15.390 11.803 1.00 92.81 471 PRO A N 1
ATOM 3646 C CA . PRO A 1 471 ? -7.975 -14.579 11.228 1.00 92.81 471 PRO A CA 1
ATOM 3647 C C . PRO A 1 471 ? -8.313 -13.083 11.186 1.00 92.81 471 PRO A C 1
ATOM 3649 O O . PRO A 1 471 ? -9.445 -12.680 10.908 1.00 92.81 471 PRO A O 1
ATOM 3652 N N . SER A 1 472 ? -7.307 -12.236 11.398 1.00 94.31 472 SER A N 1
ATOM 3653 C CA . SER A 1 472 ? -7.460 -10.774 11.410 1.00 94.31 472 SER A CA 1
ATOM 3654 C C . SER A 1 472 ? -7.912 -10.191 10.072 1.00 94.31 472 SER A C 1
ATOM 3656 O O . SER A 1 472 ? -8.686 -9.233 10.051 1.00 94.31 472 SER A O 1
ATOM 3658 N N . TRP A 1 473 ? -7.501 -10.780 8.950 1.00 94.38 473 TRP A N 1
ATOM 3659 C CA . TRP A 1 473 ? -7.978 -10.375 7.626 1.00 94.38 473 TRP A CA 1
ATOM 3660 C C . TRP A 1 473 ? -9.478 -10.648 7.435 1.00 94.38 473 TRP A C 1
ATOM 3662 O O . TRP A 1 473 ? -10.168 -9.857 6.794 1.00 94.38 473 TRP A O 1
ATOM 3672 N N . LEU A 1 474 ? -10.017 -11.714 8.041 1.00 92.56 474 LEU A N 1
ATOM 3673 C CA . LEU A 1 474 ? -11.450 -12.016 7.996 1.00 92.56 474 LEU A CA 1
ATOM 3674 C C . LEU A 1 474 ? -12.246 -11.045 8.880 1.00 92.56 474 LEU A C 1
ATOM 3676 O O . LEU A 1 474 ? -13.301 -10.566 8.477 1.00 92.56 474 LEU A O 1
ATOM 3680 N N . SER A 1 475 ? -11.696 -10.668 10.040 1.00 94.62 475 SER A N 1
ATOM 3681 C CA . SER A 1 475 ? -12.247 -9.585 10.871 1.00 94.62 475 SER A CA 1
ATOM 3682 C C . SER A 1 475 ? -12.356 -8.265 10.101 1.00 94.62 475 SER A C 1
ATOM 3684 O O . SER A 1 475 ? -13.420 -7.643 10.085 1.00 94.62 475 SER A O 1
ATOM 3686 N N . LEU A 1 476 ? -11.295 -7.874 9.385 1.00 96.00 476 LEU A N 1
ATOM 3687 C CA . LEU A 1 476 ? -11.313 -6.663 8.564 1.00 96.00 476 LEU A CA 1
ATOM 3688 C C . LEU A 1 476 ? -12.353 -6.758 7.442 1.00 96.00 476 LEU A C 1
ATOM 3690 O O . LEU A 1 476 ? -13.088 -5.800 7.205 1.00 96.00 476 LEU A O 1
ATOM 3694 N N . ARG A 1 477 ? -12.433 -7.915 6.775 1.00 93.25 477 ARG A N 1
ATOM 3695 C CA . ARG A 1 477 ? -13.415 -8.181 5.719 1.00 93.25 477 ARG A CA 1
ATOM 3696 C C . ARG A 1 477 ? -14.836 -7.963 6.214 1.00 93.25 477 ARG A C 1
ATOM 3698 O O . ARG A 1 477 ? -15.594 -7.247 5.572 1.00 93.25 477 ARG A O 1
ATOM 3705 N N . GLU A 1 478 ? -15.207 -8.594 7.320 1.00 93.56 478 GLU A N 1
ATOM 3706 C CA . GLU A 1 478 ? -16.567 -8.508 7.849 1.00 93.56 478 GLU A CA 1
ATOM 3707 C C . GLU A 1 478 ? -16.919 -7.085 8.287 1.00 93.56 478 GLU A C 1
ATOM 3709 O O . GLU A 1 478 ? -18.029 -6.612 8.026 1.00 93.56 478 GLU A O 1
ATOM 3714 N N . ALA A 1 479 ? -15.961 -6.373 8.890 1.00 95.62 479 ALA A N 1
ATOM 3715 C CA . ALA A 1 479 ? -16.125 -4.963 9.211 1.00 95.62 479 ALA A CA 1
ATOM 3716 C C . ALA A 1 479 ? -16.369 -4.131 7.941 1.00 95.62 479 ALA A C 1
ATOM 3718 O O . ALA A 1 479 ? -17.306 -3.338 7.899 1.00 95.62 479 ALA A O 1
ATOM 3719 N N . GLY A 1 480 ? -15.590 -4.354 6.884 1.00 94.31 480 GLY A N 1
ATOM 3720 C CA . GLY A 1 480 ? -15.762 -3.694 5.593 1.00 94.31 480 GLY A CA 1
ATOM 3721 C C . GLY A 1 480 ? -17.088 -4.021 4.894 1.00 94.31 480 GLY A C 1
ATOM 3722 O O . GLY A 1 480 ? -17.806 -3.125 4.461 1.00 94.31 480 GLY A O 1
ATOM 3723 N N . GLN A 1 481 ? -17.493 -5.291 4.876 1.00 91.75 481 GLN A N 1
ATOM 3724 C CA . GLN A 1 481 ? -18.783 -5.721 4.321 1.00 91.75 481 GLN A CA 1
ATOM 3725 C C . GLN A 1 481 ? -19.975 -5.118 5.068 1.00 91.75 481 GLN A C 1
ATOM 3727 O O . GLN A 1 481 ? -21.033 -4.887 4.477 1.00 91.75 481 GLN A O 1
ATOM 3732 N N . LYS A 1 482 ? -19.821 -4.857 6.371 1.00 92.88 482 LYS A N 1
ATOM 3733 C CA . LYS A 1 482 ? -20.805 -4.096 7.136 1.00 92.88 482 LYS A CA 1
ATOM 3734 C C . LYS A 1 482 ? -20.917 -2.660 6.615 1.00 92.88 482 LYS A C 1
ATOM 3736 O O . LYS A 1 482 ? -22.041 -2.218 6.412 1.00 92.88 482 LYS A O 1
ATOM 3741 N N . LEU A 1 483 ? -19.809 -1.970 6.322 1.00 93.44 483 LEU A N 1
ATOM 3742 C CA . LEU A 1 483 ? -19.856 -0.634 5.703 1.00 93.44 483 LEU A CA 1
ATOM 3743 C C . LEU A 1 483 ? -20.580 -0.664 4.352 1.00 93.44 483 LEU A C 1
ATOM 3745 O O . LEU A 1 483 ? -21.387 0.226 4.083 1.00 93.44 483 LEU A O 1
ATOM 3749 N N . ASP A 1 484 ? -20.325 -1.688 3.531 1.00 89.62 484 ASP A N 1
ATOM 3750 C CA . ASP A 1 484 ? -20.963 -1.831 2.218 1.00 89.62 484 ASP A CA 1
ATOM 3751 C C . ASP A 1 484 ? -22.482 -1.996 2.361 1.00 89.62 484 ASP A C 1
ATOM 3753 O O . ASP A 1 484 ? -23.259 -1.298 1.709 1.00 89.62 484 ASP A O 1
ATOM 3757 N N . ARG A 1 485 ? -22.910 -2.906 3.247 1.00 91.38 485 ARG A N 1
ATOM 3758 C CA . ARG A 1 485 ? -24.327 -3.177 3.525 1.00 91.38 485 ARG A CA 1
ATOM 3759 C C . ARG A 1 485 ? -25.042 -1.961 4.109 1.00 91.38 485 ARG A C 1
ATOM 3761 O O . ARG A 1 485 ? -26.196 -1.722 3.766 1.00 91.38 485 ARG A O 1
ATOM 3768 N N . ASP A 1 486 ? -24.360 -1.211 4.965 1.00 92.12 486 ASP A N 1
ATOM 3769 C CA . ASP A 1 486 ? -24.918 -0.049 5.653 1.00 92.12 486 ASP A CA 1
ATOM 3770 C C . ASP A 1 486 ? -24.843 1.228 4.773 1.00 92.12 486 ASP A C 1
ATOM 3772 O O . ASP A 1 486 ? -25.232 2.309 5.209 1.00 92.12 486 ASP A O 1
ATOM 3776 N N . GLY A 1 487 ? -24.367 1.121 3.521 1.00 91.06 487 GLY A N 1
ATOM 3777 C CA . GLY A 1 487 ? -24.326 2.222 2.548 1.00 91.06 487 GLY A CA 1
ATOM 3778 C C . GLY A 1 487 ? -23.225 3.261 2.796 1.00 91.06 487 GLY A C 1
ATOM 3779 O O . GLY A 1 487 ? -23.253 4.343 2.212 1.00 91.06 487 GLY A O 1
ATOM 3780 N N . LEU A 1 488 ? -22.245 2.945 3.644 1.00 93.44 488 LEU A N 1
ATOM 3781 C CA . LEU A 1 488 ? -21.207 3.876 4.108 1.00 93.44 488 LEU A CA 1
ATOM 3782 C C . LEU A 1 488 ? -19.955 3.880 3.220 1.00 93.44 488 LEU A C 1
ATOM 3784 O O . LEU A 1 488 ? -19.142 4.807 3.262 1.00 93.44 488 LEU A O 1
ATOM 3788 N N . THR A 1 489 ? -19.773 2.838 2.411 1.00 90.69 489 THR A N 1
ATOM 3789 C CA . THR A 1 489 ? -18.563 2.675 1.600 1.00 90.69 489 THR A CA 1
ATOM 3790 C C . THR A 1 489 ? -18.444 3.742 0.520 1.00 90.69 489 THR A C 1
ATOM 3792 O O . THR A 1 489 ? -17.446 4.455 0.464 1.00 90.69 489 THR A O 1
ATOM 3795 N N . LEU A 1 490 ? -19.487 3.905 -0.297 1.00 91.38 490 LEU A N 1
ATOM 3796 C CA . LEU A 1 490 ? -19.462 4.807 -1.452 1.00 91.38 490 LEU A CA 1
ATOM 3797 C C . LEU A 1 490 ? -19.948 6.226 -1.132 1.00 91.38 490 LEU A C 1
ATOM 3799 O O . LEU A 1 490 ? -19.707 7.134 -1.928 1.00 91.38 490 LEU A O 1
ATOM 3803 N N . CYS A 1 491 ? -20.577 6.441 0.026 1.00 92.19 491 CYS A N 1
ATOM 3804 C CA . CYS A 1 491 ? -21.139 7.727 0.431 1.00 92.19 491 CYS A CA 1
ATOM 3805 C C . CYS A 1 491 ? -20.289 8.381 1.533 1.00 92.19 491 CYS A C 1
ATOM 3807 O O . CYS A 1 491 ? -20.306 7.942 2.682 1.00 92.19 491 CYS A O 1
ATOM 3809 N N . ASP A 1 492 ? -19.536 9.429 1.182 1.00 90.50 492 ASP A N 1
ATOM 3810 C CA . ASP A 1 492 ? -18.726 10.189 2.150 1.00 90.50 492 ASP A CA 1
ATOM 3811 C C . ASP A 1 492 ? -19.580 10.893 3.194 1.00 90.50 492 ASP A C 1
ATOM 3813 O O . ASP A 1 492 ? -19.266 10.818 4.379 1.00 90.50 492 ASP A O 1
ATOM 3817 N N . GLU A 1 493 ? -20.687 11.502 2.768 1.00 89.94 493 GLU A N 1
ATOM 3818 C CA . GLU A 1 493 ? -21.625 12.166 3.672 1.00 89.94 493 GLU A CA 1
ATOM 3819 C C . GLU A 1 493 ? -22.122 11.192 4.743 1.00 89.94 493 GLU A C 1
ATOM 3821 O O . GLU A 1 493 ? -21.985 11.470 5.928 1.00 89.94 493 GLU A O 1
ATOM 3826 N N . ALA A 1 494 ? -22.594 10.000 4.361 1.00 92.75 494 ALA A N 1
ATOM 3827 C CA . ALA A 1 494 ? -23.091 9.018 5.324 1.00 92.75 494 ALA A CA 1
ATOM 3828 C C . ALA A 1 494 ? -22.007 8.526 6.302 1.00 92.75 494 ALA A C 1
ATOM 3830 O O . ALA A 1 494 ? -22.294 8.295 7.476 1.00 92.75 494 ALA A O 1
ATOM 3831 N N . PHE A 1 495 ? -20.760 8.371 5.843 1.00 95.31 495 PHE A N 1
ATOM 3832 C CA . PHE A 1 495 ? -19.658 7.922 6.697 1.00 95.31 495 PHE A CA 1
ATOM 3833 C C . PHE A 1 495 ? -19.187 9.006 7.679 1.00 95.31 495 PHE A C 1
ATOM 3835 O O . PHE A 1 495 ? -18.965 8.704 8.855 1.00 95.31 495 PHE A O 1
ATOM 3842 N N . TYR A 1 496 ? -19.038 10.251 7.210 1.00 95.94 496 TYR A N 1
ATOM 3843 C CA . TYR A 1 496 ? -18.491 11.361 7.997 1.00 95.94 496 TYR A CA 1
ATOM 3844 C C . TYR A 1 496 ? -19.540 12.149 8.788 1.00 95.94 496 TYR A C 1
ATOM 3846 O O . TYR A 1 496 ? -19.176 12.786 9.775 1.00 95.94 496 TYR A O 1
ATOM 3854 N N . GLU A 1 497 ? -20.827 12.079 8.447 1.00 94.38 497 GLU A N 1
ATOM 3855 C CA . GLU A 1 497 ? -21.886 12.776 9.190 1.00 94.38 497 GLU A CA 1
ATOM 3856 C C . GLU A 1 497 ? -21.895 12.462 10.698 1.00 94.38 497 GLU A C 1
ATOM 3858 O O . GLU A 1 497 ? -21.857 13.411 11.481 1.00 94.38 497 GLU A O 1
ATOM 3863 N N . PRO A 1 498 ? -21.865 11.197 11.175 1.00 94.44 498 PRO A N 1
ATOM 3864 C CA . PRO A 1 498 ? -21.838 10.931 12.619 1.00 94.44 498 PRO A CA 1
ATOM 3865 C C . PRO A 1 498 ? -20.569 11.466 13.303 1.00 94.44 498 PRO A C 1
ATOM 3867 O O . PRO A 1 498 ? -20.610 11.857 14.471 1.00 94.44 498 PRO A O 1
ATOM 3870 N N . ILE A 1 499 ? -19.452 11.525 12.573 1.00 96.69 499 ILE A N 1
ATOM 3871 C CA . ILE A 1 499 ? -18.169 12.055 13.050 1.00 96.69 499 ILE A CA 1
ATOM 3872 C C . ILE A 1 499 ? -18.271 13.580 13.222 1.00 96.69 499 ILE A C 1
ATOM 3874 O O . ILE A 1 499 ? -17.942 14.127 14.276 1.00 96.69 499 ILE A O 1
ATOM 3878 N N . ILE A 1 500 ? -18.797 14.268 12.209 1.00 96.44 500 ILE A N 1
ATOM 3879 C CA . ILE A 1 500 ? -18.980 15.725 12.188 1.00 96.44 500 ILE A CA 1
ATOM 3880 C C . ILE A 1 500 ? -20.056 16.167 13.187 1.00 96.44 500 ILE A C 1
ATOM 3882 O O . ILE A 1 500 ? -19.892 17.173 13.883 1.00 96.44 500 ILE A O 1
ATOM 3886 N N . ALA A 1 501 ? -21.147 15.411 13.306 1.00 94.56 501 ALA A N 1
ATOM 3887 C CA . ALA A 1 501 ? -22.203 15.675 14.273 1.00 94.56 501 ALA A CA 1
ATOM 3888 C C . ALA A 1 501 ? -21.668 15.641 15.713 1.00 94.56 501 ALA A C 1
ATOM 3890 O O . ALA A 1 501 ? -22.045 16.495 16.517 1.00 94.56 501 ALA A O 1
ATOM 3891 N N . SER A 1 502 ? -20.746 14.721 16.025 1.00 93.06 502 SER A N 1
ATOM 3892 C CA . SER A 1 502 ? -20.087 14.663 17.336 1.00 93.06 502 SER A CA 1
ATOM 3893 C C . SER A 1 502 ? -19.328 15.957 17.659 1.00 93.06 502 SER A C 1
ATOM 3895 O O . SER A 1 502 ? -19.516 16.512 18.741 1.00 93.06 502 SER A O 1
ATOM 3897 N N . LEU A 1 503 ? -18.557 16.497 16.705 1.00 94.00 503 LEU A N 1
ATOM 3898 C CA . LEU A 1 503 ? -17.864 17.786 16.856 1.00 94.00 503 LEU A CA 1
ATOM 3899 C C . LEU A 1 503 ? -18.843 18.949 17.104 1.00 94.00 503 LEU A C 1
ATOM 3901 O O . LEU A 1 503 ? -18.601 19.827 17.934 1.00 94.00 503 LEU A O 1
ATOM 3905 N N . ARG A 1 504 ? -19.964 18.978 16.376 1.00 91.62 504 ARG A N 1
ATOM 3906 C CA . ARG A 1 504 ? -20.964 20.051 16.500 1.00 91.62 504 ARG A CA 1
ATOM 3907 C C . ARG A 1 504 ? -21.713 19.998 17.828 1.00 91.62 504 ARG A C 1
ATOM 3909 O O . ARG A 1 504 ? -22.005 21.044 18.403 1.00 91.62 504 ARG A O 1
ATOM 3916 N N . GLN A 1 505 ? -21.994 18.802 18.341 1.00 87.31 505 GLN A N 1
ATOM 3917 C CA . GLN A 1 505 ? -22.658 18.626 19.634 1.00 87.31 505 GLN A CA 1
ATOM 3918 C C . GLN A 1 505 ? -21.786 19.090 20.805 1.00 87.31 505 GLN A C 1
ATOM 3920 O O . GLN A 1 505 ? -22.313 19.681 21.743 1.00 87.31 505 GLN A O 1
ATOM 3925 N N . THR A 1 506 ? -20.464 18.899 20.740 1.00 74.06 506 THR A N 1
ATOM 3926 C CA . THR A 1 506 ? -19.548 19.374 21.791 1.00 74.06 506 THR A CA 1
ATOM 3927 C C . THR A 1 506 ? -19.426 20.902 21.854 1.00 74.06 506 THR A C 1
ATOM 3929 O O . THR A 1 506 ? -19.140 21.434 22.924 1.00 74.06 506 THR A O 1
ATOM 3932 N N . HIS A 1 507 ? -19.692 21.617 20.750 1.00 61.41 507 HIS A N 1
ATOM 3933 C CA . HIS A 1 507 ? -19.570 23.086 20.667 1.00 61.41 507 HIS A CA 1
ATOM 3934 C C . HIS A 1 507 ? -20.891 23.852 20.749 1.00 61.41 507 HIS A C 1
ATOM 3936 O O . HIS A 1 507 ? -20.865 25.081 20.801 1.00 61.41 507 HIS A O 1
ATOM 3942 N N . HIS A 1 508 ? -22.040 23.177 20.803 1.00 46.78 508 HIS A N 1
ATOM 3943 C CA . HIS A 1 508 ? -23.290 23.814 21.205 1.00 46.78 508 HIS A CA 1
ATOM 3944 C C . HIS A 1 508 ? -23.420 23.758 22.735 1.00 46.78 508 HIS A C 1
ATOM 3946 O O . HIS A 1 508 ? -23.888 22.746 23.261 1.00 46.78 508 HIS A O 1
ATOM 3952 N N . PRO A 1 509 ? -23.080 24.826 23.490 1.00 40.56 509 PRO A N 1
ATOM 3953 C CA . PRO A 1 509 ? -23.554 24.916 24.857 1.00 40.56 509 PRO A CA 1
ATOM 3954 C C . PRO A 1 509 ? -25.076 24.968 24.777 1.00 40.56 509 PRO A C 1
ATOM 3956 O O . PRO A 1 509 ? -25.646 25.807 24.075 1.00 40.56 509 PRO A O 1
ATOM 3959 N N . SER A 1 510 ? -25.741 24.058 25.480 1.00 36.69 510 SER A N 1
ATOM 3960 C CA . SER A 1 510 ? -27.178 24.107 25.698 1.00 36.69 510 SER A CA 1
ATOM 3961 C C . SER A 1 510 ? -27.588 25.530 26.084 1.00 36.69 510 SER A C 1
ATOM 3963 O O . SER A 1 510 ? -27.323 26.003 27.193 1.00 36.69 510 SER A O 1
ATOM 3965 N N . SER A 1 511 ? -28.259 26.219 25.168 1.00 39.00 511 SER A N 1
ATOM 3966 C CA . SER A 1 511 ? -29.004 27.435 25.437 1.00 39.00 511 SER A CA 1
ATOM 3967 C C . SER A 1 511 ? -30.238 27.062 26.257 1.00 39.00 511 SER A C 1
ATOM 3969 O O . SER A 1 511 ? -31.332 26.915 25.726 1.00 39.00 511 SER A O 1
ATOM 3971 N N . ARG A 1 512 ? -30.033 26.841 27.562 1.00 34.88 512 ARG A N 1
ATOM 3972 C CA . ARG A 1 512 ? -30.995 26.964 28.676 1.00 34.88 512 ARG A CA 1
ATOM 3973 C C . ARG A 1 512 ? -30.359 26.372 29.931 1.00 34.88 512 ARG A C 1
ATOM 3975 O O . ARG A 1 512 ? -30.598 25.229 30.305 1.00 34.88 512 ARG A O 1
ATOM 3982 N N . GLY A 1 513 ? -29.575 27.199 30.616 1.00 29.78 513 GLY A N 1
ATOM 3983 C CA . GLY A 1 513 ? -29.371 27.036 32.048 1.00 29.78 513 GLY A CA 1
ATOM 3984 C C . GLY A 1 513 ? -30.697 27.297 32.759 1.00 29.78 513 GLY A C 1
ATOM 3985 O O . GLY A 1 513 ? -30.982 28.427 33.151 1.00 29.78 513 GLY A O 1
ATOM 3986 N N . THR A 1 514 ? -31.527 26.267 32.911 1.00 29.72 514 THR A N 1
ATOM 3987 C CA . THR A 1 514 ? -32.584 26.297 33.919 1.00 29.72 514 THR A CA 1
ATOM 3988 C C . THR A 1 514 ? -31.886 26.122 35.261 1.00 29.72 514 THR A C 1
ATOM 3990 O O . THR A 1 514 ? -31.402 25.042 35.587 1.00 29.72 514 THR A O 1
ATOM 3993 N N . ARG A 1 515 ? -31.779 27.223 36.014 1.00 34.34 515 ARG A N 1
ATOM 3994 C CA . ARG A 1 515 ? -31.367 27.224 37.420 1.00 34.34 515 ARG A CA 1
ATOM 3995 C C . ARG A 1 515 ? -32.206 26.194 38.181 1.00 34.34 515 ARG A C 1
ATOM 3997 O O . ARG A 1 515 ? -33.388 26.421 38.416 1.00 34.34 515 ARG A O 1
ATOM 4004 N N . LEU A 1 516 ? -31.579 25.103 38.598 1.00 31.44 516 LEU A N 1
ATOM 4005 C CA . LEU A 1 516 ? -32.072 24.213 39.646 1.00 31.44 516 LEU A CA 1
ATOM 4006 C C . LEU A 1 516 ? -31.032 24.173 40.764 1.00 31.44 516 LEU A C 1
ATOM 4008 O O . LEU A 1 516 ? -30.401 23.159 41.006 1.00 31.44 516 LEU A O 1
ATOM 4012 N N . PHE A 1 517 ? -30.855 25.308 41.434 1.00 31.22 517 PHE A N 1
ATOM 4013 C CA . PHE A 1 517 ? -30.409 25.327 42.823 1.00 31.22 517 PHE A CA 1
ATOM 4014 C C . PHE A 1 517 ? -31.242 26.378 43.549 1.00 31.22 517 PHE A C 1
ATOM 4016 O O . PHE A 1 517 ? -31.014 27.583 43.440 1.00 31.22 517 PHE A O 1
ATOM 4023 N N . GLY A 1 518 ? -32.295 25.881 44.199 1.00 26.66 518 GLY A N 1
ATOM 4024 C CA . GLY A 1 518 ? -33.018 26.587 45.243 1.00 26.66 518 GLY A CA 1
ATOM 4025 C C . GLY A 1 518 ? -32.176 26.639 46.517 1.00 26.66 518 GLY A C 1
ATOM 4026 O O . GLY A 1 518 ? -31.349 25.769 46.773 1.00 26.66 518 GLY A O 1
ATOM 4027 N N . ALA A 1 519 ? -32.386 27.717 47.257 1.00 30.45 519 ALA A N 1
ATOM 4028 C CA . ALA A 1 519 ? -31.621 28.195 48.395 1.00 30.45 519 ALA A CA 1
ATOM 4029 C C . ALA A 1 519 ? -31.497 27.236 49.595 1.00 30.45 519 ALA A C 1
ATOM 4031 O O . ALA A 1 519 ? -32.474 26.631 50.020 1.00 30.45 519 ALA A O 1
ATOM 4032 N N . ALA A 1 520 ? -30.315 27.260 50.211 1.00 30.44 520 ALA A N 1
ATOM 4033 C CA . ALA A 1 520 ? -30.063 27.449 51.647 1.00 30.44 520 ALA A CA 1
ATOM 4034 C C . ALA A 1 520 ? -28.558 27.793 51.748 1.00 30.44 520 ALA A C 1
ATOM 4036 O O . ALA A 1 520 ? -27.750 27.117 51.128 1.00 30.44 520 ALA A O 1
ATOM 4037 N N . GLY A 1 521 ? -28.072 28.870 52.356 1.00 28.20 521 GLY A N 1
ATOM 4038 C CA . GLY A 1 521 ? -28.553 29.573 53.534 1.00 28.20 521 GLY A CA 1
ATOM 4039 C C . GLY A 1 521 ? -27.487 29.428 54.626 1.00 28.20 521 GLY A C 1
ATOM 4040 O O . GLY A 1 521 ? -27.365 28.349 55.189 1.00 28.20 521 GLY A O 1
ATOM 4041 N N . THR A 1 522 ? -26.776 30.534 54.886 1.00 34.06 522 THR A N 1
ATOM 4042 C CA . THR A 1 522 ? -26.045 30.927 56.118 1.00 34.06 522 THR A CA 1
ATOM 4043 C C . THR A 1 522 ? -24.752 30.206 56.549 1.00 34.06 522 THR A C 1
ATOM 4045 O O . THR A 1 522 ? -24.774 29.018 56.836 1.00 34.06 522 THR A O 1
ATOM 4048 N N . GLU A 1 523 ? -23.681 31.025 56.626 1.00 33.28 523 GLU A N 1
ATOM 4049 C CA . GLU A 1 523 ? -22.642 31.178 57.685 1.00 33.28 523 GLU A CA 1
ATOM 4050 C C . GLU A 1 523 ? -22.099 29.890 58.341 1.00 33.28 523 GLU A C 1
ATOM 4052 O O . GLU A 1 523 ? -22.851 29.127 58.933 1.00 33.28 523 GLU A O 1
ATOM 4057 N N . LEU A 1 524 ? -20.799 29.572 58.301 1.00 33.62 524 LEU A N 1
ATOM 4058 C CA . LEU A 1 524 ? -19.616 30.321 58.759 1.00 33.62 524 LEU A CA 1
ATOM 4059 C C . LEU A 1 524 ? -18.349 29.717 58.128 1.00 33.62 524 LEU A C 1
ATOM 4061 O O . LEU A 1 524 ? -18.328 28.474 57.962 1.00 33.62 524 LEU A O 1
#